Protein AF-A0A6A5AS87-F1 (afdb_monomer_lite)

Sequence (510 aa):
MQPAKDNSMVEGATSSQLDIIRLSLLNNVQGVQLSGVPGTILSHGPYSVPLIVGSDSVPIVVASTYLTSENNSGRICAFSHNGFIVGTKGTDLGNLLLNCAQWVTHYKSSNVLFMVHGVNSNDASNLYGTLPGFSLFKNTTNAFDSNIRPLEVVDLLILNLNNVGQVSSEMFQMMDNYLKRGGGIIVGVTSWAHSLSSPLYNFPGNVFFTKTGISFSNNYASSPYVNANSVVQYNPYFKLDAILQSNTIPSSFSEVKQIATTLDRIRFTLIPPVVMAEQNVEMFSKTLAVYNAKCTGLSLVTYPISTIDKKFCVFLAKVLNSINTLPLSNNPEIQAGEIFPGLPQGNVNSRNTKSTTVTIQISSTRRRWQCTGYYALPGANITITVSSPNSVEYILIGSHTDNLENLDEWNRWPSISSQYYISSGNSTSWFIAFNGGTIFVSLKTIPVTDLSVTISGQIVKTPFWRFDKHTNADWINTIRNEPGPWIEVETEHVSINVQSTPFCEKYNRY

pLDDT: mean 89.27, std 11.85, range [23.77, 98.69]

Organism: Naegleria fowleri (NCBI:txid5763)

Foldseek 3Di:
DPQDLPLQDDPPDDLVSLVSLLCLLQPLAFFDDDPDWFFFKQQAAPFKHQWKAFPVRTGQWIKFWQDDPPSQIAIEIEGRALRLLFDAPPHNSLSSNQSLLCVRLSNDQAQAEEAEAPDDPVRCCNRNVVGHHYDYDDPDNDCLPPVVLVLVPHQEYEYALVRPDFQDPSNLVSLVVSRNRSHGYYYHYNQLVVVVPDFLLRRPCLSRCLSRRMGTFNGTGHDDMGTDPGRCSRHCLNVLVCCLVVVDDDQDLVVLVVSLVSLVRSLSNHDPLADCVVSVRVSLVSLVSSLVSQVVPDLLQDPWDQHSSSLSNLSSLVSCVSNPNDDLVPRSLLVLLCVPPHAWPPSDAQVPFDKDKDKDDDQLADAFWDFPQKKFGAFKKKKKFKPQLVFWAWKKFADDPAACSPPSIHRGSGDQMDTGGRDVPHRMDIDTNNSIHTIIIGTPDHNDPGIMMMMIIRMWGALEAEDVPDDVCCNVPPSLPTGDQWHWYYYPPDIDIGGSDPPPPPDPDD

Structure (mmCIF, N/CA/C/O backbone):
data_AF-A0A6A5AS87-F1
#
_entry.id   AF-A0A6A5AS87-F1
#
loop_
_atom_site.group_PDB
_atom_site.id
_atom_site.type_symbol
_atom_site.label_atom_id
_atom_site.label_alt_id
_atom_site.label_comp_id
_atom_site.label_asym_id
_atom_site.label_entity_id
_atom_site.label_seq_id
_atom_site.pdbx_PDB_ins_code
_atom_site.Cartn_x
_atom_site.Cartn_y
_atom_site.Cartn_z
_atom_site.occupancy
_atom_site.B_iso_or_equiv
_atom_site.auth_seq_id
_atom_site.auth_comp_id
_atom_site.auth_asym_id
_atom_site.auth_atom_id
_atom_site.pdbx_PDB_model_num
ATOM 1 N N . MET A 1 1 ? -30.479 -12.089 26.001 1.00 29.73 1 MET A N 1
ATOM 2 C CA . MET A 1 1 ? -29.360 -13.054 25.981 1.00 29.73 1 MET A CA 1
ATOM 3 C C . MET A 1 1 ? -28.074 -12.256 25.927 1.00 29.73 1 MET A C 1
ATOM 5 O O . MET A 1 1 ? -27.919 -11.455 25.018 1.00 29.73 1 MET A O 1
ATOM 9 N N . GLN A 1 2 ? -27.222 -12.377 26.941 1.00 23.77 2 GLN A N 1
ATOM 10 C CA . GLN A 1 2 ? -25.909 -11.731 26.966 1.00 23.77 2 GLN A CA 1
ATOM 11 C C . GLN A 1 2 ? -25.029 -12.449 25.924 1.00 23.77 2 GLN A C 1
ATOM 13 O O . GLN A 1 2 ? -24.965 -13.679 25.992 1.00 23.77 2 GLN A O 1
ATOM 18 N N . PRO A 1 3 ? -24.416 -11.764 24.940 1.00 31.02 3 PRO A N 1
ATOM 19 C CA . PRO A 1 3 ? -23.515 -12.429 24.003 1.00 31.02 3 PRO A CA 1
ATOM 20 C C . PRO A 1 3 ? -22.362 -13.060 24.789 1.00 31.02 3 PRO A C 1
ATOM 22 O O . PRO A 1 3 ? -21.895 -12.479 25.773 1.00 31.02 3 PRO A O 1
ATOM 25 N N . ALA A 1 4 ? -21.953 -14.266 24.394 1.00 34.16 4 ALA A N 1
ATOM 26 C CA . ALA A 1 4 ? -20.872 -15.003 25.035 1.00 34.16 4 ALA A CA 1
ATOM 27 C C . ALA A 1 4 ? -19.622 -14.115 25.171 1.00 34.16 4 ALA A C 1
ATOM 29 O O . ALA A 1 4 ? -19.191 -13.483 24.213 1.00 34.16 4 ALA A O 1
ATOM 30 N N . LYS A 1 5 ? -19.053 -14.052 26.380 1.00 42.94 5 LYS A N 1
ATOM 31 C CA . LYS A 1 5 ? -17.890 -13.212 26.719 1.00 42.94 5 LYS A CA 1
ATOM 32 C C . LYS A 1 5 ? -16.564 -13.715 26.134 1.00 42.94 5 LYS A C 1
ATOM 34 O O . LYS A 1 5 ? -15.538 -13.078 26.356 1.00 42.94 5 LYS A O 1
ATOM 39 N N . ASP A 1 6 ? -16.566 -14.826 25.404 1.00 42.19 6 ASP A N 1
ATOM 40 C CA . ASP A 1 6 ? -15.351 -15.379 24.812 1.00 42.19 6 ASP A CA 1
ATOM 41 C C . ASP A 1 6 ? -15.123 -14.817 23.401 1.00 42.19 6 ASP A C 1
ATOM 43 O O . ASP A 1 6 ? -15.297 -15.485 22.388 1.00 42.19 6 ASP A O 1
ATOM 47 N N . ASN A 1 7 ? -14.776 -13.528 23.357 1.00 53.00 7 ASN A N 1
ATOM 48 C CA . ASN A 1 7 ? -14.261 -12.842 22.168 1.00 53.00 7 ASN A CA 1
ATOM 49 C C . ASN A 1 7 ? -12.718 -12.878 22.164 1.00 53.00 7 ASN A C 1
ATOM 51 O O . ASN A 1 7 ? -12.070 -11.899 21.769 1.00 53.00 7 ASN A O 1
ATOM 55 N N . SER A 1 8 ? -12.105 -13.933 22.712 1.00 52.59 8 SER A N 1
ATOM 56 C CA . SER A 1 8 ? -10.663 -14.147 22.597 1.00 52.59 8 SER A CA 1
ATOM 57 C C . SER A 1 8 ? -10.350 -14.615 21.171 1.00 52.59 8 SER A C 1
ATOM 59 O O . SER A 1 8 ? -11.033 -15.468 20.612 1.00 52.59 8 SER A O 1
ATOM 61 N N . MET A 1 9 ? -9.382 -13.964 20.526 1.00 59.19 9 MET A N 1
ATOM 62 C CA . MET A 1 9 ? -8.958 -14.319 19.173 1.00 59.19 9 MET A CA 1
ATOM 63 C C . MET A 1 9 ? -7.730 -15.202 19.299 1.00 59.19 9 MET A C 1
ATOM 65 O O . MET A 1 9 ? -6.773 -14.824 19.970 1.00 59.19 9 MET A O 1
ATOM 69 N N . VAL A 1 10 ? -7.793 -16.371 18.675 1.00 54.22 10 VAL A N 1
ATOM 70 C CA . VAL A 1 10 ? -6.695 -17.335 18.585 1.00 54.22 10 VAL A CA 1
ATOM 71 C C . VAL A 1 10 ? -6.260 -17.397 17.122 1.00 54.22 10 VAL A C 1
ATOM 73 O O . VAL A 1 10 ? -7.023 -17.028 16.222 1.00 54.22 10 VAL A O 1
ATOM 76 N N . GLU A 1 11 ? -5.029 -17.834 16.883 1.00 58.62 11 GLU A N 1
ATOM 77 C CA . GLU A 1 11 ? -4.513 -18.087 15.541 1.00 58.62 11 GLU A CA 1
ATOM 78 C C . GLU A 1 11 ? -5.501 -18.938 14.715 1.00 58.62 11 GLU A C 1
ATOM 80 O O . GLU A 1 11 ? -6.002 -19.959 15.186 1.00 58.62 11 GLU A O 1
ATOM 85 N N . GLY A 1 12 ? -5.817 -18.492 13.493 1.00 61.09 12 GLY A N 1
ATOM 86 C CA . GLY A 1 12 ? -6.760 -19.186 12.604 1.00 61.09 12 GLY A CA 1
ATOM 87 C C . GLY A 1 12 ? -8.240 -18.822 12.791 1.00 61.09 12 GLY A C 1
ATOM 88 O O . GLY A 1 12 ? -9.108 -19.608 12.409 1.00 61.09 12 GLY A O 1
ATOM 89 N N . ALA A 1 13 ? -8.549 -17.651 13.363 1.00 68.69 13 ALA A N 1
ATOM 90 C CA . ALA A 1 13 ? -9.926 -17.172 13.501 1.00 68.69 13 ALA A CA 1
ATOM 91 C C . ALA A 1 13 ? -10.685 -17.158 12.157 1.00 68.69 13 ALA A C 1
ATOM 93 O O . ALA A 1 13 ? -10.223 -16.629 11.145 1.00 68.69 13 ALA A O 1
ATOM 94 N N . THR A 1 14 ? -11.888 -17.724 12.166 1.00 82.06 14 THR A N 1
ATOM 95 C CA . THR A 1 14 ? -12.786 -17.780 11.008 1.00 82.06 14 THR A CA 1
ATOM 96 C C . THR A 1 14 ? -13.483 -16.440 10.776 1.00 82.06 14 THR A C 1
ATOM 98 O O . THR A 1 14 ? -13.733 -15.682 11.716 1.00 82.06 14 THR A O 1
ATOM 101 N N . SER A 1 15 ? -13.900 -16.169 9.536 1.00 84.31 15 SER A N 1
ATOM 102 C CA . SER A 1 15 ? -14.720 -14.989 9.217 1.00 84.31 15 SER A CA 1
ATOM 103 C C . SER A 1 15 ? -16.000 -14.912 10.064 1.00 84.31 15 SER A C 1
ATOM 105 O O . SER A 1 15 ? -16.386 -13.826 10.489 1.00 84.31 15 SER A O 1
ATOM 107 N N . SER A 1 16 ? -16.600 -16.058 10.404 1.00 87.00 16 SER A N 1
ATOM 108 C CA . SER A 1 16 ? -17.758 -16.147 11.302 1.00 87.00 16 SER A CA 1
ATOM 109 C C . SER A 1 16 ? -17.463 -15.643 12.720 1.00 87.00 16 SER A C 1
ATOM 111 O O . SER A 1 16 ? -18.294 -14.955 13.310 1.00 87.00 16 SER A O 1
ATOM 113 N N . GLN A 1 17 ? -16.284 -15.945 13.277 1.00 88.06 17 GLN A N 1
ATOM 114 C CA . GLN A 1 17 ? -15.874 -15.425 14.591 1.00 88.06 17 GLN A CA 1
ATOM 115 C C . GLN A 1 17 ? -15.667 -13.905 14.552 1.00 88.06 17 GLN A C 1
ATOM 117 O O . GLN A 1 17 ? -16.049 -13.198 15.484 1.00 88.06 17 GLN A O 1
ATOM 122 N N . LEU A 1 18 ? -15.133 -13.380 13.450 1.00 92.25 18 LEU A N 1
ATOM 123 C CA . LEU A 1 18 ? -14.978 -11.937 13.258 1.00 92.25 18 LEU A CA 1
ATOM 124 C C . LEU A 1 18 ? -16.320 -11.225 13.103 1.00 92.25 18 LEU A C 1
ATOM 126 O O . LEU A 1 18 ? -16.481 -10.113 13.601 1.00 92.25 18 LEU A O 1
ATOM 130 N N . ASP A 1 19 ? -17.301 -11.862 12.465 1.00 92.25 19 ASP A N 1
ATOM 131 C CA . ASP A 1 19 ? -18.659 -11.328 12.385 1.00 92.25 19 ASP A CA 1
ATOM 132 C C . ASP A 1 19 ? -19.332 -11.256 13.768 1.00 92.25 19 ASP A C 1
ATOM 134 O O . ASP A 1 19 ? -20.049 -10.293 14.039 1.00 92.25 19 ASP A O 1
ATOM 138 N N . ILE A 1 20 ? -19.051 -12.189 14.688 1.00 92.69 20 ILE A N 1
ATOM 139 C CA . ILE A 1 20 ? -19.509 -12.087 16.088 1.00 92.69 20 ILE A CA 1
ATOM 140 C C . ILE A 1 20 ? -18.902 -10.849 16.763 1.00 92.69 20 ILE A C 1
ATOM 142 O O . ILE A 1 20 ? -19.623 -10.082 17.408 1.00 92.69 20 ILE A O 1
ATOM 146 N N . ILE A 1 21 ? -17.600 -10.608 16.573 1.00 94.12 21 ILE A N 1
ATOM 147 C CA . ILE A 1 21 ? -16.924 -9.406 17.086 1.00 94.12 21 ILE A CA 1
ATOM 148 C C . ILE A 1 21 ? -17.546 -8.143 16.480 1.00 94.12 21 ILE A C 1
ATOM 150 O O . ILE A 1 21 ? -17.879 -7.215 17.218 1.00 94.12 21 ILE A O 1
ATOM 154 N N . ARG A 1 22 ? -17.772 -8.118 15.160 1.00 96.88 22 ARG A N 1
ATOM 155 C CA . ARG A 1 22 ? -18.418 -7.002 14.455 1.00 96.88 22 ARG A CA 1
ATOM 156 C C . ARG A 1 22 ? -19.781 -6.682 15.059 1.00 96.88 22 ARG A C 1
ATOM 158 O O . ARG A 1 22 ? -20.040 -5.535 15.411 1.00 96.88 22 ARG A O 1
ATOM 165 N N . LEU A 1 23 ? -20.639 -7.689 15.220 1.00 95.94 23 LEU A N 1
ATOM 166 C CA . LEU A 1 23 ? -21.977 -7.519 15.791 1.00 95.94 23 LEU A CA 1
ATOM 167 C C . LEU A 1 23 ? -21.923 -7.066 17.255 1.00 95.94 23 LEU A C 1
ATOM 169 O O . LEU A 1 23 ? -22.715 -6.217 17.656 1.00 95.94 23 LEU A O 1
ATOM 173 N N . SER A 1 24 ? -20.970 -7.574 18.042 1.00 96.12 24 SER A N 1
ATOM 174 C CA . SER A 1 24 ? -20.765 -7.121 19.420 1.00 96.12 24 SER A CA 1
ATOM 175 C C . SER A 1 24 ? -20.344 -5.652 19.487 1.00 96.12 24 SER A C 1
ATOM 177 O O . SER A 1 24 ? -20.801 -4.937 20.375 1.00 96.12 24 SER A O 1
ATOM 179 N N . LEU A 1 25 ? -19.466 -5.204 18.588 1.00 97.69 25 LEU A N 1
ATOM 180 C CA . LEU A 1 25 ? -18.983 -3.822 18.546 1.00 97.69 25 LEU A CA 1
ATOM 181 C C . LEU A 1 25 ? -20.051 -2.849 18.027 1.00 97.69 25 LEU A C 1
ATOM 183 O O . LEU A 1 25 ? -20.120 -1.712 18.489 1.00 97.69 25 LEU A O 1
ATOM 187 N N . LEU A 1 26 ? -20.921 -3.310 17.127 1.00 97.88 26 LEU A N 1
ATOM 188 C CA . LEU A 1 26 ? -22.044 -2.548 16.570 1.00 97.88 26 LEU A CA 1
ATOM 189 C C . LEU A 1 26 ? -23.333 -2.648 17.404 1.00 97.88 26 LEU A C 1
ATOM 191 O O . LEU A 1 26 ? -24.393 -2.187 16.981 1.00 97.88 26 LEU A O 1
ATOM 195 N N . ASN A 1 27 ? -23.275 -3.244 18.596 1.00 96.44 27 ASN A N 1
ATOM 196 C CA . ASN A 1 27 ? -24.440 -3.352 19.462 1.00 96.44 27 ASN A CA 1
ATOM 197 C C . ASN A 1 27 ? -24.966 -1.956 19.848 1.00 96.44 27 ASN A C 1
ATOM 199 O O . ASN A 1 27 ? -24.230 -1.151 20.418 1.00 96.44 27 ASN A O 1
ATOM 203 N N . ASN A 1 28 ? -26.249 -1.693 19.574 1.00 96.12 28 ASN A N 1
ATOM 204 C CA . ASN A 1 28 ? -26.892 -0.376 19.715 1.00 96.12 28 ASN A CA 1
ATOM 205 C C . ASN A 1 28 ? -26.236 0.744 18.880 1.00 96.12 28 ASN A C 1
ATOM 207 O O . ASN A 1 28 ? -26.160 1.889 19.328 1.00 96.12 28 ASN A O 1
ATOM 211 N N . VAL A 1 29 ? -25.763 0.400 17.680 1.00 96.88 29 VAL A N 1
ATOM 212 C CA . VAL A 1 29 ? -25.212 1.323 16.677 1.00 96.88 29 VAL A CA 1
ATOM 213 C C . VAL A 1 29 ? -25.901 1.018 15.348 1.00 96.88 29 VAL A C 1
ATOM 215 O O . VAL A 1 29 ? -25.909 -0.138 14.930 1.00 96.88 29 VAL A O 1
ATOM 218 N N . GLN A 1 30 ? -26.504 2.005 14.682 1.00 93.19 30 GLN A N 1
ATOM 219 C CA . GLN A 1 30 ? -27.113 1.832 13.349 1.00 93.19 30 GLN A CA 1
ATOM 220 C C . GLN A 1 30 ? -26.255 2.453 12.237 1.00 93.19 30 GLN A C 1
ATOM 222 O O . GLN A 1 30 ? -26.278 2.007 11.088 1.00 93.19 30 GLN A O 1
ATOM 227 N N . GLY A 1 31 ? -25.470 3.463 12.589 1.00 92.75 31 GLY A N 1
ATOM 228 C CA . GLY A 1 31 ? -24.458 4.087 11.752 1.00 92.75 31 GLY A CA 1
ATOM 229 C C . GLY A 1 31 ? -23.746 5.164 12.555 1.00 92.75 31 GLY A C 1
ATOM 230 O O . GLY A 1 31 ? -23.928 5.268 13.761 1.00 92.75 31 GLY A O 1
ATOM 231 N N . VAL A 1 32 ? -22.939 6.002 11.916 1.00 92.12 32 VAL A N 1
ATOM 232 C CA . VAL A 1 32 ? -22.344 7.158 12.605 1.00 92.12 32 VAL A CA 1
ATOM 233 C C . VAL A 1 32 ? -22.582 8.421 11.805 1.00 92.12 32 VAL A C 1
ATOM 235 O O . VAL A 1 32 ? -22.606 8.413 10.576 1.00 92.12 32 VAL A O 1
ATOM 238 N N . GLN A 1 33 ? -22.750 9.529 12.515 1.00 87.25 33 GLN A N 1
ATOM 239 C CA . GLN A 1 33 ? -22.839 10.849 11.912 1.00 87.25 33 GLN A CA 1
ATOM 240 C C . GLN A 1 33 ? -21.584 11.646 12.238 1.00 87.25 33 GLN A C 1
ATOM 242 O O . GLN A 1 33 ? -21.029 11.535 13.331 1.00 87.25 33 GLN A O 1
ATOM 247 N N . LEU A 1 34 ? -21.143 12.452 11.279 1.00 81.06 34 LEU A N 1
ATOM 248 C CA . LEU A 1 34 ? -19.992 13.326 11.434 1.00 81.06 34 LEU A CA 1
ATOM 249 C C . LEU A 1 34 ? -20.217 14.620 10.662 1.00 81.06 34 LEU A C 1
ATOM 251 O O . LEU A 1 34 ? -20.610 14.590 9.497 1.00 81.06 34 LEU A O 1
ATOM 255 N N . SER A 1 35 ? -19.888 15.744 11.298 1.00 68.00 35 SER A N 1
ATOM 256 C CA . SER A 1 35 ? -19.636 17.002 10.599 1.00 68.00 35 SER A CA 1
ATOM 257 C C . SER A 1 35 ? -18.177 16.997 10.132 1.00 68.00 35 SER A C 1
ATOM 259 O O . SER A 1 35 ? -17.267 17.279 10.911 1.00 68.00 35 SER A O 1
ATOM 261 N N . GLY A 1 36 ? -17.934 16.536 8.902 1.00 82.38 36 GLY A N 1
ATOM 262 C CA . GLY A 1 36 ? -16.591 16.382 8.335 1.00 82.38 36 GLY A CA 1
ATOM 263 C C . GLY A 1 36 ? -16.498 15.263 7.299 1.00 82.38 36 GLY A C 1
ATOM 264 O O . GLY A 1 36 ? -17.441 14.491 7.114 1.00 82.38 36 GLY A O 1
ATOM 265 N N . VAL A 1 37 ? -15.344 15.180 6.629 1.00 88.44 37 VAL A N 1
ATOM 266 C CA . VAL A 1 37 ? -15.075 14.164 5.603 1.00 88.44 37 VAL A CA 1
ATOM 267 C C . VAL A 1 37 ? -14.028 13.173 6.127 1.00 88.44 37 VAL A C 1
ATOM 269 O O . VAL A 1 37 ? -12.844 13.518 6.212 1.00 88.44 37 VAL A O 1
ATOM 272 N N . PRO A 1 38 ? -14.436 11.953 6.510 1.00 92.38 38 PRO A N 1
ATOM 273 C CA . PRO A 1 38 ? -13.520 10.918 6.939 1.00 92.38 38 PRO A CA 1
ATOM 274 C C . PRO A 1 38 ? -12.682 10.402 5.769 1.00 92.38 38 PRO A C 1
ATOM 276 O O . PRO A 1 38 ? -13.109 10.402 4.613 1.00 92.38 38 PRO A O 1
ATOM 279 N N . GLY A 1 39 ? -11.471 9.950 6.084 1.00 92.56 39 GLY A N 1
ATOM 280 C CA . GLY A 1 39 ? -10.647 9.180 5.162 1.00 92.56 39 GLY A CA 1
ATOM 281 C C . GLY A 1 39 ? -11.135 7.739 5.013 1.00 92.56 39 GLY A C 1
ATOM 282 O O . GLY A 1 39 ? -12.198 7.375 5.520 1.00 92.56 39 GLY A O 1
ATOM 283 N N . THR A 1 40 ? -10.326 6.884 4.391 1.00 93.44 40 THR A N 1
ATOM 284 C CA . THR A 1 40 ? -10.611 5.442 4.311 1.00 93.44 40 THR A CA 1
ATOM 285 C C . THR A 1 40 ? -9.549 4.607 5.024 1.00 93.44 40 THR A C 1
ATOM 287 O O . THR A 1 40 ? -8.359 4.943 5.025 1.00 93.44 40 THR A O 1
ATOM 290 N N . ILE A 1 41 ? -9.978 3.477 5.583 1.00 95.69 41 ILE A N 1
ATOM 291 C CA . ILE A 1 41 ? -9.112 2.458 6.180 1.00 95.69 41 ILE A CA 1
ATOM 292 C C . ILE A 1 41 ? -9.149 1.217 5.290 1.00 95.69 41 ILE A C 1
ATOM 294 O O . ILE A 1 41 ? -10.208 0.702 4.940 1.00 95.69 41 ILE A O 1
ATOM 298 N N . LEU A 1 42 ? -7.972 0.735 4.916 1.00 94.75 42 LEU A N 1
ATOM 299 C CA . LEU A 1 42 ? -7.761 -0.546 4.261 1.00 94.75 42 LEU A CA 1
ATOM 300 C C . LEU A 1 42 ? -7.755 -1.624 5.351 1.00 94.75 42 LEU A C 1
ATOM 302 O O . LEU A 1 42 ? -6.805 -1.709 6.127 1.00 94.75 42 LEU A O 1
ATOM 306 N N . SER A 1 43 ? -8.817 -2.424 5.425 1.00 94.44 43 SER A N 1
ATOM 307 C CA . SER A 1 43 ? -8.869 -3.637 6.251 1.00 94.44 43 SER A CA 1
ATOM 308 C C . SER A 1 43 ? -8.231 -4.764 5.448 1.00 94.44 43 SER A C 1
ATOM 310 O O . SER A 1 43 ? -8.738 -5.046 4.371 1.00 94.44 43 SER A O 1
ATOM 312 N N . HIS A 1 44 ? -7.120 -5.359 5.892 1.00 91.50 44 HIS A N 1
ATOM 313 C CA . HIS A 1 44 ? -6.383 -6.359 5.094 1.00 91.50 44 HIS A CA 1
ATOM 314 C C . HIS A 1 44 ? -5.756 -7.518 5.873 1.00 91.50 44 HIS A C 1
ATOM 316 O O . HIS A 1 44 ? -5.336 -8.495 5.258 1.00 91.50 44 HIS A O 1
ATOM 322 N N . GLY A 1 45 ? -5.693 -7.454 7.204 1.00 88.50 45 GLY A N 1
ATOM 323 C CA . GLY A 1 45 ? -5.238 -8.593 8.010 1.00 88.50 45 GLY A CA 1
ATOM 324 C C . GLY A 1 45 ? -6.369 -9.574 8.321 1.00 88.50 45 GLY A C 1
ATOM 325 O O . GLY A 1 45 ? -7.535 -9.160 8.352 1.00 88.50 45 GLY A O 1
ATOM 326 N N . PRO A 1 46 ? -6.057 -10.843 8.634 1.00 90.06 46 PRO A N 1
ATOM 327 C CA . PRO A 1 46 ? -7.064 -11.848 9.003 1.00 90.06 46 PRO A CA 1
ATOM 328 C C . PRO A 1 46 ? -7.843 -11.498 10.269 1.00 90.06 46 PRO A C 1
ATOM 330 O O . PRO A 1 46 ? -8.915 -12.035 10.487 1.00 90.06 46 PRO A O 1
ATOM 333 N N . TYR A 1 47 ? -7.324 -10.600 11.105 1.00 92.44 47 TYR A N 1
ATOM 334 C CA . TYR A 1 47 ? -7.956 -10.199 12.362 1.00 92.44 47 TYR A CA 1
ATOM 335 C C . TYR A 1 47 ? -8.602 -8.816 12.297 1.00 92.44 47 TYR A C 1
ATOM 337 O O . TYR A 1 47 ? -9.023 -8.291 13.329 1.00 92.44 47 TYR A O 1
ATOM 345 N N . SER A 1 48 ? -8.673 -8.233 11.095 1.00 94.62 48 SER A N 1
ATOM 346 C CA . SER A 1 48 ? -9.289 -6.930 10.864 1.00 94.62 48 SER A CA 1
ATOM 347 C C . SER A 1 48 ? -10.783 -7.069 10.558 1.00 94.62 48 SER A C 1
ATOM 349 O O . SER A 1 48 ? -11.210 -7.893 9.745 1.00 94.62 48 SER A O 1
ATOM 351 N N . VAL A 1 49 ? -11.574 -6.252 11.248 1.00 96.56 49 VAL A N 1
ATOM 352 C CA . VAL A 1 49 ? -13.031 -6.305 11.345 1.00 96.56 49 VAL A CA 1
ATOM 353 C C . VAL A 1 49 ? -13.598 -4.939 10.943 1.00 96.56 49 VAL A C 1
ATOM 355 O O . VAL A 1 49 ? -13.651 -4.020 11.767 1.00 96.56 49 VAL A O 1
ATOM 358 N N . PRO A 1 50 ? -14.0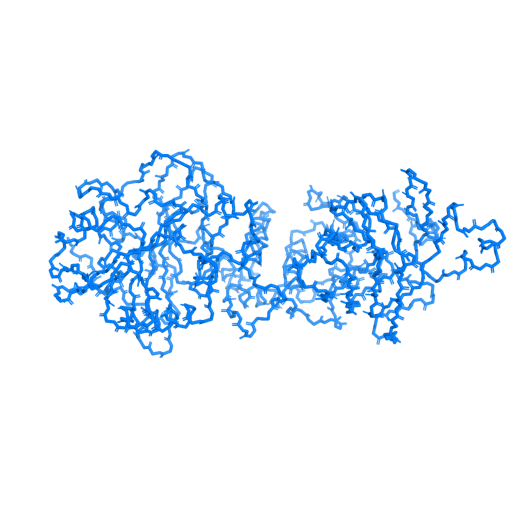13 -4.767 9.679 1.00 97.12 50 PRO A N 1
ATOM 359 C CA . PRO A 1 50 ? -14.728 -3.576 9.231 1.00 97.12 50 PRO A CA 1
ATOM 360 C C . PRO A 1 50 ? -16.024 -3.387 10.030 1.00 97.12 50 PRO A C 1
ATOM 362 O O . PRO A 1 50 ? -16.826 -4.314 10.136 1.00 97.12 50 PRO A O 1
ATOM 365 N N . LEU A 1 51 ? -16.235 -2.192 10.589 1.00 98.06 51 LEU A N 1
ATOM 366 C CA . LEU A 1 51 ? -17.401 -1.871 11.424 1.00 98.06 51 LEU A CA 1
ATOM 367 C C . LEU A 1 51 ? -18.355 -0.907 10.726 1.00 98.06 51 LEU A C 1
ATOM 369 O O . LEU A 1 51 ? -19.554 -1.160 10.686 1.00 98.06 51 LEU A O 1
ATOM 373 N N . ILE A 1 52 ? -17.826 0.176 10.158 1.00 97.62 52 ILE A N 1
ATOM 374 C CA . ILE A 1 52 ? -18.606 1.217 9.483 1.00 97.62 52 ILE A CA 1
ATOM 375 C C . ILE A 1 52 ? -18.004 1.463 8.101 1.00 97.62 52 ILE A C 1
ATOM 377 O O . ILE A 1 52 ? -16.780 1.567 7.970 1.00 97.62 52 ILE A O 1
ATOM 381 N N . VAL A 1 53 ? -18.862 1.594 7.092 1.00 96.50 53 VAL A N 1
ATOM 382 C CA . VAL A 1 53 ? -18.499 1.875 5.697 1.00 96.50 53 VAL A CA 1
ATOM 383 C C . VAL A 1 53 ? -19.208 3.128 5.182 1.00 96.50 53 VAL A C 1
ATOM 385 O O . VAL A 1 53 ? -20.299 3.465 5.646 1.00 96.50 53 VAL A O 1
ATOM 388 N N . GLY A 1 54 ? -18.585 3.815 4.225 1.00 93.94 54 GLY A N 1
ATOM 389 C CA . GLY A 1 54 ? -19.238 4.856 3.426 1.00 93.94 54 GLY A CA 1
ATOM 390 C C . GLY A 1 54 ? -20.147 4.287 2.333 1.00 93.94 54 GLY A C 1
ATOM 391 O O . GLY A 1 54 ? -20.155 3.082 2.069 1.00 93.94 54 GLY A O 1
ATOM 392 N N . SER A 1 55 ? -20.896 5.160 1.657 1.00 91.12 55 SER A N 1
ATOM 393 C CA . SER A 1 55 ? -21.786 4.796 0.542 1.00 91.12 55 SER A CA 1
ATOM 394 C C . SER A 1 55 ? -21.038 4.232 -0.671 1.00 91.12 55 SER A C 1
ATOM 396 O O . SER A 1 55 ? -21.601 3.514 -1.491 1.00 91.12 55 SER A O 1
ATOM 398 N N . ASP A 1 56 ? -19.751 4.541 -0.770 1.00 88.75 56 ASP A N 1
ATOM 399 C CA . ASP A 1 56 ? -18.776 4.016 -1.719 1.00 88.75 56 ASP A CA 1
ATOM 400 C C . ASP A 1 56 ? -18.196 2.650 -1.305 1.00 88.75 56 ASP A C 1
ATOM 402 O O . ASP A 1 56 ? -17.264 2.155 -1.936 1.00 88.75 56 ASP A O 1
ATOM 406 N N . SER A 1 57 ? -18.770 2.001 -0.281 1.00 88.56 57 SER A N 1
ATOM 407 C CA . SER A 1 57 ? -18.384 0.663 0.194 1.00 88.56 57 SER A CA 1
ATOM 408 C C . SER A 1 57 ? -16.942 0.570 0.711 1.00 88.56 57 SER A C 1
ATOM 410 O O . SER A 1 57 ? -16.337 -0.502 0.692 1.00 88.56 57 SER A O 1
ATOM 412 N N . VAL A 1 58 ? -16.381 1.683 1.191 1.00 90.56 58 VAL A N 1
ATOM 413 C CA . VAL A 1 58 ? -15.040 1.725 1.794 1.00 90.56 58 VAL A CA 1
ATOM 414 C C . VAL A 1 58 ? -15.131 1.808 3.321 1.00 90.56 58 VAL A C 1
ATOM 416 O O . VAL A 1 58 ? -15.922 2.602 3.839 1.00 90.56 58 VAL A O 1
ATOM 419 N N . PRO A 1 59 ? -14.336 1.026 4.075 1.00 95.56 59 PRO A N 1
ATOM 420 C CA . PRO A 1 59 ? -14.323 1.120 5.530 1.00 95.56 59 PRO A CA 1
ATOM 421 C C . PRO A 1 59 ? -13.806 2.468 6.036 1.00 95.56 59 PRO A C 1
ATOM 423 O O . PRO A 1 59 ? -12.791 2.985 5.562 1.00 95.56 59 PRO A O 1
ATOM 426 N N . ILE A 1 60 ? -14.483 2.998 7.053 1.00 96.31 60 ILE A N 1
ATOM 427 C CA . ILE A 1 60 ? -14.092 4.214 7.783 1.00 96.31 60 ILE A CA 1
ATOM 428 C C . ILE A 1 60 ? -13.870 3.964 9.279 1.00 96.31 60 ILE A C 1
ATOM 430 O O . ILE A 1 60 ? -13.188 4.739 9.948 1.00 96.31 60 ILE A O 1
ATOM 434 N N . VAL A 1 61 ? -14.421 2.865 9.801 1.00 97.69 61 VAL A N 1
ATOM 435 C CA . VAL A 1 61 ? -14.111 2.353 11.136 1.00 97.69 61 VAL A CA 1
ATOM 436 C C . VAL A 1 61 ? -13.772 0.878 11.016 1.00 97.69 61 VAL A C 1
ATOM 438 O O . VAL A 1 61 ? -14.564 0.103 10.477 1.00 97.69 61 VAL A O 1
ATOM 441 N N . VAL A 1 62 ? -12.601 0.494 11.515 1.00 98.25 62 VAL A N 1
ATOM 442 C CA . VAL A 1 62 ? -12.107 -0.886 11.477 1.00 98.25 62 VAL A CA 1
ATOM 443 C C . VAL A 1 62 ? -11.525 -1.235 12.838 1.00 98.25 62 VAL A C 1
ATOM 445 O O . VAL A 1 62 ? -10.689 -0.501 13.366 1.00 98.25 62 VAL A O 1
ATOM 448 N N . ALA A 1 63 ? -11.962 -2.353 13.406 1.00 97.88 63 ALA A N 1
ATOM 449 C CA . ALA A 1 63 ? -11.307 -2.958 14.554 1.00 97.88 63 ALA A CA 1
ATOM 450 C C . ALA A 1 63 ? -10.248 -3.961 14.087 1.00 97.88 63 ALA A C 1
ATOM 452 O O . ALA A 1 63 ? -10.391 -4.553 13.024 1.00 97.88 63 ALA A O 1
ATOM 453 N N . SER A 1 64 ? -9.187 -4.175 14.855 1.00 95.75 64 SER A N 1
ATOM 454 C CA . SER A 1 64 ? -8.235 -5.247 14.575 1.00 95.75 64 SER A CA 1
ATOM 455 C C . SER A 1 64 ? -7.558 -5.774 15.828 1.00 95.75 64 SER A C 1
ATOM 457 O O . SER A 1 64 ? -7.418 -5.057 16.820 1.00 95.75 64 SER A O 1
ATOM 459 N N . THR A 1 65 ? -7.135 -7.034 15.773 1.00 93.12 65 THR A N 1
ATOM 460 C CA . THR A 1 65 ? -6.327 -7.666 16.821 1.00 93.12 65 THR A CA 1
ATOM 461 C C . THR A 1 65 ? -4.901 -7.862 16.319 1.00 93.12 65 THR A C 1
ATOM 463 O O . THR A 1 65 ? -4.684 -8.463 15.269 1.00 93.12 65 THR A O 1
ATOM 466 N N . TYR A 1 66 ? -3.927 -7.371 17.079 1.00 89.50 66 TYR A N 1
ATOM 467 C CA . TYR A 1 66 ? -2.514 -7.647 16.862 1.00 89.50 66 TYR A CA 1
ATOM 468 C C . TYR A 1 66 ? -2.148 -8.945 17.575 1.00 89.50 66 TYR A C 1
ATOM 470 O O . TYR A 1 66 ? -1.854 -8.937 18.772 1.00 89.50 66 TYR A O 1
ATOM 478 N N . LEU A 1 67 ? -2.229 -10.063 16.852 1.00 79.50 67 LEU A N 1
ATOM 479 C CA . LEU A 1 67 ? -1.823 -11.346 17.408 1.00 79.50 67 LEU A CA 1
ATOM 480 C C . LEU A 1 67 ? -0.316 -11.390 17.642 1.00 79.50 67 LEU A C 1
ATOM 482 O O . LEU A 1 67 ? 0.491 -10.993 16.801 1.00 79.50 67 LEU A O 1
ATOM 486 N N . THR A 1 68 ? 0.037 -11.946 18.788 1.00 71.88 68 THR A N 1
ATOM 487 C CA . THR A 1 68 ? 1.398 -12.257 19.197 1.00 71.88 68 THR A CA 1
ATOM 488 C C . THR A 1 68 ? 1.447 -13.721 19.623 1.00 71.88 68 THR A C 1
ATOM 490 O O . THR A 1 68 ? 0.426 -14.314 19.964 1.00 71.88 68 THR A O 1
ATOM 493 N N . SER A 1 69 ? 2.633 -14.331 19.573 1.00 66.56 69 SER A N 1
ATOM 494 C CA . SER A 1 69 ? 2.842 -15.730 19.985 1.00 66.56 69 SER A CA 1
ATOM 495 C C . SER A 1 69 ? 2.580 -15.967 21.476 1.00 66.56 69 SER A C 1
ATOM 497 O O . SER A 1 69 ? 2.382 -17.094 21.917 1.00 66.56 69 SER A O 1
ATOM 499 N N . GLU A 1 70 ? 2.611 -14.898 22.263 1.00 61.62 70 GLU A N 1
ATOM 500 C CA . GLU A 1 70 ? 2.214 -14.876 23.661 1.00 61.62 70 GLU A CA 1
ATOM 501 C C . GLU A 1 70 ? 0.740 -14.462 23.670 1.00 61.62 70 GLU A C 1
ATOM 503 O O . GLU A 1 70 ? 0.427 -13.444 23.075 1.00 61.62 70 GLU A O 1
ATOM 508 N N . ASN A 1 71 ? -0.174 -15.205 24.304 1.00 63.19 71 ASN A N 1
ATOM 509 C CA . ASN A 1 71 ? -1.644 -14.996 24.276 1.00 63.19 71 ASN A CA 1
ATOM 510 C C . ASN A 1 71 ? -2.169 -13.591 24.718 1.00 63.19 71 ASN A C 1
ATOM 512 O O . ASN A 1 71 ? -3.362 -13.416 24.966 1.00 63.19 71 ASN A O 1
ATOM 516 N N . ASN A 1 72 ? -1.305 -12.581 24.824 1.00 70.38 72 ASN A N 1
ATOM 517 C CA . ASN A 1 72 ? -1.572 -11.178 25.109 1.00 70.38 72 ASN A CA 1
ATOM 518 C C . ASN A 1 72 ? -1.597 -10.350 23.814 1.00 70.38 72 ASN A C 1
ATOM 520 O O . ASN A 1 72 ? -0.643 -9.658 23.468 1.00 70.38 72 ASN A O 1
ATOM 524 N N . SER A 1 73 ? -2.710 -10.404 23.090 1.00 85.44 73 SER A N 1
ATOM 525 C CA . SER A 1 73 ? -2.852 -9.696 21.813 1.00 85.44 73 SER A CA 1
ATOM 526 C C . SER A 1 73 ? -3.471 -8.312 21.987 1.00 85.44 73 SER A C 1
ATOM 528 O O . SER A 1 73 ? -4.619 -8.201 22.419 1.00 85.44 73 SER A O 1
ATOM 530 N N . GLY A 1 74 ? -2.734 -7.261 21.623 1.00 93.94 74 GLY A N 1
ATOM 531 C CA . GLY A 1 74 ? -3.243 -5.890 21.610 1.00 93.94 74 GLY A CA 1
ATOM 532 C C . GLY A 1 74 ? -4.415 -5.721 20.644 1.00 93.94 74 GLY A C 1
ATOM 533 O O . GLY A 1 74 ? -4.553 -6.452 19.660 1.00 93.94 74 GLY A O 1
ATOM 534 N N . ARG A 1 75 ? -5.284 -4.749 20.919 1.00 95.94 75 ARG A N 1
ATOM 535 C CA . ARG A 1 75 ? -6.522 -4.531 20.157 1.00 95.94 75 ARG A CA 1
ATOM 536 C C . ARG A 1 75 ? -6.692 -3.070 19.803 1.00 95.94 75 ARG A C 1
ATOM 538 O O . ARG A 1 75 ? -6.406 -2.189 20.607 1.00 95.94 75 ARG A O 1
ATOM 545 N N . ILE A 1 76 ? -7.192 -2.814 18.602 1.00 97.69 76 ILE A N 1
ATOM 546 C CA . ILE A 1 76 ? -7.307 -1.468 18.048 1.00 97.69 76 ILE A CA 1
ATOM 547 C C . ILE A 1 76 ? -8.711 -1.275 17.489 1.00 97.69 76 ILE A C 1
ATOM 549 O O . ILE A 1 76 ? -9.179 -2.116 16.735 1.00 97.69 76 ILE A O 1
ATOM 553 N N . CYS A 1 77 ? -9.355 -0.153 17.798 1.00 98.31 77 CYS A N 1
ATOM 554 C CA . CYS A 1 77 ? -10.439 0.402 16.992 1.00 98.31 77 CYS A CA 1
ATOM 555 C C . CYS A 1 77 ? -9.946 1.684 16.317 1.00 98.31 77 CYS A C 1
ATOM 557 O O . CYS A 1 77 ? -9.635 2.668 16.991 1.00 98.31 77 CYS A O 1
ATOM 559 N N . ALA A 1 78 ? -9.874 1.677 14.990 1.00 98.12 78 ALA A N 1
ATOM 560 C CA . ALA A 1 78 ? -9.421 2.807 14.195 1.00 98.12 78 ALA A CA 1
ATOM 561 C C . ALA A 1 78 ? -10.589 3.517 13.516 1.00 98.12 78 ALA A C 1
ATOM 563 O O . ALA A 1 78 ? -11.445 2.878 12.911 1.00 98.12 78 ALA A O 1
ATOM 564 N N . PHE A 1 79 ? -10.574 4.844 13.586 1.00 97.12 79 PHE A N 1
ATOM 565 C CA . PHE A 1 79 ? -11.563 5.747 13.019 1.00 97.12 79 PHE A CA 1
ATOM 566 C C . PHE A 1 79 ? -10.866 6.717 12.060 1.00 97.12 79 PHE A C 1
ATOM 568 O O . PHE A 1 79 ? -9.913 7.406 12.430 1.00 97.12 79 PHE A O 1
ATOM 575 N N . SER A 1 80 ? -11.350 6.818 10.825 1.00 94.38 80 SER A N 1
ATOM 576 C CA . SER A 1 80 ? -10.725 7.636 9.777 1.00 94.38 80 SER A CA 1
ATOM 577 C C . SER A 1 80 ? -11.085 9.125 9.825 1.00 94.38 80 SER A C 1
ATOM 579 O O . SER A 1 80 ? -10.956 9.835 8.826 1.00 94.38 80 SER A O 1
ATOM 581 N N . HIS A 1 81 ? -11.503 9.622 10.989 1.00 93.88 81 HIS A N 1
ATOM 582 C CA . HIS A 1 81 ? -11.547 11.052 11.273 1.00 93.88 81 HIS A CA 1
ATOM 583 C C . HIS A 1 81 ? -11.292 11.299 12.760 1.00 93.88 81 HIS A C 1
ATOM 585 O O . HIS A 1 81 ? -11.838 10.600 13.613 1.00 93.88 81 HIS A O 1
ATOM 591 N N . ASN A 1 82 ? -10.515 12.327 13.103 1.00 90.19 82 ASN A N 1
ATOM 592 C CA . ASN A 1 82 ? -10.264 12.678 14.507 1.00 90.19 82 ASN A CA 1
ATOM 593 C C . ASN A 1 82 ? -11.528 13.171 15.238 1.00 90.19 82 ASN A C 1
ATOM 595 O O . ASN A 1 82 ? -11.611 13.100 16.457 1.00 90.19 82 ASN A O 1
ATOM 599 N N . GLY A 1 83 ? -12.540 13.634 14.505 1.00 89.94 83 GLY A N 1
ATOM 600 C CA . GLY A 1 83 ? -13.848 13.971 15.076 1.00 89.94 83 GLY A CA 1
ATOM 601 C C . GLY A 1 83 ? -14.646 12.762 15.585 1.00 89.94 83 GLY A C 1
ATOM 602 O O . GLY A 1 83 ? -15.611 12.957 16.309 1.00 89.94 83 GLY A O 1
ATOM 603 N N . PHE A 1 84 ? -14.255 11.528 15.243 1.00 91.31 84 PHE A N 1
ATOM 604 C CA . PHE A 1 84 ? -14.953 10.327 15.709 1.00 91.31 84 PHE A CA 1
ATOM 605 C C . PHE A 1 84 ? -14.516 9.831 17.085 1.00 91.31 84 PHE A C 1
ATOM 607 O O . PHE A 1 84 ? -15.214 9.015 17.667 1.00 91.31 84 PHE A O 1
ATOM 614 N N . ILE A 1 85 ? -13.384 10.285 17.622 1.00 88.69 85 ILE A N 1
ATOM 615 C CA . ILE A 1 85 ? -12.876 9.795 18.919 1.00 88.69 85 ILE A CA 1
ATOM 616 C C . ILE A 1 85 ? -13.391 10.598 20.120 1.00 88.69 85 ILE A C 1
ATOM 618 O O . ILE A 1 85 ? -12.991 10.345 21.258 1.00 88.69 85 ILE A O 1
ATOM 622 N N . VAL A 1 86 ? -14.311 11.531 19.861 1.00 85.56 86 VAL A N 1
ATOM 623 C CA . VAL A 1 86 ? -15.099 12.263 20.852 1.00 85.56 86 VAL A CA 1
ATOM 624 C C . VAL A 1 86 ? -16.572 12.000 20.554 1.00 85.56 86 VAL A C 1
ATOM 626 O O . VAL A 1 86 ? -17.008 12.113 19.412 1.00 85.56 86 VAL A O 1
ATOM 629 N N . GLY A 1 87 ? -17.350 11.639 21.571 1.00 88.25 87 GLY A N 1
ATOM 630 C CA . GLY A 1 87 ? -18.761 11.309 21.400 1.00 88.25 87 GLY A CA 1
ATOM 631 C C . GLY A 1 87 ? -19.551 11.440 22.694 1.00 88.25 87 GLY A C 1
ATOM 632 O O . GLY A 1 87 ? -18.991 11.613 23.775 1.00 88.25 87 GLY A O 1
ATOM 633 N N . THR A 1 88 ? -20.872 11.342 22.581 1.00 92.75 88 THR A N 1
ATOM 634 C CA . THR A 1 88 ? -21.794 11.457 23.717 1.00 92.75 88 THR A CA 1
ATOM 635 C C . THR A 1 88 ? -22.448 10.110 23.993 1.00 92.75 88 THR A C 1
ATOM 637 O O . THR A 1 88 ? -22.977 9.473 23.081 1.00 92.75 88 THR A O 1
ATOM 640 N N . LYS A 1 89 ? -22.435 9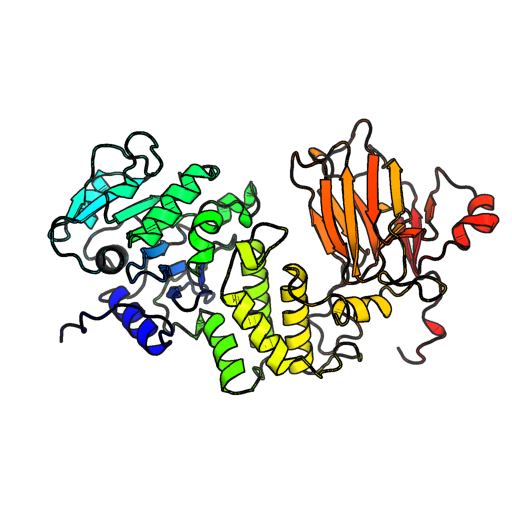.664 25.253 1.00 91.44 89 LYS A N 1
ATOM 641 C CA . LYS A 1 89 ? -23.075 8.409 25.670 1.00 91.44 89 LYS A CA 1
ATOM 642 C C . LYS A 1 89 ? -24.549 8.376 25.247 1.00 91.44 89 LYS A C 1
ATOM 644 O O . LYS A 1 89 ? -25.257 9.364 25.410 1.00 91.44 89 LYS A O 1
ATOM 649 N N . GLY A 1 90 ? -25.002 7.236 24.726 1.00 91.81 90 GLY A N 1
ATOM 650 C CA . GLY A 1 90 ? -26.371 7.052 24.238 1.00 91.81 90 GLY A CA 1
ATOM 651 C C . GLY A 1 90 ? -26.584 7.449 22.775 1.00 91.81 90 GLY A C 1
ATOM 652 O O . GLY A 1 90 ? -27.607 7.084 22.209 1.00 91.81 90 GLY A O 1
ATOM 653 N N . THR A 1 91 ? -25.624 8.134 22.144 1.00 95.50 91 THR A N 1
ATOM 654 C CA . THR A 1 91 ? -25.582 8.281 20.677 1.00 95.50 91 THR A CA 1
ATOM 655 C C . THR A 1 91 ? -24.916 7.063 20.043 1.00 95.50 91 THR A C 1
ATOM 657 O O . THR A 1 91 ? -24.111 6.404 20.700 1.00 95.50 91 THR A O 1
ATOM 660 N N . ASP A 1 92 ? -25.174 6.796 18.762 1.00 96.38 92 ASP A N 1
ATOM 661 C CA . ASP A 1 92 ? -24.542 5.679 18.047 1.00 96.38 92 ASP A CA 1
ATOM 662 C C . ASP A 1 92 ? -23.004 5.739 18.095 1.00 96.38 92 ASP A C 1
ATOM 664 O O . ASP A 1 92 ? -22.355 4.741 18.405 1.00 96.38 92 ASP A O 1
ATOM 668 N N . LEU A 1 93 ? -22.406 6.918 17.871 1.00 96.25 93 LEU A N 1
ATOM 669 C CA . LEU A 1 93 ? -20.953 7.094 17.971 1.00 96.25 93 LEU A CA 1
ATOM 670 C C . LEU A 1 93 ? -20.451 6.846 19.400 1.00 96.25 93 LEU A C 1
ATOM 672 O O . LEU A 1 93 ? -19.454 6.156 19.594 1.00 96.25 93 LEU A O 1
ATOM 676 N N . GLY A 1 94 ? -21.144 7.380 20.410 1.00 96.56 94 GLY A N 1
ATOM 677 C CA . GLY A 1 94 ? -20.786 7.147 21.809 1.00 96.56 94 GLY A CA 1
ATOM 678 C C . GLY A 1 94 ? -20.884 5.673 22.198 1.00 96.56 94 GLY A C 1
ATOM 679 O O . GLY A 1 94 ? -19.979 5.158 22.849 1.00 96.56 94 GLY A O 1
ATOM 680 N N . ASN A 1 95 ? -21.936 4.975 21.767 1.00 97.56 95 ASN A N 1
ATOM 681 C CA . ASN A 1 95 ? -22.103 3.540 21.996 1.00 97.56 95 ASN A CA 1
ATOM 682 C C . ASN A 1 95 ? -20.984 2.745 21.314 1.00 97.56 95 ASN A C 1
ATOM 684 O O . ASN A 1 95 ? -20.377 1.891 21.956 1.00 97.56 95 ASN A O 1
ATOM 688 N N . LEU A 1 96 ? -20.641 3.077 20.065 1.00 98.25 96 LEU A N 1
ATOM 689 C CA . LEU A 1 96 ? -19.538 2.446 19.341 1.00 98.25 96 LEU A CA 1
ATOM 690 C C . LEU A 1 96 ? -18.192 2.638 20.056 1.00 98.25 96 LEU A C 1
ATOM 692 O O . LEU A 1 96 ? -17.456 1.671 20.246 1.00 98.25 96 LEU A O 1
ATOM 696 N N . LEU A 1 97 ? -17.880 3.859 20.502 1.00 98.06 97 LEU A N 1
ATOM 697 C CA . LEU A 1 97 ? -16.651 4.153 21.248 1.00 98.06 97 LEU A CA 1
ATOM 698 C C . LEU A 1 97 ? -16.583 3.391 22.578 1.00 98.06 97 LEU A C 1
ATOM 700 O O . LEU A 1 97 ? -15.523 2.878 22.930 1.00 98.06 97 LEU A O 1
ATOM 704 N N . LEU A 1 98 ? -17.699 3.278 23.305 1.00 97.94 98 LEU A N 1
ATOM 705 C CA . LEU A 1 98 ? -17.766 2.525 24.562 1.00 97.94 98 LEU A CA 1
ATOM 706 C C . LEU A 1 98 ? -17.638 1.011 24.336 1.00 97.94 98 LEU A C 1
ATOM 708 O O . LEU A 1 98 ? -16.890 0.357 25.064 1.00 97.94 98 LEU A O 1
ATOM 712 N N . ASN A 1 99 ? -18.297 0.467 23.308 1.00 98.12 99 ASN A N 1
ATOM 713 C CA . ASN A 1 99 ? -18.156 -0.936 22.913 1.00 98.12 99 ASN A CA 1
ATOM 714 C C . ASN A 1 99 ? -16.700 -1.244 22.530 1.00 98.12 99 ASN A C 1
ATOM 716 O O . ASN A 1 99 ? -16.134 -2.237 22.987 1.00 98.12 99 ASN A O 1
ATOM 720 N N . CYS A 1 100 ? -16.071 -0.358 21.750 1.00 98.25 100 CYS A N 1
ATOM 721 C CA . CYS A 1 100 ? -14.651 -0.434 21.424 1.00 98.25 100 CYS A CA 1
ATOM 722 C C . CYS A 1 100 ? -13.779 -0.382 22.678 1.00 98.25 100 CYS A C 1
ATOM 724 O O . CYS A 1 100 ? -12.930 -1.249 22.835 1.00 98.25 100 CYS A O 1
ATOM 726 N N . ALA A 1 101 ? -14.004 0.561 23.598 1.00 98.06 101 ALA A N 1
ATOM 727 C CA . ALA A 1 101 ? -13.206 0.702 24.817 1.00 98.06 101 ALA A CA 1
ATOM 728 C C . ALA A 1 101 ? -13.253 -0.564 25.682 1.00 98.06 101 ALA A C 1
ATOM 730 O O . ALA A 1 101 ? -12.219 -1.018 26.169 1.00 98.06 101 ALA A O 1
ATOM 731 N N . GLN A 1 102 ? -14.429 -1.179 25.821 1.00 97.31 102 GLN A N 1
ATOM 732 C CA . GLN A 1 102 ? -14.571 -2.466 26.500 1.00 97.31 102 GLN A CA 1
ATOM 733 C C . GLN A 1 102 ? -13.852 -3.588 25.745 1.00 97.31 102 GLN A C 1
ATOM 735 O O . GLN A 1 102 ? -13.101 -4.347 26.348 1.00 97.31 102 GLN A O 1
ATOM 740 N N . TRP A 1 103 ? -14.036 -3.693 24.429 1.00 96.81 103 TRP A N 1
ATOM 741 C CA . TRP A 1 103 ? -13.431 -4.766 23.642 1.00 96.81 103 TRP A CA 1
ATOM 742 C C . TRP A 1 103 ? -11.901 -4.683 23.601 1.00 96.81 103 TRP A C 1
ATOM 744 O O . TRP A 1 103 ? -11.237 -5.701 23.816 1.00 96.81 103 TRP A O 1
ATOM 754 N N . VAL A 1 104 ? -11.331 -3.491 23.380 1.00 97.00 104 VAL A N 1
ATOM 755 C CA . VAL A 1 104 ? -9.873 -3.315 23.295 1.00 97.00 104 VAL A CA 1
ATOM 756 C C . VAL A 1 104 ? -9.175 -3.504 24.640 1.00 97.00 104 VAL A C 1
ATOM 758 O O . VAL A 1 104 ? -8.006 -3.855 24.671 1.00 97.00 104 VAL A O 1
ATOM 761 N N . THR A 1 105 ? -9.895 -3.332 25.751 1.00 96.19 105 THR A N 1
ATOM 762 C CA . THR A 1 105 ? -9.398 -3.604 27.112 1.00 96.19 105 THR A CA 1
ATOM 763 C C . THR A 1 105 ? -9.742 -5.012 27.594 1.00 96.19 105 THR A C 1
ATOM 765 O O . THR A 1 105 ? -9.692 -5.287 28.791 1.00 96.19 105 THR A O 1
ATOM 768 N N . HIS A 1 106 ? -10.106 -5.922 26.684 1.00 93.44 106 HIS A N 1
ATOM 769 C CA . HIS A 1 106 ? -10.458 -7.310 27.001 1.00 93.44 106 HIS A CA 1
ATOM 770 C C . HIS A 1 106 ? -11.600 -7.437 28.023 1.00 93.44 106 HIS A C 1
ATOM 772 O O . HIS A 1 106 ? -11.641 -8.376 28.814 1.00 93.44 106 HIS A O 1
ATOM 778 N N . TYR A 1 107 ? -12.534 -6.485 28.009 1.00 94.06 107 TYR A N 1
ATOM 779 C CA . TYR A 1 107 ? -13.674 -6.400 28.921 1.00 94.06 107 TYR A CA 1
ATOM 780 C C . TYR A 1 107 ? -13.281 -6.383 30.407 1.00 94.06 107 TYR A C 1
ATOM 782 O O . TYR A 1 107 ? -14.068 -6.810 31.258 1.00 94.06 107 TYR A O 1
ATOM 790 N N . LYS A 1 108 ? -12.083 -5.876 30.736 1.00 93.25 108 LYS A N 1
ATOM 791 C CA . LYS A 1 108 ? -11.682 -5.616 32.123 1.00 93.25 108 LYS A CA 1
ATOM 792 C C . LYS A 1 108 ? -12.738 -4.743 32.808 1.00 93.25 108 LYS A C 1
ATOM 794 O O . LYS A 1 108 ? -13.158 -3.717 32.278 1.00 93.25 108 LYS A O 1
ATOM 799 N N . SER A 1 109 ? -13.171 -5.162 33.995 1.00 88.00 109 SER A N 1
ATOM 800 C CA . SER A 1 109 ? -14.271 -4.528 34.737 1.00 88.00 109 SER A CA 1
ATOM 801 C C . SER A 1 109 ? -13.822 -3.688 35.937 1.00 88.00 109 SER A C 1
ATOM 803 O O . SER A 1 109 ? -14.659 -3.136 36.647 1.00 88.00 109 SER A O 1
ATOM 805 N N . SER A 1 110 ? -12.520 -3.628 36.215 1.00 93.69 110 SER A N 1
ATOM 806 C CA . SER A 1 110 ? -11.949 -2.916 37.363 1.00 93.69 110 SER A CA 1
ATOM 807 C C . SER A 1 110 ? -10.512 -2.497 37.079 1.00 93.69 110 SER A C 1
ATOM 809 O O . SER A 1 110 ? -9.796 -3.232 36.400 1.00 93.69 110 SER A O 1
ATOM 811 N N . ASN A 1 111 ? -10.084 -1.380 37.673 1.00 95.75 111 ASN A N 1
ATOM 812 C CA . ASN A 1 111 ? -8.711 -0.867 37.620 1.00 95.75 111 ASN A CA 1
ATOM 813 C C . ASN A 1 111 ? -8.182 -0.638 36.196 1.00 95.75 111 ASN A C 1
ATOM 815 O O . ASN A 1 111 ? -7.005 -0.860 35.941 1.00 95.75 111 ASN A O 1
ATOM 819 N N . VAL A 1 112 ? -9.047 -0.206 35.277 1.00 97.94 112 VAL A N 1
ATOM 820 C CA . VAL A 1 112 ? -8.646 0.138 33.912 1.00 97.94 112 VAL A CA 1
ATOM 821 C C . VAL A 1 112 ? -8.135 1.573 33.900 1.00 97.94 112 VAL A C 1
ATOM 823 O O . VAL A 1 112 ? -8.889 2.517 34.161 1.00 97.94 112 VAL A O 1
ATOM 826 N N . LEU A 1 113 ? -6.857 1.750 33.581 1.00 98.31 113 LEU A N 1
ATOM 827 C CA . LEU A 1 113 ? -6.261 3.068 33.385 1.00 98.31 113 LEU A CA 1
ATOM 828 C C . LEU A 1 113 ? -6.313 3.440 31.908 1.00 98.31 113 LEU A C 1
ATOM 830 O O . LEU A 1 113 ? -5.697 2.777 31.078 1.00 98.31 113 LEU A O 1
ATOM 834 N N . PHE A 1 114 ? -7.015 4.518 31.567 1.00 98.25 114 PHE A N 1
ATOM 835 C CA . PHE A 1 114 ? -6.979 5.061 30.211 1.00 98.25 114 PHE A CA 1
ATOM 836 C C . PHE A 1 114 ? -6.223 6.384 30.171 1.00 98.25 114 PHE A C 1
ATOM 838 O O . PHE A 1 114 ? -6.270 7.164 31.120 1.00 98.25 114 PHE A O 1
ATOM 845 N N . MET A 1 115 ? -5.547 6.664 29.063 1.00 98.25 115 MET A N 1
ATOM 846 C CA . MET A 1 115 ? -4.924 7.958 28.804 1.00 98.25 115 MET A CA 1
ATOM 847 C C . MET A 1 115 ? -5.360 8.535 27.464 1.00 98.25 115 MET A C 1
ATOM 849 O O . MET A 1 115 ? -5.891 7.835 26.601 1.00 98.25 115 MET A O 1
ATOM 853 N N . VAL A 1 116 ? -5.077 9.820 27.285 1.00 97.88 116 VAL A N 1
ATOM 854 C CA . VAL A 1 116 ? -5.317 10.552 26.043 1.00 97.88 116 VAL A CA 1
ATOM 855 C C . VAL A 1 116 ? -4.008 11.099 25.482 1.00 97.88 116 VAL A C 1
ATOM 857 O O . VAL A 1 116 ? -3.137 11.512 26.244 1.00 97.88 116 VAL A O 1
ATOM 860 N N . HIS A 1 117 ? -3.894 11.147 24.155 1.00 97.81 117 HIS A N 1
ATOM 861 C CA . HIS A 1 117 ? -2.858 11.895 23.440 1.00 97.81 117 HIS A CA 1
ATOM 862 C C . HIS A 1 117 ? -3.514 12.709 22.321 1.00 97.81 117 HIS A C 1
ATOM 864 O O . HIS A 1 117 ? -4.151 12.144 21.432 1.00 97.81 117 HIS A O 1
ATOM 870 N N . GLY A 1 118 ? -3.386 14.039 22.374 1.00 96.00 118 GLY A N 1
ATOM 871 C CA . GLY A 1 118 ? -4.011 14.944 21.396 1.00 96.00 118 GLY A CA 1
ATOM 872 C C . GLY A 1 118 ? -5.546 15.011 21.465 1.00 96.00 118 GLY A C 1
ATOM 873 O O . GLY A 1 118 ? -6.189 15.432 20.505 1.00 96.00 118 GLY A O 1
ATOM 874 N N . VAL A 1 119 ? -6.139 14.588 22.586 1.00 95.06 119 VAL A N 1
ATOM 875 C CA . VAL A 1 119 ? -7.586 14.634 22.860 1.00 95.06 119 VAL A CA 1
ATOM 876 C C . VAL A 1 119 ? -7.819 15.387 24.165 1.00 95.06 119 VAL A C 1
ATOM 878 O O . VAL A 1 119 ? -7.007 15.305 25.086 1.00 95.06 119 VAL A O 1
ATOM 881 N N . ASN A 1 120 ? -8.927 16.123 24.258 1.00 94.88 120 ASN A N 1
ATOM 882 C CA . ASN A 1 120 ? -9.309 16.803 25.488 1.00 94.88 120 ASN A CA 1
ATOM 883 C C . ASN A 1 120 ? -9.631 15.781 26.598 1.00 94.88 120 ASN A C 1
ATOM 885 O O . ASN A 1 120 ? -10.514 14.933 26.451 1.00 94.88 120 ASN A O 1
ATOM 889 N N . SER A 1 121 ? -8.925 15.876 27.726 1.00 94.81 121 SER A N 1
ATOM 890 C CA . SER A 1 121 ? -9.075 14.945 28.850 1.00 94.81 121 SER A CA 1
ATOM 891 C C . SER A 1 121 ? -10.464 14.965 29.494 1.00 94.81 121 SER A C 1
ATOM 893 O O . SER A 1 121 ? -10.899 13.932 30.006 1.00 94.81 121 SER A O 1
ATOM 895 N N . ASN A 1 122 ? -11.166 16.104 29.481 1.00 94.88 122 ASN A N 1
ATOM 896 C CA . ASN A 1 122 ? -12.516 16.209 30.040 1.00 94.88 122 ASN A CA 1
ATOM 897 C C . ASN A 1 122 ? -13.521 15.490 29.145 1.00 94.88 122 ASN A C 1
ATOM 899 O O . ASN A 1 122 ? -14.306 14.694 29.650 1.00 94.88 122 ASN A O 1
ATOM 903 N N . ASP A 1 123 ? -13.447 15.694 27.829 1.00 93.81 123 ASP A N 1
ATOM 904 C CA . ASP A 1 123 ? -14.324 15.011 26.871 1.00 93.81 123 ASP A CA 1
ATOM 905 C C . ASP A 1 123 ? -14.143 13.491 26.945 1.00 93.81 123 ASP A C 1
ATOM 907 O O . ASP A 1 123 ? -15.115 12.741 27.046 1.00 93.81 123 ASP A O 1
ATOM 911 N N . ALA A 1 124 ? -12.888 13.032 26.994 1.00 94.50 124 ALA A N 1
ATOM 912 C CA . ALA A 1 124 ? -12.579 11.620 27.178 1.00 94.50 124 ALA A CA 1
ATOM 913 C C . ALA A 1 124 ? -13.099 11.087 28.526 1.00 94.50 124 ALA A C 1
ATOM 915 O O . ALA A 1 124 ? -13.692 10.011 28.574 1.00 94.50 124 ALA A O 1
ATOM 916 N N . SER A 1 125 ? -12.933 11.839 29.619 1.00 95.38 125 SER A N 1
ATOM 917 C CA . SER A 1 125 ? -13.434 11.436 30.942 1.00 95.38 125 SER A CA 1
ATOM 918 C C . SER A 1 125 ? -14.960 11.368 30.997 1.00 95.38 125 SER A C 1
ATOM 920 O O . SER A 1 125 ? -15.501 10.429 31.576 1.00 95.38 125 SER A O 1
ATOM 922 N N . ASN A 1 126 ? -15.651 12.307 30.349 1.00 96.00 126 ASN A N 1
ATOM 923 C CA . ASN A 1 126 ? -17.112 12.365 30.287 1.00 96.00 126 ASN A CA 1
ATOM 924 C C . ASN A 1 126 ? -17.731 11.189 29.520 1.00 96.00 126 ASN A C 1
ATOM 926 O O . ASN A 1 126 ? -18.905 10.881 29.728 1.00 96.00 126 ASN A O 1
ATOM 930 N N . LEU A 1 127 ? -16.964 10.526 28.649 1.00 96.69 127 LEU A N 1
ATOM 931 C CA . LEU A 1 127 ? -17.399 9.332 27.929 1.00 96.69 127 LEU A CA 1
ATOM 932 C C . LEU A 1 127 ? -16.826 8.054 28.554 1.00 96.69 127 LEU A C 1
ATOM 934 O O . LEU A 1 127 ? -17.570 7.263 29.138 1.00 96.69 127 LEU A O 1
ATOM 938 N N . TYR A 1 128 ? -15.511 7.851 28.459 1.00 96.69 128 TYR A N 1
ATOM 939 C CA . TYR A 1 128 ? -14.846 6.607 28.861 1.00 96.69 128 TYR A CA 1
ATOM 940 C C . TYR A 1 128 ? -14.835 6.412 30.379 1.00 96.69 128 TYR A C 1
ATOM 942 O O . TYR A 1 128 ? -14.963 5.285 30.846 1.00 96.69 128 TYR A O 1
ATOM 950 N N . GLY A 1 129 ? -14.782 7.498 31.158 1.00 95.69 129 GLY A N 1
ATOM 951 C CA . GLY A 1 129 ? -14.906 7.444 32.619 1.00 95.69 129 GLY A CA 1
ATOM 952 C C . GLY A 1 129 ? -16.295 7.020 33.111 1.00 95.69 129 GLY A C 1
ATOM 953 O O . GLY A 1 129 ? -16.469 6.754 34.295 1.00 95.69 129 GLY A O 1
ATOM 954 N N . THR A 1 130 ? -17.290 6.917 32.219 1.00 95.56 130 THR A N 1
ATOM 955 C CA . THR A 1 130 ? -18.611 6.363 32.566 1.00 95.56 130 THR A CA 1
ATOM 956 C C . THR A 1 130 ? -18.641 4.834 32.576 1.00 95.56 130 THR A C 1
ATOM 958 O O . THR A 1 130 ? -19.647 4.255 32.998 1.00 95.56 130 THR A O 1
ATOM 961 N N . LEU A 1 131 ? -17.579 4.173 32.094 1.00 96.25 131 LEU A N 1
ATOM 962 C CA . LEU A 1 131 ? -17.428 2.725 32.186 1.00 96.25 131 LEU A CA 1
ATOM 963 C C . LEU A 1 131 ? -17.001 2.332 33.610 1.00 96.25 131 LEU A C 1
ATOM 965 O O . LEU A 1 131 ? -16.076 2.934 34.160 1.00 96.25 131 LEU A O 1
ATOM 969 N N . PRO A 1 132 ? -17.629 1.311 34.222 1.00 95.06 132 PRO A N 1
ATOM 970 C CA . PRO A 1 132 ? -17.235 0.844 35.546 1.00 95.06 132 PRO A CA 1
ATOM 971 C C . PRO A 1 132 ? -15.756 0.449 35.597 1.00 95.06 132 PRO A C 1
ATOM 973 O O . PRO A 1 132 ? -15.285 -0.326 34.766 1.00 95.06 132 PRO A O 1
ATOM 976 N N . GLY A 1 133 ? -15.031 0.981 36.583 1.00 96.38 133 GLY A N 1
ATOM 977 C CA . GLY A 1 133 ? -13.620 0.666 36.801 1.00 96.38 133 GLY A CA 1
ATOM 978 C C . GLY A 1 133 ? -12.628 1.417 35.911 1.00 96.38 133 GLY A C 1
ATOM 979 O O . GLY A 1 133 ? -11.431 1.196 36.075 1.00 96.38 133 GLY A O 1
ATOM 980 N N . PHE A 1 134 ? -13.089 2.291 35.010 1.00 98.00 134 PHE A N 1
ATOM 981 C CA . PHE A 1 134 ? -12.219 3.107 34.162 1.00 98.00 134 PHE A CA 1
ATOM 982 C C . PHE A 1 134 ? -11.847 4.407 34.873 1.00 98.00 134 PHE A C 1
ATOM 984 O O . PHE A 1 134 ? -12.698 5.094 35.437 1.00 98.00 134 PHE A O 1
ATOM 991 N N . SER A 1 135 ? -10.570 4.777 34.822 1.00 97.88 135 SER A N 1
ATOM 992 C CA . SER A 1 135 ? -10.080 6.038 35.382 1.00 97.88 135 SER A CA 1
ATOM 993 C C . SER A 1 135 ? -8.981 6.650 34.516 1.00 97.88 135 SER A C 1
ATOM 995 O O . SER A 1 135 ? -8.190 5.939 33.896 1.00 97.88 135 SER A O 1
ATOM 997 N N . LEU A 1 136 ? -8.963 7.985 34.446 1.00 98.00 136 LEU A N 1
ATOM 998 C CA . LEU A 1 136 ? -7.999 8.727 33.638 1.00 98.00 136 LEU A CA 1
ATOM 999 C C . LEU A 1 136 ? -6.621 8.722 34.313 1.00 98.00 136 LEU A C 1
ATOM 1001 O O . LEU A 1 136 ? -6.481 9.176 35.451 1.00 98.00 136 LEU A O 1
ATOM 1005 N N . PHE A 1 137 ? -5.599 8.306 33.574 1.00 97.94 137 PHE A N 1
ATOM 1006 C CA . PHE A 1 137 ? -4.195 8.502 33.910 1.00 97.94 137 PHE A CA 1
ATOM 1007 C C . PHE A 1 137 ? -3.800 9.967 33.676 1.00 97.94 137 PHE A C 1
ATOM 1009 O O . PHE A 1 137 ? -3.919 10.480 32.564 1.00 97.94 137 PHE A O 1
ATOM 1016 N N . LYS A 1 138 ? -3.351 10.658 34.732 1.00 95.69 138 LYS A N 1
ATOM 1017 C CA . LYS A 1 138 ? -3.175 12.125 34.732 1.00 95.69 138 LYS A CA 1
ATOM 1018 C C . LYS A 1 138 ? -1.722 12.602 34.694 1.00 95.69 138 LYS A C 1
ATOM 1020 O O . LYS A 1 138 ? -1.506 13.805 34.597 1.00 95.69 138 LYS A O 1
ATOM 1025 N N . ASN A 1 139 ? -0.735 11.708 34.773 1.00 95.88 139 ASN A N 1
ATOM 1026 C CA . ASN A 1 139 ? 0.666 12.123 34.934 1.00 95.88 139 ASN A CA 1
ATOM 1027 C C . ASN A 1 139 ? 1.232 12.799 33.677 1.00 95.88 139 ASN A C 1
ATOM 1029 O O . ASN A 1 139 ? 2.112 13.644 33.785 1.00 95.88 139 ASN A O 1
ATOM 1033 N N . THR A 1 140 ? 0.742 12.431 32.492 1.00 96.69 140 THR A N 1
ATOM 1034 C CA . THR A 1 140 ? 1.102 13.069 31.221 1.00 96.69 140 THR A CA 1
ATOM 1035 C C . THR A 1 140 ? -0.014 12.868 30.198 1.00 96.69 140 THR A C 1
ATOM 1037 O O . THR A 1 140 ? -0.776 11.903 30.274 1.00 96.69 140 THR A O 1
ATOM 1040 N N . THR A 1 141 ? -0.095 13.771 29.224 1.00 95.44 141 THR A N 1
ATOM 1041 C CA . THR A 1 141 ? -0.947 13.653 28.027 1.00 95.44 141 THR A CA 1
ATOM 1042 C C . THR A 1 141 ? -0.141 13.258 26.788 1.00 95.44 141 THR A C 1
ATOM 1044 O O . THR A 1 141 ? -0.680 13.178 25.685 1.00 95.44 141 THR A O 1
ATOM 1047 N N . ASN A 1 142 ? 1.159 12.993 26.943 1.00 97.31 142 ASN A N 1
ATOM 1048 C CA . ASN A 1 142 ? 2.006 12.499 25.871 1.00 97.31 142 ASN A CA 1
ATOM 1049 C C . ASN A 1 142 ? 2.236 10.986 26.018 1.00 97.31 142 ASN A C 1
ATOM 1051 O O . ASN A 1 142 ? 3.062 10.553 26.814 1.00 97.31 142 ASN A O 1
ATOM 1055 N N . ALA A 1 143 ? 1.540 10.179 25.211 1.00 98.06 143 ALA A N 1
ATOM 1056 C CA . ALA A 1 143 ? 1.774 8.732 25.096 1.00 98.06 143 ALA A CA 1
ATOM 1057 C C . ALA A 1 143 ? 3.244 8.336 24.858 1.00 98.06 143 ALA A C 1
ATOM 1059 O O . ALA A 1 143 ? 3.662 7.269 25.292 1.00 98.06 143 ALA A O 1
ATOM 1060 N N . PHE A 1 144 ? 4.037 9.195 24.218 1.00 98.12 144 PHE A N 1
ATOM 1061 C CA . PHE A 1 144 ? 5.434 8.922 23.880 1.00 98.12 144 PHE A CA 1
ATOM 1062 C C . PHE A 1 144 ? 6.424 9.661 24.794 1.00 98.12 144 PHE A C 1
ATOM 1064 O O . PHE A 1 144 ? 7.531 9.994 24.382 1.00 98.12 144 PHE A O 1
ATOM 1071 N N . ASP A 1 145 ? 6.018 9.969 26.026 1.00 97.44 145 ASP A N 1
ATOM 1072 C CA . ASP A 1 145 ? 6.908 10.521 27.047 1.00 97.44 145 ASP A CA 1
ATOM 1073 C C . ASP A 1 145 ? 7.909 9.451 27.513 1.00 97.44 145 ASP A C 1
ATOM 1075 O O . ASP A 1 145 ? 7.522 8.462 28.143 1.00 97.44 145 ASP A O 1
ATOM 1079 N N . SER A 1 146 ? 9.191 9.641 27.199 1.00 95.19 146 SER A N 1
ATOM 1080 C CA . SER A 1 146 ? 10.260 8.678 27.494 1.00 95.19 146 SER A CA 1
ATOM 1081 C C . SER A 1 146 ? 10.654 8.617 28.973 1.00 95.19 146 SER A C 1
ATOM 1083 O O . SER A 1 146 ? 11.234 7.616 29.398 1.00 95.19 146 SER A O 1
ATOM 1085 N N . ASN A 1 147 ? 10.306 9.636 29.769 1.00 96.62 147 ASN A N 1
ATOM 1086 C CA . ASN A 1 147 ? 10.568 9.665 31.210 1.00 96.62 147 ASN A CA 1
ATOM 1087 C C . ASN A 1 147 ? 9.437 8.995 31.993 1.00 96.62 147 ASN A C 1
ATOM 1089 O O . ASN A 1 147 ? 9.689 8.237 32.925 1.00 96.62 147 ASN A O 1
ATOM 1093 N N . ILE A 1 148 ? 8.186 9.285 31.622 1.00 97.31 148 ILE A N 1
ATOM 1094 C CA . ILE A 1 148 ? 7.002 8.766 32.322 1.00 97.31 148 ILE A CA 1
ATOM 1095 C C . ILE A 1 148 ? 6.607 7.372 31.824 1.00 97.31 148 ILE A C 1
ATOM 1097 O O . ILE A 1 148 ? 6.039 6.597 32.590 1.00 97.31 148 ILE A O 1
ATOM 1101 N N . ARG A 1 149 ? 6.889 7.058 30.552 1.00 97.44 149 ARG A N 1
ATOM 1102 C CA . ARG A 1 149 ? 6.583 5.775 29.895 1.00 97.44 149 ARG A CA 1
ATOM 1103 C C . ARG A 1 149 ? 5.146 5.298 30.142 1.00 97.44 149 ARG A C 1
ATOM 1105 O O . ARG A 1 149 ? 4.919 4.162 30.559 1.00 97.44 149 ARG A O 1
ATOM 1112 N N . PRO A 1 150 ? 4.130 6.135 29.864 1.00 98.12 150 PRO A N 1
ATOM 1113 C CA . PRO A 1 150 ? 2.753 5.824 30.242 1.00 98.12 150 PRO A CA 1
ATOM 1114 C C . PRO A 1 150 ? 2.216 4.561 29.547 1.00 98.12 150 PRO A C 1
ATOM 1116 O O . PRO A 1 150 ? 1.412 3.833 30.127 1.00 98.12 150 PRO A O 1
ATOM 1119 N N . LEU A 1 151 ? 2.706 4.241 28.344 1.00 98.38 151 LEU A N 1
ATOM 1120 C CA . LEU A 1 151 ? 2.341 3.024 27.609 1.00 98.38 151 LEU A CA 1
ATOM 1121 C C . LEU A 1 151 ? 2.826 1.724 28.267 1.00 98.38 151 LEU A C 1
ATOM 1123 O O . LEU A 1 151 ? 2.404 0.649 27.849 1.00 98.38 151 LEU A O 1
ATOM 1127 N N . GLU A 1 152 ? 3.647 1.773 29.313 1.00 97.44 152 GLU A N 1
ATOM 1128 C CA . GLU A 1 152 ? 3.992 0.591 30.115 1.00 97.44 152 GLU A CA 1
ATOM 1129 C C . GLU A 1 152 ? 2.932 0.287 31.186 1.00 97.44 152 GLU A C 1
ATOM 1131 O O . GLU A 1 152 ? 2.823 -0.854 31.626 1.00 97.44 152 GLU A O 1
ATOM 1136 N N . VAL A 1 153 ? 2.105 1.274 31.560 1.00 96.94 153 VAL A N 1
ATOM 1137 C CA . VAL A 1 153 ? 1.175 1.166 32.699 1.00 96.94 153 VAL A CA 1
ATOM 1138 C C . VAL A 1 153 ? -0.301 1.252 32.321 1.00 96.94 153 VAL A C 1
ATOM 1140 O O . VAL A 1 153 ? -1.121 0.601 32.961 1.00 96.94 153 VAL A O 1
ATOM 1143 N N . VAL A 1 154 ? -0.671 2.027 31.297 1.00 98.44 154 VAL A N 1
ATOM 1144 C CA . VAL A 1 154 ? -2.089 2.220 30.941 1.00 98.44 154 VAL A CA 1
ATOM 1145 C C . VAL A 1 154 ? -2.680 0.997 30.242 1.00 98.44 154 VAL A C 1
ATOM 1147 O O . VAL A 1 154 ? -1.981 0.263 29.558 1.00 98.44 154 VAL A O 1
ATOM 1150 N N . ASP A 1 155 ? -3.979 0.771 30.351 1.00 98.25 155 ASP A N 1
ATOM 1151 C CA . ASP A 1 155 ? -4.688 -0.290 29.630 1.00 98.25 155 ASP A CA 1
ATOM 1152 C C . ASP A 1 155 ? -5.251 0.191 28.293 1.00 98.25 155 ASP A C 1
ATOM 1154 O O . ASP A 1 155 ? -5.311 -0.586 27.342 1.00 98.25 155 ASP A O 1
ATOM 1158 N N . LEU A 1 156 ? -5.634 1.470 28.213 1.00 98.50 156 LEU A N 1
ATOM 1159 C CA . LEU A 1 156 ? -6.281 2.070 27.046 1.00 98.50 156 LEU A CA 1
ATOM 1160 C C . LEU A 1 156 ? -5.627 3.397 26.648 1.00 98.50 156 LEU A C 1
ATOM 1162 O O . LEU A 1 156 ? -5.554 4.332 27.443 1.00 98.50 156 LEU A O 1
ATOM 1166 N N . LEU A 1 157 ? -5.232 3.512 25.385 1.00 98.69 157 LEU A N 1
ATOM 1167 C CA . LEU A 1 157 ? -4.818 4.760 24.759 1.00 98.69 157 LEU A CA 1
ATOM 1168 C C . LEU A 1 157 ? -5.920 5.286 23.828 1.00 98.69 157 LEU A C 1
ATOM 1170 O O . LEU A 1 157 ? -6.268 4.638 22.841 1.00 98.69 157 LEU A O 1
ATOM 1174 N N . ILE A 1 158 ? -6.411 6.500 24.094 1.00 98.44 158 ILE A N 1
ATOM 1175 C CA . ILE A 1 158 ? -7.215 7.276 23.142 1.00 98.44 158 ILE A CA 1
ATOM 1176 C C . ILE A 1 158 ? -6.283 8.223 22.382 1.00 98.44 158 ILE A C 1
ATOM 1178 O O . ILE A 1 158 ? -5.760 9.190 22.944 1.00 98.44 158 ILE A O 1
ATOM 1182 N N . LEU A 1 159 ? -6.054 7.934 21.105 1.00 98.00 159 LEU A N 1
ATOM 1183 C CA . LEU A 1 159 ? -5.032 8.579 20.290 1.00 98.00 159 LEU A CA 1
ATOM 1184 C C . LEU A 1 159 ? -5.652 9.427 19.180 1.00 98.00 159 LEU A C 1
ATOM 1186 O O . LEU A 1 159 ? -6.223 8.899 18.227 1.00 98.00 159 LEU A O 1
ATOM 1190 N N . ASN A 1 160 ? -5.458 10.743 19.247 1.00 96.69 160 ASN A N 1
ATOM 1191 C CA . ASN A 1 160 ? -5.583 11.589 18.068 1.00 96.69 160 ASN A CA 1
ATOM 1192 C C . ASN A 1 160 ? -4.265 11.550 17.298 1.00 96.69 160 ASN A C 1
ATOM 1194 O O . ASN A 1 160 ? -3.284 12.204 17.654 1.00 96.69 160 ASN A O 1
ATOM 1198 N N . LEU A 1 161 ? -4.242 10.765 16.231 1.00 94.62 161 LEU A N 1
ATOM 1199 C CA . LEU A 1 161 ? -3.027 10.516 15.469 1.00 94.62 161 LEU A CA 1
ATOM 1200 C C . LEU A 1 161 ? -2.601 11.744 14.641 1.00 94.62 161 LEU A C 1
ATOM 1202 O O . LEU A 1 161 ? -1.436 11.838 14.272 1.00 94.62 161 LEU A O 1
ATOM 1206 N N . ASN A 1 162 ? -3.489 12.729 14.424 1.00 92.19 162 ASN A N 1
ATOM 1207 C CA . ASN A 1 162 ? -3.119 14.017 13.813 1.00 92.19 162 ASN A CA 1
ATOM 1208 C C . ASN A 1 162 ? -2.123 14.810 14.683 1.00 92.19 162 ASN A C 1
ATOM 1210 O O . ASN A 1 162 ? -1.459 15.714 14.183 1.00 92.19 162 ASN A O 1
ATOM 1214 N N . ASN A 1 163 ? -2.025 14.494 15.979 1.00 93.69 163 ASN A N 1
ATOM 1215 C CA . ASN A 1 163 ? -1.080 15.109 16.910 1.00 93.69 163 ASN A CA 1
ATOM 1216 C C . ASN A 1 163 ? 0.233 14.327 17.046 1.00 93.69 163 ASN A C 1
ATOM 1218 O O . ASN A 1 163 ? 1.111 14.745 17.798 1.00 93.69 163 ASN A O 1
ATOM 1222 N N . VAL A 1 164 ? 0.388 13.228 16.305 1.00 93.44 164 VAL A N 1
ATOM 1223 C CA . VAL A 1 164 ? 1.644 12.489 16.230 1.00 93.44 164 VAL A CA 1
ATOM 1224 C C . VAL A 1 164 ? 2.446 13.024 15.048 1.00 93.44 164 VAL A C 1
ATOM 1226 O O . VAL A 1 164 ? 1.999 12.975 13.903 1.00 93.44 164 VAL A O 1
ATOM 1229 N N . GLY A 1 165 ? 3.629 13.567 15.338 1.00 89.44 165 GLY A N 1
ATOM 1230 C CA . GLY A 1 165 ? 4.593 13.987 14.322 1.00 89.44 165 GLY A CA 1
ATOM 1231 C C . GLY A 1 165 ? 5.279 12.797 13.646 1.00 89.44 165 GLY A C 1
ATOM 1232 O O . GLY A 1 165 ? 4.758 11.684 13.612 1.00 89.44 165 GLY A O 1
ATOM 1233 N N . GLN A 1 166 ? 6.481 13.015 13.115 1.00 89.31 166 GLN A N 1
ATOM 1234 C CA . GLN A 1 166 ? 7.287 11.925 12.568 1.00 89.31 166 GLN A CA 1
ATOM 1235 C C . GLN A 1 166 ? 7.585 10.875 13.650 1.00 89.31 166 GLN A C 1
ATOM 1237 O O . GLN A 1 166 ? 8.016 11.212 14.752 1.00 89.31 166 GLN A O 1
ATOM 1242 N N . VAL A 1 167 ? 7.361 9.601 13.327 1.00 93.38 167 VAL A N 1
ATOM 1243 C CA . VAL A 1 167 ? 7.590 8.489 14.256 1.00 93.38 167 VAL A CA 1
ATOM 1244 C C . VAL A 1 167 ? 9.085 8.201 14.356 1.00 93.38 167 VAL A C 1
ATOM 1246 O O . VAL A 1 167 ? 9.722 7.865 13.359 1.00 93.38 167 VAL A O 1
ATOM 1249 N N . SER A 1 168 ? 9.642 8.317 15.562 1.00 94.94 168 SER A N 1
ATOM 1250 C CA . SER A 1 168 ? 11.005 7.869 15.859 1.00 94.94 168 SER A CA 1
ATOM 1251 C C . SER A 1 168 ? 11.052 6.360 16.132 1.00 94.94 168 SER A C 1
ATOM 1253 O O . SER A 1 168 ? 10.035 5.737 16.450 1.00 94.94 168 SER A O 1
ATOM 1255 N N . SER A 1 169 ? 12.245 5.764 16.074 1.00 93.81 169 SER A N 1
ATOM 1256 C CA . SER A 1 169 ? 12.440 4.351 16.430 1.00 93.81 169 SER A CA 1
ATOM 1257 C C . SER A 1 169 ? 12.013 4.041 17.870 1.00 93.81 169 SER A C 1
ATOM 1259 O O . SER A 1 169 ? 11.470 2.971 18.126 1.00 93.81 169 SER A O 1
ATOM 1261 N N . GLU A 1 170 ? 12.210 4.979 18.803 1.00 96.69 170 GLU A N 1
ATOM 1262 C CA . GLU A 1 170 ? 11.765 4.840 20.196 1.00 96.69 170 GLU A CA 1
ATOM 1263 C C . GLU A 1 170 ? 10.234 4.835 20.289 1.00 96.69 170 GLU A C 1
ATOM 1265 O O . GLU A 1 170 ? 9.662 3.936 20.900 1.00 96.69 170 GLU A O 1
ATOM 1270 N N . MET A 1 171 ? 9.554 5.765 19.608 1.00 97.62 171 MET A N 1
ATOM 1271 C CA . MET A 1 171 ? 8.085 5.799 19.563 1.00 97.62 171 MET A CA 1
ATOM 1272 C C . MET A 1 171 ? 7.506 4.507 18.983 1.00 97.62 171 MET A C 1
ATOM 1274 O O . MET A 1 171 ? 6.522 3.978 19.502 1.00 97.62 171 MET A O 1
ATOM 1278 N N . PHE A 1 172 ? 8.126 3.988 17.919 1.00 95.50 172 PHE A N 1
ATOM 1279 C CA . PHE A 1 172 ? 7.759 2.703 17.332 1.00 95.50 172 PHE A CA 1
ATOM 1280 C C . PHE A 1 172 ? 7.896 1.561 18.343 1.00 95.50 172 PHE A C 1
ATOM 1282 O O . PHE A 1 172 ? 6.950 0.800 18.520 1.00 95.50 172 PHE A O 1
ATOM 1289 N N . GLN A 1 173 ? 9.024 1.474 19.054 1.00 96.06 173 GLN A N 1
ATOM 1290 C CA . GLN A 1 173 ? 9.243 0.445 20.075 1.00 96.06 173 GLN A CA 1
ATOM 1291 C C . GLN A 1 173 ? 8.255 0.556 21.242 1.00 96.06 173 GLN A C 1
ATOM 1293 O O . GLN A 1 173 ? 7.735 -0.462 21.693 1.00 96.06 173 GLN A O 1
ATOM 1298 N N . MET A 1 174 ? 7.948 1.771 21.711 1.00 97.81 174 MET A N 1
ATOM 1299 C CA . MET A 1 174 ? 6.944 1.986 22.759 1.00 97.81 174 MET A CA 1
ATOM 1300 C C . MET A 1 174 ? 5.565 1.470 22.329 1.00 97.81 174 MET A C 1
ATOM 1302 O O . MET A 1 174 ? 4.901 0.776 23.098 1.00 97.81 174 MET A O 1
ATOM 1306 N N . MET A 1 175 ? 5.146 1.775 21.097 1.00 97.31 175 MET A N 1
ATOM 1307 C CA . MET A 1 175 ? 3.864 1.321 20.553 1.00 97.31 175 MET A CA 1
ATOM 1308 C C . MET A 1 175 ? 3.831 -0.195 20.321 1.00 97.31 175 MET A C 1
ATOM 1310 O O . MET A 1 175 ? 2.858 -0.852 20.684 1.00 97.31 175 MET A O 1
ATOM 1314 N N . ASP A 1 176 ? 4.892 -0.764 19.747 1.00 93.69 176 ASP A N 1
ATOM 1315 C CA . ASP A 1 176 ? 4.990 -2.206 19.502 1.00 93.69 176 ASP A CA 1
ATOM 1316 C C . ASP A 1 176 ? 4.962 -2.992 20.821 1.00 93.69 176 ASP A C 1
ATOM 1318 O O . ASP A 1 176 ? 4.174 -3.924 20.960 1.00 93.69 176 ASP A O 1
ATOM 1322 N N . ASN A 1 177 ? 5.716 -2.566 21.841 1.00 94.56 177 ASN A N 1
ATOM 1323 C CA . ASN A 1 177 ? 5.674 -3.181 23.172 1.00 94.56 177 ASN A CA 1
ATOM 1324 C C . ASN A 1 177 ? 4.290 -3.060 23.822 1.00 94.56 177 ASN A C 1
ATOM 1326 O O . ASN A 1 177 ? 3.818 -4.010 24.448 1.00 94.56 177 ASN A O 1
ATOM 1330 N N . TYR A 1 178 ? 3.622 -1.914 23.655 1.00 96.88 178 TYR A N 1
ATOM 1331 C CA . TYR A 1 178 ? 2.268 -1.704 24.161 1.00 96.88 178 TYR A CA 1
ATOM 1332 C C . TYR A 1 178 ? 1.264 -2.683 23.544 1.00 96.88 178 TYR A C 1
ATOM 1334 O O . TYR A 1 178 ? 0.495 -3.318 24.264 1.00 96.88 178 TYR A O 1
ATOM 1342 N N . LEU A 1 179 ? 1.308 -2.864 22.224 1.00 94.69 179 LEU A N 1
ATOM 1343 C CA . LEU A 1 179 ? 0.463 -3.832 21.533 1.00 94.69 179 LEU A CA 1
ATOM 1344 C C . LEU A 1 179 ? 0.824 -5.276 21.910 1.00 94.69 179 LEU A C 1
ATOM 1346 O O . LEU A 1 179 ? -0.076 -6.075 22.161 1.00 94.69 179 LEU A O 1
ATOM 1350 N N . LYS A 1 180 ? 2.118 -5.608 22.020 1.00 92.06 180 LYS A N 1
ATOM 1351 C CA . LYS A 1 180 ? 2.588 -6.956 22.389 1.00 92.06 180 LYS A CA 1
ATOM 1352 C C . LYS A 1 180 ? 2.167 -7.404 23.784 1.00 92.06 180 LYS A C 1
ATOM 1354 O O . LYS A 1 180 ? 2.020 -8.599 24.010 1.00 92.06 180 LYS A O 1
ATOM 1359 N N . ARG A 1 181 ? 1.973 -6.468 24.715 1.00 92.69 181 ARG A N 1
ATOM 1360 C CA . ARG A 1 181 ? 1.508 -6.773 26.078 1.00 92.69 181 ARG A CA 1
ATOM 1361 C C . ARG A 1 181 ? -0.018 -6.763 26.236 1.00 92.69 181 ARG A C 1
ATOM 1363 O O . ARG A 1 181 ? -0.496 -6.823 27.367 1.00 92.69 181 ARG A O 1
ATOM 1370 N N . GLY A 1 182 ? -0.782 -6.645 25.146 1.00 94.06 182 GLY A N 1
ATOM 1371 C CA . GLY A 1 182 ? -2.249 -6.600 25.195 1.00 94.06 182 GLY A CA 1
ATOM 1372 C C . GLY A 1 182 ? -2.848 -5.205 25.413 1.00 94.06 182 GLY A C 1
ATOM 1373 O O . GLY A 1 182 ? -3.945 -5.085 25.951 1.00 94.06 182 GLY A O 1
ATOM 1374 N N . GLY A 1 183 ? -2.131 -4.136 25.055 1.00 96.50 183 GLY A N 1
ATOM 1375 C CA . GLY A 1 183 ? -2.639 -2.766 25.129 1.00 96.50 183 GLY A CA 1
ATOM 1376 C C . GLY A 1 183 ? -3.816 -2.507 24.182 1.00 96.50 183 GLY A C 1
ATOM 1377 O O . GLY A 1 183 ? -3.836 -2.994 23.047 1.00 96.50 183 GLY A O 1
ATOM 1378 N N . GLY A 1 184 ? -4.791 -1.721 24.645 1.00 97.81 184 GLY A N 1
ATOM 1379 C CA . GLY A 1 184 ? -5.961 -1.321 23.870 1.00 97.81 184 GLY A CA 1
ATOM 1380 C C . GLY A 1 184 ? -5.830 0.081 23.272 1.00 97.81 184 GLY A C 1
ATOM 1381 O O . GLY A 1 184 ? -5.460 1.027 23.959 1.00 97.81 184 GLY A O 1
ATOM 1382 N N . ILE A 1 185 ? -6.179 0.256 21.999 1.00 98.56 185 ILE A N 1
ATOM 1383 C CA . ILE A 1 185 ? -6.108 1.552 21.311 1.00 98.56 185 ILE A CA 1
ATOM 1384 C C . ILE A 1 185 ? -7.464 1.911 20.714 1.00 98.56 185 ILE A C 1
ATOM 1386 O O . ILE A 1 185 ? -8.067 1.129 19.983 1.00 98.56 185 ILE A O 1
ATOM 1390 N N . ILE A 1 186 ? -7.900 3.145 20.945 1.00 98.62 186 ILE A N 1
ATOM 1391 C CA . ILE A 1 186 ? -8.890 3.817 20.103 1.00 98.62 186 ILE A CA 1
ATOM 1392 C C . ILE A 1 186 ? -8.166 4.959 19.404 1.00 98.62 186 ILE A C 1
ATOM 1394 O O . ILE A 1 186 ? -7.658 5.863 20.064 1.00 98.62 186 ILE A O 1
ATOM 1398 N N . VAL A 1 187 ? -8.095 4.920 18.076 1.00 98.06 187 VAL A N 1
ATOM 1399 C CA . VAL A 1 187 ? -7.341 5.900 17.286 1.00 98.06 187 VAL A CA 1
ATOM 1400 C C . VAL A 1 187 ? -8.241 6.626 16.296 1.00 98.06 187 VAL A C 1
ATOM 1402 O O . VAL A 1 187 ? -9.025 5.999 15.592 1.00 98.06 187 VAL A O 1
ATOM 1405 N N . GLY A 1 188 ? -8.112 7.949 16.233 1.00 95.69 188 GLY A N 1
ATOM 1406 C CA . GLY A 1 188 ? -8.814 8.815 15.287 1.00 95.69 188 GLY A CA 1
ATOM 1407 C C . GLY A 1 188 ? -7.825 9.620 14.460 1.00 95.69 188 GLY A C 1
ATOM 1408 O O . GLY A 1 188 ? -6.850 10.144 15.005 1.00 95.69 188 GLY A O 1
ATOM 1409 N N . VAL A 1 189 ? -8.055 9.726 13.150 1.00 93.31 189 VAL A N 1
ATOM 1410 C CA . VAL A 1 189 ? -7.124 10.435 12.261 1.00 93.31 189 VAL A CA 1
ATOM 1411 C C . VAL A 1 189 ? -7.761 10.922 10.974 1.00 93.31 189 VAL A C 1
ATOM 1413 O O . VAL A 1 189 ? -8.652 10.268 10.463 1.00 93.31 189 VAL A O 1
ATOM 1416 N N . THR A 1 190 ? -7.251 12.003 10.391 1.00 91.12 190 THR A N 1
ATOM 1417 C CA . THR A 1 190 ? -7.698 12.523 9.089 1.00 91.12 190 THR A CA 1
ATOM 1418 C C . THR A 1 190 ? -6.590 12.316 8.052 1.00 91.12 190 THR A C 1
ATOM 1420 O O . THR A 1 190 ? -5.857 13.235 7.695 1.00 91.12 190 THR A O 1
ATOM 1423 N N . SER A 1 191 ? -6.414 11.067 7.608 1.00 87.19 191 SER A N 1
ATOM 1424 C CA . SER A 1 191 ? -5.225 10.612 6.863 1.00 87.19 191 SER A CA 1
ATOM 1425 C C . SER A 1 191 ? -5.031 11.258 5.489 1.00 87.19 191 SER A C 1
ATOM 1427 O O . SER A 1 191 ? -3.895 11.488 5.074 1.00 87.19 191 SER A O 1
ATOM 1429 N N . TRP A 1 192 ? -6.113 11.600 4.786 1.00 85.69 192 TRP A N 1
ATOM 1430 C CA . TRP A 1 192 ? -6.045 12.245 3.471 1.00 85.69 192 TRP A CA 1
ATOM 1431 C C . TRP A 1 192 ? -5.288 13.577 3.502 1.00 85.69 192 TRP A C 1
ATOM 1433 O O . TRP A 1 192 ? -4.540 13.876 2.569 1.00 85.69 192 TRP A O 1
ATOM 1443 N N . ALA A 1 193 ? -5.382 14.327 4.604 1.00 83.50 193 ALA A N 1
ATOM 1444 C CA . ALA A 1 193 ? -4.697 15.606 4.762 1.00 83.50 193 ALA A CA 1
ATOM 1445 C C . ALA A 1 193 ? -3.174 15.433 4.865 1.00 83.50 193 ALA A C 1
ATOM 1447 O O . ALA A 1 193 ? -2.422 16.296 4.419 1.00 83.50 193 ALA A O 1
ATOM 1448 N N . HIS A 1 194 ? -2.707 14.299 5.399 1.00 76.69 194 HIS A N 1
ATOM 1449 C CA . HIS A 1 194 ? -1.280 14.006 5.541 1.00 76.69 194 HIS A CA 1
ATOM 1450 C C . HIS A 1 194 ? -0.594 13.735 4.197 1.00 76.69 194 HIS A C 1
ATOM 1452 O O . HIS A 1 194 ? 0.557 14.112 3.990 1.00 76.69 194 HIS A O 1
ATOM 1458 N N . SER A 1 195 ? -1.309 13.119 3.252 1.00 68.94 195 SER A N 1
ATOM 1459 C CA . SER A 1 195 ? -0.756 12.794 1.930 1.00 68.94 195 SER A CA 1
ATOM 1460 C C . SER A 1 195 ? -0.365 14.017 1.094 1.00 68.94 195 SER A C 1
ATOM 1462 O O . SER A 1 195 ? 0.384 13.890 0.128 1.00 68.94 195 SER A O 1
ATOM 1464 N N . LEU A 1 196 ? -0.836 15.207 1.484 1.00 69.94 196 LEU A N 1
ATOM 1465 C CA . LEU A 1 196 ? -0.473 16.477 0.858 1.00 69.94 196 LEU A CA 1
ATOM 1466 C C . LEU A 1 196 ? 0.977 16.887 1.151 1.00 69.94 196 LEU A C 1
ATOM 1468 O O . LEU A 1 196 ? 1.535 17.701 0.417 1.00 69.94 196 LEU A O 1
ATOM 1472 N N . SER A 1 197 ? 1.585 16.357 2.216 1.00 72.88 197 SER A N 1
ATOM 1473 C CA . SER A 1 197 ? 2.913 16.768 2.682 1.00 72.88 197 SER A CA 1
ATOM 1474 C C . SER A 1 197 ? 3.925 15.627 2.798 1.00 72.88 197 SER A C 1
ATOM 1476 O O . SER A 1 197 ? 5.123 15.904 2.846 1.00 72.88 197 SER A O 1
ATOM 1478 N N . SER A 1 198 ? 3.487 14.363 2.823 1.00 78.06 198 SER A N 1
ATOM 1479 C CA . SER A 1 198 ? 4.370 13.207 3.014 1.00 78.06 198 SER A CA 1
ATOM 1480 C C . SER A 1 198 ? 3.808 11.925 2.374 1.00 78.06 198 SER A C 1
ATOM 1482 O O . SER A 1 198 ? 2.587 11.747 2.330 1.00 78.06 198 SER A O 1
ATOM 1484 N N . PRO A 1 199 ? 4.665 10.999 1.897 1.00 83.38 199 PRO A N 1
ATOM 1485 C CA . PRO A 1 199 ? 4.236 9.682 1.432 1.00 83.38 199 PRO A CA 1
ATOM 1486 C C . PRO A 1 199 ? 3.486 8.872 2.501 1.00 83.38 199 PRO A C 1
ATOM 1488 O O . PRO A 1 199 ? 3.798 8.940 3.691 1.00 83.38 199 PRO A O 1
ATOM 1491 N N . LEU A 1 200 ? 2.542 8.030 2.066 1.00 87.69 200 LEU A N 1
ATOM 1492 C CA . LEU A 1 200 ? 1.687 7.238 2.962 1.00 87.69 200 LEU A CA 1
ATOM 1493 C C . LEU A 1 200 ? 2.453 6.264 3.864 1.00 87.69 200 LEU A C 1
ATOM 1495 O O . LEU A 1 200 ? 2.007 6.019 4.981 1.00 87.69 200 LEU A O 1
ATOM 1499 N N . TYR A 1 201 ? 3.588 5.724 3.430 1.00 86.62 201 TYR A N 1
ATOM 1500 C CA . TYR A 1 201 ? 4.396 4.814 4.248 1.00 86.62 201 TYR A CA 1
ATOM 1501 C C . TYR A 1 201 ? 5.098 5.501 5.432 1.00 86.62 201 TYR A C 1
ATOM 1503 O O . TYR A 1 201 ? 5.472 4.831 6.388 1.00 86.62 201 TYR A O 1
ATOM 1511 N N . ASN A 1 202 ? 5.240 6.832 5.402 1.00 87.56 202 ASN A N 1
ATOM 1512 C CA . ASN A 1 202 ? 5.768 7.626 6.518 1.00 87.56 202 ASN A CA 1
ATOM 1513 C C . ASN A 1 202 ? 4.667 8.121 7.466 1.00 87.56 202 ASN A C 1
ATOM 1515 O O . ASN A 1 202 ? 4.962 8.720 8.501 1.00 87.56 202 ASN A O 1
ATOM 1519 N N . PHE A 1 203 ? 3.399 7.905 7.114 1.00 91.38 203 PHE A N 1
ATOM 1520 C CA . PHE A 1 203 ? 2.284 8.315 7.948 1.00 91.38 203 PHE A CA 1
ATOM 1521 C C . PHE A 1 203 ? 2.302 7.545 9.276 1.00 91.38 203 PHE A C 1
ATOM 1523 O O . PHE A 1 203 ? 2.318 6.311 9.238 1.00 91.38 203 PHE A O 1
ATOM 1530 N N . PRO A 1 204 ? 2.223 8.211 10.447 1.00 93.19 204 PRO A N 1
ATOM 1531 C CA . PRO A 1 204 ? 2.345 7.542 11.744 1.00 93.19 204 PRO A CA 1
ATOM 1532 C C . PRO A 1 204 ? 1.418 6.339 11.930 1.00 93.19 204 PRO A C 1
ATOM 1534 O O . PRO A 1 204 ? 1.831 5.311 12.458 1.00 93.19 204 PRO A O 1
ATOM 1537 N N . GLY A 1 205 ? 0.183 6.420 11.425 1.00 94.12 205 GLY A N 1
ATOM 1538 C CA . GLY A 1 205 ? -0.764 5.306 11.488 1.00 94.12 205 GLY A CA 1
ATOM 1539 C C . GLY A 1 205 ? -0.324 4.087 10.684 1.00 94.12 205 GLY A C 1
ATOM 1540 O O . GLY A 1 205 ? -0.529 2.963 11.127 1.00 94.12 205 GLY A O 1
ATOM 1541 N N . ASN A 1 206 ? 0.320 4.293 9.535 1.00 93.94 206 ASN A N 1
ATOM 1542 C CA . ASN A 1 206 ? 0.831 3.201 8.709 1.00 93.94 206 ASN A CA 1
ATOM 1543 C C . ASN A 1 206 ? 2.137 2.629 9.267 1.00 93.94 206 ASN A C 1
ATOM 1545 O O . ASN A 1 206 ? 2.340 1.419 9.176 1.00 93.94 206 ASN A O 1
ATOM 1549 N N . VAL A 1 207 ? 2.965 3.459 9.908 1.00 92.81 207 VAL A N 1
ATOM 1550 C CA . VAL A 1 207 ? 4.166 3.005 10.625 1.00 92.81 207 VAL A CA 1
ATOM 1551 C C . VAL A 1 207 ? 3.788 2.121 11.817 1.00 92.81 207 VAL A C 1
ATOM 1553 O O . VAL A 1 207 ? 4.372 1.056 11.994 1.00 92.81 207 VAL A O 1
ATOM 1556 N N . PHE A 1 208 ? 2.790 2.515 12.614 1.00 93.81 208 PHE A N 1
ATOM 1557 C CA . PHE A 1 208 ? 2.382 1.744 13.791 1.00 93.81 208 PHE A CA 1
ATOM 1558 C C . PHE A 1 208 ? 1.499 0.535 13.469 1.00 93.81 208 PHE A C 1
ATOM 1560 O O . PHE A 1 208 ? 1.693 -0.531 14.048 1.00 93.81 208 PHE A O 1
ATOM 1567 N N . PHE A 1 209 ? 0.502 0.685 12.591 1.00 93.56 209 PHE A N 1
ATOM 1568 C CA . PHE A 1 209 ? -0.648 -0.227 12.592 1.00 93.56 209 PHE A CA 1
ATOM 1569 C C . PHE A 1 209 ? -0.750 -1.153 11.381 1.00 93.56 209 PHE A C 1
ATOM 1571 O O . PHE A 1 209 ? -1.526 -2.109 11.430 1.00 93.56 209 PHE A O 1
ATOM 1578 N N . THR A 1 210 ? 0.074 -0.975 10.345 1.00 91.38 210 THR A N 1
ATOM 1579 C CA . THR A 1 210 ? 0.027 -1.838 9.149 1.00 91.38 210 THR A CA 1
ATOM 1580 C C . THR A 1 210 ? 0.192 -3.324 9.484 1.00 91.38 210 THR A C 1
ATOM 1582 O O . THR A 1 210 ? -0.529 -4.161 8.940 1.00 91.38 210 THR A O 1
ATOM 1585 N N . LYS A 1 211 ? 1.057 -3.662 10.452 1.00 85.62 211 LYS A N 1
ATOM 1586 C CA . LYS A 1 211 ? 1.263 -5.045 10.930 1.00 85.62 211 LYS A CA 1
ATOM 1587 C C . LYS A 1 211 ? 0.058 -5.635 11.658 1.00 85.62 211 LYS A C 1
ATOM 1589 O O . LYS A 1 211 ? -0.069 -6.847 11.757 1.00 85.62 211 LYS A O 1
ATOM 1594 N N . THR A 1 212 ? -0.841 -4.789 12.145 1.00 89.50 212 THR A N 1
ATOM 1595 C CA . THR A 1 212 ? -2.082 -5.229 12.787 1.00 89.50 212 THR A CA 1
ATOM 1596 C C . THR A 1 212 ? -3.177 -5.539 11.767 1.00 89.50 212 THR A C 1
ATOM 1598 O O . THR A 1 212 ? -4.263 -5.949 12.155 1.00 89.50 212 THR A O 1
ATOM 1601 N N . GLY A 1 213 ? -2.927 -5.353 10.465 1.00 91.81 213 GLY A N 1
ATOM 1602 C CA . GLY A 1 213 ? -3.905 -5.637 9.414 1.00 91.81 213 GLY A CA 1
ATOM 1603 C C . GLY A 1 213 ? -4.819 -4.470 9.049 1.00 91.81 213 GLY A C 1
ATOM 1604 O O . GLY A 1 213 ? -5.826 -4.687 8.373 1.00 91.81 213 GLY A O 1
ATOM 1605 N N . ILE A 1 214 ? -4.493 -3.255 9.497 1.00 94.62 214 ILE A N 1
ATOM 1606 C CA . ILE A 1 214 ? -5.170 -2.016 9.103 1.00 94.62 214 ILE A CA 1
ATOM 1607 C C . ILE A 1 214 ? -4.151 -1.024 8.558 1.00 94.62 214 ILE A C 1
ATOM 1609 O O . ILE A 1 214 ? -3.074 -0.855 9.122 1.00 94.62 214 ILE A O 1
ATOM 1613 N N . SER A 1 215 ? -4.508 -0.326 7.489 1.00 94.75 215 SER A N 1
ATOM 1614 C CA . SER A 1 215 ? -3.696 0.768 6.956 1.00 94.75 215 SER A CA 1
ATOM 1615 C C . SER A 1 215 ? -4.590 1.928 6.540 1.00 94.75 215 SER A C 1
ATOM 1617 O O . SER A 1 215 ? -5.720 1.738 6.103 1.00 94.75 215 SER A O 1
ATOM 1619 N N . PHE A 1 216 ? -4.103 3.150 6.674 1.00 94.25 216 PHE A N 1
ATOM 1620 C CA . PHE A 1 216 ? -4.830 4.363 6.333 1.00 94.25 216 PHE A CA 1
ATOM 1621 C C . PHE A 1 216 ? -4.451 4.810 4.926 1.00 94.25 216 PHE A C 1
ATOM 1623 O O . PHE A 1 216 ? -3.266 4.927 4.598 1.00 94.25 216 PHE A O 1
ATOM 1630 N N . SER A 1 217 ? -5.462 5.080 4.102 1.00 91.25 217 SER A N 1
ATOM 1631 C CA . SER A 1 217 ? -5.262 5.599 2.750 1.00 91.25 217 SER A CA 1
ATOM 1632 C C . SER A 1 217 ? -5.402 7.124 2.711 1.00 91.25 217 SER A C 1
ATOM 1634 O O . SER A 1 217 ? -5.796 7.758 3.693 1.00 91.25 217 SER A O 1
ATOM 1636 N N . ASN A 1 218 ? -5.084 7.722 1.565 1.00 87.62 218 ASN A N 1
ATOM 1637 C CA . ASN A 1 218 ? -5.283 9.144 1.301 1.00 87.62 218 ASN A CA 1
ATOM 1638 C C . ASN A 1 218 ? -6.633 9.489 0.650 1.00 87.62 218 ASN A C 1
ATOM 1640 O O . ASN A 1 218 ? -6.846 10.638 0.271 1.00 87.62 218 ASN A O 1
ATOM 1644 N N . ASN A 1 219 ? -7.527 8.514 0.502 1.00 89.56 219 ASN A N 1
ATOM 1645 C CA . ASN A 1 219 ? -8.859 8.742 -0.046 1.00 89.56 219 ASN A CA 1
ATOM 1646 C C . ASN A 1 219 ? -9.830 9.225 1.031 1.00 89.56 219 ASN A C 1
ATOM 1648 O O . ASN A 1 219 ? -9.586 9.072 2.229 1.00 89.56 219 ASN A O 1
ATOM 1652 N N . TYR A 1 220 ? -10.959 9.743 0.565 1.00 90.81 220 TYR A N 1
ATOM 1653 C CA . TYR A 1 220 ? -12.103 10.163 1.361 1.00 90.81 220 TYR A CA 1
ATOM 1654 C C . TYR A 1 220 ? -13.237 9.165 1.159 1.00 90.81 220 TYR A C 1
ATOM 1656 O O . TYR A 1 220 ? -13.347 8.590 0.077 1.00 90.81 220 TYR A O 1
ATOM 1664 N N . ALA A 1 221 ? -14.072 8.990 2.176 1.00 91.56 221 ALA A N 1
ATOM 1665 C CA . ALA A 1 221 ? -15.294 8.206 2.059 1.00 91.56 221 ALA A CA 1
ATOM 1666 C C . ALA A 1 221 ? -16.505 9.106 1.800 1.00 91.56 221 ALA A C 1
ATOM 1668 O O . ALA A 1 221 ? -16.546 10.262 2.232 1.00 91.56 221 ALA A O 1
ATOM 1669 N N . SER A 1 222 ? -17.512 8.549 1.132 1.00 92.31 222 SER A N 1
ATOM 1670 C CA . SER A 1 222 ? -18.776 9.238 0.862 1.00 92.31 222 SER A CA 1
ATOM 1671 C C . SER A 1 222 ? -19.837 8.881 1.906 1.00 92.31 222 SER A C 1
ATOM 1673 O O . SER A 1 222 ? -19.897 7.751 2.389 1.00 92.31 222 SER A O 1
ATOM 1675 N N . SER A 1 223 ? -20.673 9.849 2.283 1.00 91.38 223 SER A N 1
ATOM 1676 C CA . SER A 1 223 ? -21.789 9.637 3.213 1.00 91.38 223 SER A CA 1
ATOM 1677 C C . SER A 1 223 ? -23.022 9.050 2.492 1.00 91.38 223 SER A C 1
ATOM 1679 O O . SER A 1 223 ? -23.160 9.237 1.282 1.00 91.38 223 SER A O 1
ATOM 1681 N N . PRO A 1 224 ? -23.956 8.373 3.197 1.00 94.00 224 PRO A N 1
ATOM 1682 C CA . PRO A 1 224 ? -24.003 8.125 4.644 1.00 94.00 224 PRO A CA 1
ATOM 1683 C C . PRO A 1 224 ? -22.999 7.069 5.125 1.00 94.00 224 PRO A C 1
ATOM 1685 O O . PRO A 1 224 ? -22.536 6.239 4.348 1.00 94.00 224 PRO A O 1
ATOM 1688 N N . TYR A 1 225 ? -22.700 7.091 6.428 1.00 95.19 225 TYR A N 1
ATOM 1689 C CA . TYR A 1 225 ? -21.822 6.113 7.071 1.00 95.19 225 TYR A CA 1
ATOM 1690 C C . TYR A 1 225 ? -22.644 5.098 7.861 1.00 95.19 225 TYR A C 1
ATOM 1692 O O . TYR A 1 225 ? -23.243 5.423 8.890 1.00 95.19 225 TYR A O 1
ATOM 1700 N N . VAL A 1 226 ? -22.680 3.868 7.361 1.00 96.25 226 VAL A N 1
ATOM 1701 C CA . VAL A 1 226 ? -23.571 2.807 7.841 1.00 96.25 226 VAL A CA 1
ATOM 1702 C C . VAL A 1 226 ? -22.776 1.612 8.342 1.00 96.25 226 VAL A C 1
ATOM 1704 O O . VAL A 1 226 ? -21.598 1.445 8.022 1.00 96.25 226 VAL A O 1
ATOM 1707 N N . ASN A 1 227 ? -23.431 0.756 9.118 1.00 97.31 227 ASN A N 1
ATOM 1708 C CA . ASN A 1 227 ? -22.842 -0.497 9.567 1.00 97.31 227 ASN A CA 1
ATOM 1709 C C . ASN A 1 227 ? -22.375 -1.357 8.385 1.00 97.31 227 ASN A C 1
ATOM 1711 O O . ASN A 1 227 ? -23.139 -1.651 7.465 1.00 97.31 227 ASN A O 1
ATOM 1715 N N . ALA A 1 228 ? -21.132 -1.830 8.456 1.00 95.81 228 ALA A N 1
ATOM 1716 C CA . ALA A 1 228 ? -20.645 -2.891 7.594 1.00 95.81 228 ALA A CA 1
ATOM 1717 C C . ALA A 1 228 ? -21.489 -4.148 7.842 1.00 95.81 228 ALA A C 1
ATOM 1719 O O . ALA A 1 228 ? -21.659 -4.585 8.982 1.00 95.81 228 ALA A O 1
ATOM 1720 N N . ASN A 1 229 ? -22.016 -4.740 6.776 1.00 93.56 229 ASN A N 1
ATOM 1721 C CA . ASN A 1 229 ? -22.884 -5.918 6.828 1.00 93.56 229 ASN A CA 1
ATOM 1722 C C . ASN A 1 229 ? -22.117 -7.255 6.818 1.00 93.56 229 ASN A C 1
ATOM 1724 O O . ASN A 1 229 ? -22.702 -8.279 7.159 1.00 93.56 229 ASN A O 1
ATOM 1728 N N . SER A 1 230 ? -20.831 -7.260 6.453 1.00 91.88 230 SER A N 1
ATOM 1729 C CA . SER A 1 230 ? -20.003 -8.466 6.337 1.00 91.88 230 SER A CA 1
ATOM 1730 C C . SER A 1 230 ? -18.521 -8.140 6.500 1.00 91.88 230 SER A C 1
ATOM 1732 O O . SER A 1 230 ? -18.044 -7.168 5.921 1.00 91.88 230 SER A O 1
ATOM 1734 N N . VAL A 1 231 ? -17.764 -8.974 7.217 1.00 91.44 231 VAL A N 1
ATOM 1735 C CA . VAL A 1 231 ? -16.293 -8.857 7.254 1.00 91.44 231 VAL A CA 1
ATOM 1736 C C . VAL A 1 231 ? -15.665 -9.229 5.903 1.00 91.44 231 VAL A C 1
ATOM 1738 O O . VAL A 1 231 ? -14.785 -8.525 5.412 1.00 91.44 231 VAL A O 1
ATOM 1741 N N . VAL A 1 232 ? -16.150 -10.300 5.266 1.00 89.94 232 VAL A N 1
ATOM 1742 C CA . VAL A 1 232 ? -15.595 -10.847 4.011 1.00 89.94 232 VAL A CA 1
ATOM 1743 C C . VAL A 1 232 ? -15.716 -9.862 2.848 1.00 89.94 232 VAL A C 1
ATOM 1745 O O . VAL A 1 232 ? -14.826 -9.785 2.002 1.00 89.94 232 VAL A O 1
ATOM 1748 N N . GLN A 1 233 ? -16.801 -9.086 2.802 1.00 87.94 233 GLN A N 1
ATOM 1749 C CA . GLN A 1 233 ? -17.038 -8.139 1.713 1.00 87.94 233 GLN A CA 1
ATOM 1750 C C . GLN A 1 233 ? -15.982 -7.023 1.661 1.00 87.94 233 GLN A C 1
ATOM 1752 O O . GLN A 1 233 ? -15.563 -6.646 0.565 1.00 87.94 233 GLN A O 1
ATOM 1757 N N . TYR A 1 234 ? -15.545 -6.515 2.819 1.00 90.81 234 TYR A N 1
ATOM 1758 C CA . TYR A 1 234 ? -14.685 -5.325 2.909 1.00 90.81 234 TYR A CA 1
ATOM 1759 C C . TYR A 1 234 ? -13.247 -5.612 3.364 1.00 90.81 234 TYR A C 1
ATOM 1761 O O . TYR A 1 234 ? -12.470 -4.676 3.545 1.00 90.81 234 TYR A O 1
ATOM 1769 N N . ASN A 1 235 ? -12.882 -6.883 3.538 1.00 91.50 235 ASN A N 1
ATOM 1770 C CA . ASN A 1 235 ? -11.517 -7.309 3.821 1.00 91.50 235 ASN A CA 1
ATOM 1771 C C . ASN A 1 235 ? -11.051 -8.302 2.730 1.00 91.50 235 ASN A C 1
ATOM 1773 O O . ASN A 1 235 ? -11.497 -9.453 2.705 1.00 91.50 235 ASN A O 1
ATOM 1777 N N . PRO A 1 236 ? -10.151 -7.887 1.816 1.00 89.06 236 PRO A N 1
ATOM 1778 C CA . PRO A 1 236 ? -9.725 -8.683 0.672 1.00 89.06 236 PRO A CA 1
ATOM 1779 C C . PRO A 1 236 ? -8.946 -9.944 1.072 1.00 89.06 236 PRO A C 1
ATOM 1781 O O . PRO A 1 236 ? -8.827 -10.844 0.241 1.00 89.06 236 PRO A O 1
ATOM 1784 N N . TYR A 1 237 ? -8.460 -10.051 2.317 1.00 91.75 237 TYR A N 1
ATOM 1785 C CA . TYR A 1 237 ? -7.820 -11.265 2.829 1.00 91.75 237 TYR A CA 1
ATOM 1786 C C . TYR A 1 237 ? -8.717 -12.487 2.631 1.00 91.75 237 TYR A C 1
ATOM 1788 O O . TYR A 1 237 ? -8.279 -13.502 2.095 1.00 91.75 237 TYR A O 1
ATOM 1796 N N . PHE A 1 238 ? -10.001 -12.367 2.981 1.00 89.69 238 PHE A N 1
ATOM 1797 C CA . PHE A 1 238 ? -10.956 -13.471 2.871 1.00 89.69 238 PHE A CA 1
ATOM 1798 C C . PHE A 1 238 ? -11.327 -13.794 1.429 1.00 89.69 238 PHE A C 1
ATOM 1800 O O . PHE A 1 238 ? -11.632 -14.943 1.126 1.00 89.69 238 PHE A O 1
ATOM 1807 N N . LYS A 1 239 ? -11.257 -12.814 0.521 1.00 89.12 239 LYS A N 1
ATOM 1808 C CA . LYS A 1 239 ? -11.428 -13.077 -0.913 1.00 89.12 239 LYS A CA 1
ATOM 1809 C C . LYS A 1 239 ? -10.274 -13.919 -1.452 1.00 89.12 239 LYS A C 1
ATOM 1811 O O . LYS A 1 239 ? -10.510 -14.888 -2.165 1.00 89.12 239 LYS A O 1
ATOM 1816 N N . LEU A 1 240 ? -9.036 -13.588 -1.083 1.00 92.12 240 LEU A N 1
ATOM 1817 C CA . LEU A 1 240 ? -7.870 -14.397 -1.445 1.00 92.12 240 LEU A CA 1
ATOM 1818 C C . LEU A 1 240 ? -7.919 -15.791 -0.808 1.00 92.12 240 LEU A C 1
ATOM 1820 O O . LEU A 1 240 ? -7.610 -16.780 -1.471 1.00 92.12 240 LEU A O 1
ATOM 1824 N N . ASP A 1 241 ? -8.341 -15.878 0.451 1.00 91.00 241 ASP A N 1
ATOM 1825 C CA . ASP A 1 241 ? -8.497 -17.152 1.150 1.00 91.00 241 ASP A CA 1
ATOM 1826 C C . ASP A 1 241 ? -9.557 -18.044 0.483 1.00 91.00 241 ASP A C 1
ATOM 1828 O O . ASP A 1 241 ? -9.301 -19.214 0.207 1.00 91.00 241 ASP A O 1
ATOM 1832 N N . ALA A 1 242 ? -10.699 -17.474 0.089 1.00 90.00 242 ALA A N 1
ATOM 1833 C CA . ALA A 1 242 ? -11.726 -18.189 -0.663 1.00 90.00 242 ALA A CA 1
ATOM 1834 C C . ALA A 1 242 ? -11.216 -18.705 -2.021 1.00 90.00 242 ALA A C 1
ATOM 1836 O O . ALA A 1 242 ? -11.574 -19.813 -2.422 1.00 90.00 242 ALA A O 1
ATOM 1837 N N . ILE A 1 243 ? -10.354 -17.956 -2.721 1.00 91.81 243 ILE A N 1
ATOM 1838 C CA . ILE A 1 243 ? -9.733 -18.405 -3.984 1.00 91.81 243 ILE A CA 1
ATOM 1839 C C . ILE A 1 243 ? -8.816 -19.615 -3.750 1.00 91.81 243 ILE A C 1
ATOM 1841 O O . ILE A 1 243 ? -8.800 -20.539 -4.569 1.00 91.81 243 ILE A O 1
ATOM 1845 N N . LEU A 1 244 ? -8.073 -19.633 -2.636 1.00 91.31 244 LEU A N 1
ATOM 1846 C CA . LEU A 1 244 ? -7.246 -20.781 -2.252 1.00 91.31 244 LEU A CA 1
ATOM 1847 C C . LEU A 1 244 ? -8.093 -22.010 -1.927 1.00 91.31 244 LEU A C 1
ATOM 1849 O O . LEU A 1 244 ? -7.782 -23.098 -2.403 1.00 91.31 244 LEU A O 1
ATOM 1853 N N . GLN A 1 245 ? -9.166 -21.840 -1.153 1.00 88.75 245 GLN A N 1
ATOM 1854 C CA . GLN A 1 245 ? -10.011 -22.950 -0.709 1.00 88.75 245 GLN A CA 1
ATOM 1855 C C . GLN A 1 245 ? -10.879 -23.529 -1.835 1.00 88.75 245 GLN A C 1
ATOM 1857 O O . GLN A 1 245 ? -10.954 -24.742 -2.008 1.00 88.75 245 GLN A O 1
ATOM 1862 N N . SER A 1 246 ? -11.539 -22.669 -2.615 1.00 86.19 246 SER A N 1
ATOM 1863 C CA . SER A 1 246 ? -12.451 -23.078 -3.699 1.00 86.19 246 SER A CA 1
ATOM 1864 C C . SER A 1 246 ? -11.730 -23.474 -4.982 1.00 86.19 246 SER A C 1
ATOM 1866 O O . SER A 1 246 ? -12.350 -23.961 -5.928 1.00 86.19 246 SER A O 1
ATOM 1868 N N . ASN A 1 247 ? -10.430 -23.191 -5.057 1.00 76.38 247 ASN A N 1
ATOM 1869 C CA . ASN A 1 247 ? -9.638 -23.343 -6.260 1.00 76.38 247 ASN A CA 1
ATOM 1870 C C . ASN A 1 247 ? -10.258 -22.604 -7.478 1.00 76.38 247 ASN A C 1
ATOM 1872 O O . ASN A 1 247 ? -9.990 -23.003 -8.611 1.00 76.38 247 ASN A O 1
ATOM 1876 N N . THR A 1 248 ? -11.003 -21.508 -7.285 1.00 85.50 248 THR A N 1
ATOM 1877 C CA . THR A 1 248 ? -11.685 -20.770 -8.368 1.00 85.50 248 THR A CA 1
ATOM 1878 C C . THR A 1 248 ? -11.415 -19.264 -8.270 1.00 85.50 248 THR A C 1
ATOM 1880 O O . THR A 1 248 ? -11.490 -18.687 -7.189 1.00 85.50 248 THR A O 1
ATOM 1883 N N . ILE A 1 249 ? -11.074 -18.625 -9.394 1.00 88.12 249 ILE A N 1
ATOM 1884 C CA . ILE A 1 249 ? -10.907 -17.164 -9.503 1.00 88.12 249 ILE A CA 1
ATOM 1885 C C . ILE A 1 249 ? -12.291 -16.527 -9.740 1.00 88.12 249 ILE A C 1
ATOM 1887 O O . ILE A 1 249 ? -13.117 -17.136 -10.424 1.00 88.12 249 ILE A O 1
ATOM 1891 N N . PRO A 1 250 ? -12.579 -15.320 -9.208 1.00 87.31 250 PRO A N 1
ATOM 1892 C CA . PRO A 1 250 ? -13.838 -14.636 -9.485 1.00 87.31 250 PRO A CA 1
ATOM 1893 C C . PRO A 1 250 ? -14.088 -14.479 -10.989 1.00 87.31 250 PRO A C 1
ATOM 1895 O O . PRO A 1 250 ? -13.232 -13.992 -11.724 1.00 87.31 250 PRO A O 1
ATOM 1898 N N . SER A 1 251 ? -15.292 -14.828 -11.443 1.00 87.50 251 SER A N 1
ATOM 1899 C CA . SER A 1 251 ? -15.689 -14.713 -12.854 1.00 87.50 251 SER A CA 1
ATOM 1900 C C . SER A 1 251 ? -15.968 -13.271 -13.296 1.00 87.50 251 SER A C 1
ATOM 1902 O O . SER A 1 251 ? -16.147 -13.011 -14.483 1.00 87.50 251 SER A O 1
ATOM 1904 N N . SER A 1 252 ? -16.011 -12.322 -12.357 1.00 90.94 252 SER A N 1
ATOM 1905 C CA . SER A 1 252 ? -16.191 -10.897 -12.630 1.00 90.94 252 SER A CA 1
ATOM 1906 C C . SER A 1 252 ? -14.845 -10.183 -12.699 1.00 90.94 252 SER A C 1
ATOM 1908 O O . SER A 1 252 ? -14.115 -10.099 -11.708 1.00 90.94 252 SER A O 1
ATOM 1910 N N . PHE A 1 253 ? -14.542 -9.573 -13.849 1.00 88.69 253 PHE A N 1
ATOM 1911 C CA . PHE A 1 253 ? -13.339 -8.751 -13.999 1.00 88.69 253 PHE A CA 1
ATOM 1912 C C . PHE A 1 253 ? -13.331 -7.544 -13.047 1.00 88.69 253 PHE A C 1
ATOM 1914 O O . PHE A 1 253 ? -12.272 -7.147 -12.562 1.00 88.69 253 PHE A O 1
ATOM 1921 N N . SER A 1 254 ? -14.505 -6.986 -12.731 1.00 88.38 254 SER A N 1
ATOM 1922 C CA . SER A 1 254 ? -14.623 -5.885 -11.767 1.00 88.38 254 SER A CA 1
ATOM 1923 C C . SER A 1 254 ? -14.145 -6.306 -10.377 1.00 88.38 254 SER A C 1
ATOM 1925 O O . SER A 1 254 ? -13.381 -5.585 -9.738 1.00 88.38 254 SER A O 1
ATOM 1927 N N . GLU A 1 255 ? -14.509 -7.512 -9.939 1.00 88.00 255 GLU A N 1
ATOM 1928 C CA . GLU A 1 255 ? -14.070 -8.040 -8.648 1.00 88.00 255 GLU A CA 1
ATOM 1929 C C . GLU A 1 255 ? -12.561 -8.319 -8.626 1.00 88.00 255 GLU A C 1
ATOM 1931 O O . GLU A 1 255 ? -11.873 -7.915 -7.687 1.00 88.00 255 GLU A O 1
ATOM 1936 N N . VAL A 1 256 ? -12.024 -8.918 -9.693 1.00 89.00 256 VAL A N 1
ATOM 1937 C CA . VAL A 1 256 ? -10.575 -9.101 -9.876 1.00 89.00 256 VAL A CA 1
ATOM 1938 C C . VAL A 1 256 ? -9.831 -7.764 -9.782 1.00 89.00 256 VAL A C 1
ATOM 1940 O O . VAL A 1 256 ? -8.843 -7.647 -9.052 1.00 89.00 256 VAL A O 1
ATOM 1943 N N . LYS A 1 257 ? -10.329 -6.729 -10.464 1.00 88.69 257 LYS A N 1
ATOM 1944 C CA . LYS A 1 257 ? -9.736 -5.388 -10.444 1.00 88.69 257 LYS A CA 1
ATOM 1945 C C . LYS A 1 257 ? -9.821 -4.733 -9.064 1.00 88.69 257 LYS A C 1
ATOM 1947 O O . LYS A 1 257 ? -8.882 -4.046 -8.665 1.00 88.69 257 LYS A O 1
ATOM 1952 N N . GLN A 1 258 ? -10.900 -4.950 -8.311 1.00 87.75 258 GLN A N 1
ATOM 1953 C CA . GLN A 1 258 ? -11.032 -4.448 -6.938 1.00 87.75 258 GLN A CA 1
ATOM 1954 C C . GLN A 1 258 ? -10.008 -5.085 -5.989 1.00 87.75 258 GLN A C 1
ATOM 1956 O O . GLN A 1 258 ? -9.392 -4.366 -5.197 1.00 87.75 258 GLN A O 1
ATOM 1961 N N . ILE A 1 259 ? -9.777 -6.401 -6.095 1.00 89.50 259 ILE A N 1
ATOM 1962 C CA . ILE A 1 259 ? -8.740 -7.100 -5.317 1.00 89.50 259 ILE A CA 1
ATOM 1963 C C . ILE A 1 259 ? -7.366 -6.503 -5.644 1.00 89.50 259 ILE A C 1
ATOM 1965 O O . ILE A 1 259 ? -6.653 -6.077 -4.736 1.00 89.50 259 ILE A O 1
ATOM 1969 N N . ALA A 1 260 ? -7.035 -6.389 -6.934 1.00 89.81 260 ALA A N 1
ATOM 1970 C CA . ALA A 1 260 ? -5.773 -5.817 -7.401 1.00 89.81 260 ALA A CA 1
ATOM 1971 C C . ALA A 1 260 ? -5.561 -4.371 -6.922 1.00 89.81 260 ALA A C 1
ATOM 1973 O O . ALA A 1 260 ? -4.507 -4.036 -6.389 1.00 89.81 260 ALA A O 1
ATOM 1974 N N . THR A 1 261 ? -6.589 -3.528 -7.048 1.00 89.31 261 THR A N 1
ATOM 1975 C CA . THR A 1 261 ? -6.541 -2.121 -6.620 1.00 89.31 261 THR A CA 1
ATOM 1976 C C . THR A 1 261 ? -6.333 -2.010 -5.112 1.00 89.31 261 THR A C 1
ATOM 1978 O O . THR A 1 261 ? -5.587 -1.153 -4.645 1.00 89.31 261 THR A O 1
ATOM 1981 N N . THR A 1 262 ? -6.980 -2.873 -4.327 1.00 89.62 262 THR A N 1
ATOM 1982 C CA . THR A 1 262 ? -6.821 -2.860 -2.868 1.00 89.62 262 THR A CA 1
ATOM 1983 C C . THR A 1 262 ? -5.419 -3.302 -2.463 1.00 89.62 262 THR A C 1
ATOM 1985 O O . THR A 1 262 ? -4.799 -2.652 -1.626 1.00 89.62 262 THR A O 1
ATOM 1988 N N . LEU A 1 263 ? -4.889 -4.350 -3.096 1.00 91.81 263 LEU A N 1
ATOM 1989 C CA . LEU A 1 263 ? -3.516 -4.810 -2.893 1.00 91.81 263 LEU A CA 1
ATOM 1990 C C . LEU A 1 263 ? -2.480 -3.725 -3.207 1.00 91.81 263 LEU A C 1
ATOM 1992 O O . LEU A 1 263 ? -1.578 -3.483 -2.404 1.00 91.81 263 LEU A O 1
ATOM 1996 N N . ASP A 1 264 ? -2.636 -3.038 -4.337 1.00 89.12 264 ASP A N 1
ATOM 1997 C CA . ASP A 1 264 ? -1.747 -1.946 -4.737 1.00 89.12 264 ASP A CA 1
ATOM 1998 C C . ASP A 1 264 ? -1.808 -0.770 -3.744 1.00 89.12 264 ASP A C 1
ATOM 2000 O O . ASP A 1 264 ? -0.781 -0.241 -3.318 1.00 89.12 264 ASP A O 1
ATOM 2004 N N . ARG A 1 265 ? -3.009 -0.430 -3.254 1.00 90.38 265 ARG A N 1
ATOM 2005 C CA . ARG A 1 265 ? -3.193 0.582 -2.200 1.00 90.38 265 ARG A CA 1
ATOM 2006 C C . ARG A 1 265 ? -2.503 0.211 -0.888 1.00 90.38 265 ARG A C 1
ATOM 2008 O O . ARG A 1 265 ? -1.906 1.088 -0.272 1.00 90.38 265 ARG A O 1
ATOM 2015 N N . ILE A 1 266 ? -2.563 -1.055 -0.467 1.00 91.19 266 ILE A N 1
ATOM 2016 C CA . ILE A 1 266 ? -1.861 -1.532 0.739 1.00 91.19 266 ILE A CA 1
ATOM 2017 C C . ILE A 1 266 ? -0.346 -1.435 0.535 1.00 91.19 266 ILE A C 1
ATOM 2019 O O . ILE A 1 266 ? 0.375 -1.010 1.430 1.00 91.19 266 ILE A O 1
ATOM 2023 N N . ARG A 1 267 ? 0.159 -1.757 -0.660 1.00 89.38 267 ARG A N 1
ATOM 2024 C CA . ARG A 1 267 ? 1.589 -1.628 -0.985 1.00 89.38 267 ARG A CA 1
ATOM 2025 C C . ARG A 1 267 ? 2.087 -0.191 -0.777 1.00 89.38 267 ARG A C 1
ATOM 2027 O O . ARG A 1 267 ? 3.179 -0.018 -0.250 1.00 89.38 267 ARG A O 1
ATOM 2034 N N . PHE A 1 268 ? 1.306 0.839 -1.113 1.00 87.44 268 PHE A N 1
ATOM 2035 C CA . PHE A 1 268 ? 1.710 2.239 -0.886 1.00 87.44 268 PHE A CA 1
ATOM 2036 C C . PHE A 1 268 ? 1.822 2.645 0.592 1.00 87.44 268 PHE A C 1
ATOM 2038 O O . PHE A 1 268 ? 2.393 3.697 0.890 1.00 87.44 268 PHE A O 1
ATOM 2045 N N . THR A 1 269 ? 1.306 1.837 1.521 1.00 88.94 269 THR A N 1
ATOM 2046 C CA . THR A 1 269 ? 1.467 2.072 2.961 1.00 88.94 269 THR A CA 1
ATOM 2047 C C . THR A 1 269 ? 2.710 1.391 3.535 1.00 88.94 269 THR A C 1
ATOM 2049 O O . THR A 1 269 ? 2.976 1.543 4.724 1.00 88.94 269 THR A O 1
ATOM 2052 N N . LEU A 1 270 ? 3.467 0.655 2.713 1.00 86.88 270 LEU A N 1
ATOM 2053 C CA . LEU A 1 270 ? 4.691 -0.049 3.094 1.00 86.88 270 LEU A CA 1
ATOM 2054 C C . LEU A 1 270 ? 5.938 0.772 2.785 1.00 86.88 270 LEU A C 1
ATOM 2056 O O . LEU A 1 270 ? 6.013 1.441 1.756 1.00 86.88 270 LEU A O 1
ATOM 2060 N N . ILE A 1 271 ? 6.936 0.686 3.664 1.00 81.44 271 ILE A N 1
ATOM 2061 C CA . ILE A 1 271 ? 8.197 1.420 3.509 1.00 81.44 271 ILE A CA 1
ATOM 2062 C C . ILE A 1 271 ? 8.974 0.809 2.330 1.00 81.44 271 ILE A C 1
ATOM 2064 O O . ILE A 1 271 ? 9.265 -0.388 2.369 1.00 81.44 271 ILE A O 1
ATOM 2068 N N . PRO A 1 272 ? 9.309 1.574 1.277 1.00 75.19 272 PRO A N 1
ATOM 2069 C CA . PRO A 1 272 ? 10.129 1.080 0.179 1.00 75.19 272 PRO A CA 1
ATOM 2070 C C . PRO A 1 272 ? 11.634 1.102 0.545 1.00 75.19 272 PRO A C 1
ATOM 2072 O O . PRO A 1 272 ? 12.074 2.033 1.220 1.00 75.19 272 PRO A O 1
ATOM 2075 N N . PRO A 1 273 ? 12.451 0.146 0.060 1.00 69.50 273 PRO A N 1
ATOM 2076 C CA . PRO A 1 273 ? 12.041 -1.072 -0.632 1.00 69.50 273 PRO A CA 1
ATOM 2077 C C . PRO A 1 273 ? 11.307 -2.003 0.338 1.00 69.50 273 PRO A C 1
ATOM 2079 O O . PRO A 1 273 ? 11.724 -2.186 1.479 1.00 69.50 273 PRO A O 1
ATOM 2082 N N . VAL A 1 274 ? 10.206 -2.603 -0.115 1.00 71.00 274 VAL A N 1
ATOM 2083 C CA . VAL A 1 274 ? 9.438 -3.501 0.749 1.00 71.00 274 VAL A CA 1
ATOM 2084 C C . VAL A 1 274 ? 10.232 -4.784 0.950 1.00 71.00 274 VAL A C 1
ATOM 2086 O O . VAL A 1 274 ? 10.427 -5.557 0.014 1.00 71.00 274 VAL A O 1
ATOM 2089 N N . VAL A 1 275 ? 10.682 -5.004 2.183 1.00 70.19 275 VAL A N 1
ATOM 2090 C CA . VAL A 1 275 ? 11.286 -6.262 2.622 1.00 70.19 275 VAL A CA 1
ATOM 2091 C C . VAL A 1 275 ? 10.235 -7.029 3.414 1.00 70.19 275 VAL A C 1
ATOM 2093 O O . VAL A 1 275 ? 9.926 -6.703 4.562 1.00 70.19 275 VAL A O 1
ATOM 2096 N N . MET A 1 276 ? 9.662 -8.059 2.789 1.00 69.06 276 MET A N 1
ATOM 2097 C CA . MET A 1 276 ? 8.570 -8.843 3.379 1.00 69.06 276 MET A CA 1
ATOM 2098 C C . MET A 1 276 ? 8.938 -9.475 4.725 1.00 69.06 276 MET A C 1
ATOM 2100 O O . MET A 1 276 ? 8.100 -9.505 5.621 1.00 69.06 276 MET A O 1
ATOM 2104 N N . ALA A 1 277 ? 10.192 -9.906 4.898 1.00 63.81 277 ALA A N 1
ATOM 2105 C CA . ALA A 1 277 ? 10.679 -10.460 6.162 1.00 63.81 277 ALA A CA 1
ATOM 2106 C C . ALA A 1 277 ? 10.624 -9.451 7.328 1.00 63.81 277 ALA A C 1
ATOM 2108 O O . ALA A 1 277 ? 10.452 -9.845 8.477 1.00 63.81 277 ALA A O 1
ATOM 2109 N N . GLU A 1 278 ? 10.738 -8.152 7.043 1.00 65.38 278 GLU A N 1
ATOM 2110 C CA . GLU A 1 278 ? 10.801 -7.094 8.058 1.00 65.38 278 GLU A CA 1
ATOM 2111 C C . GLU A 1 278 ? 9.421 -6.488 8.350 1.00 65.38 278 GLU A C 1
ATOM 2113 O O . GLU A 1 278 ? 9.094 -6.147 9.495 1.00 65.38 278 GLU A O 1
ATOM 2118 N N . GLN A 1 279 ? 8.586 -6.364 7.314 1.00 70.50 279 GLN A N 1
ATOM 2119 C CA . GLN A 1 279 ? 7.260 -5.750 7.415 1.00 70.50 279 GLN A CA 1
ATOM 2120 C C . GLN A 1 279 ? 6.143 -6.769 7.689 1.00 70.50 279 GLN A C 1
ATOM 2122 O O . GLN A 1 279 ? 5.138 -6.383 8.274 1.00 70.50 279 GLN A O 1
ATOM 2127 N N . ASN A 1 280 ? 6.342 -8.049 7.343 1.00 68.69 280 ASN A N 1
ATOM 2128 C CA . ASN A 1 280 ? 5.481 -9.210 7.621 1.00 68.69 280 ASN A CA 1
ATOM 2129 C C . ASN A 1 280 ? 3.967 -8.935 7.539 1.00 68.69 280 ASN A C 1
ATOM 2131 O O . ASN A 1 280 ? 3.214 -9.171 8.483 1.00 68.69 280 ASN A O 1
ATOM 2135 N N . VAL A 1 281 ? 3.519 -8.396 6.404 1.00 83.38 281 VAL A N 1
ATOM 2136 C CA . VAL A 1 281 ? 2.097 -8.139 6.162 1.00 83.38 281 VAL A CA 1
ATOM 2137 C C . VAL A 1 281 ? 1.456 -9.388 5.573 1.00 83.38 281 VAL A C 1
ATOM 2139 O O . VAL A 1 281 ? 1.670 -9.723 4.407 1.00 83.38 281 VAL A O 1
ATOM 2142 N N . GLU A 1 282 ? 0.646 -10.068 6.382 1.00 86.94 282 GLU A N 1
ATOM 2143 C CA . GLU A 1 282 ? 0.071 -11.377 6.055 1.00 86.94 282 GLU A CA 1
ATOM 2144 C C . GLU A 1 282 ? -0.724 -11.395 4.741 1.00 86.94 282 GLU A C 1
ATOM 2146 O O . GLU A 1 282 ? -0.710 -12.389 4.011 1.00 86.94 282 GLU A O 1
ATOM 2151 N N . MET A 1 283 ? -1.348 -10.269 4.383 1.00 89.75 283 MET A N 1
ATOM 2152 C CA . MET A 1 283 ? -2.051 -10.093 3.112 1.00 89.75 283 MET A CA 1
ATOM 2153 C C . MET A 1 283 ? -1.178 -10.450 1.898 1.00 89.75 283 MET A C 1
ATOM 2155 O O . MET A 1 283 ? -1.644 -11.108 0.964 1.00 89.75 283 MET A O 1
ATOM 2159 N N . PHE A 1 284 ? 0.100 -10.061 1.892 1.00 91.06 284 PHE A N 1
ATOM 2160 C CA . PHE A 1 284 ? 0.998 -10.348 0.770 1.00 91.06 284 PHE A CA 1
ATOM 2161 C C . PHE A 1 284 ? 1.513 -11.788 0.785 1.00 91.06 284 PHE A C 1
ATOM 2163 O O . PHE A 1 284 ? 1.661 -12.380 -0.283 1.00 91.06 284 PHE A O 1
ATOM 2170 N N . SER A 1 285 ? 1.671 -12.402 1.961 1.00 90.06 285 SER A N 1
ATOM 2171 C CA . SER A 1 285 ? 1.922 -13.847 2.071 1.00 90.06 285 SER A CA 1
ATOM 2172 C C . SER A 1 285 ? 0.752 -14.655 1.496 1.00 90.06 285 SER A C 1
ATOM 2174 O O . SER A 1 285 ? 0.959 -15.584 0.714 1.00 90.06 285 SER A O 1
ATOM 2176 N N . LYS A 1 286 ? -0.492 -14.251 1.794 1.00 92.31 286 LYS A N 1
ATOM 2177 C CA . LYS A 1 286 ? -1.702 -14.840 1.198 1.00 92.31 286 LYS A CA 1
ATOM 2178 C C . LYS A 1 286 ? -1.757 -14.614 -0.315 1.00 92.31 286 LYS A C 1
ATOM 2180 O O . LYS A 1 286 ? -2.081 -15.531 -1.066 1.00 92.31 286 LYS A O 1
ATOM 2185 N N . THR A 1 287 ? -1.384 -13.420 -0.772 1.00 94.31 287 THR A N 1
ATOM 2186 C CA . THR A 1 287 ? -1.306 -13.079 -2.202 1.00 94.31 287 THR A CA 1
ATOM 2187 C C . THR A 1 287 ? -0.309 -13.971 -2.939 1.00 94.31 287 THR A C 1
ATOM 2189 O O . THR A 1 287 ? -0.630 -14.498 -4.004 1.00 94.31 287 THR A O 1
ATOM 2192 N N . LEU A 1 288 ? 0.875 -14.194 -2.361 1.00 93.62 288 LEU A N 1
ATOM 2193 C CA . LEU A 1 288 ? 1.883 -15.093 -2.917 1.00 93.62 288 LEU A CA 1
ATOM 2194 C C . LEU A 1 288 ? 1.377 -16.539 -2.974 1.00 93.62 288 LEU A C 1
ATOM 2196 O O . LEU A 1 288 ? 1.575 -17.211 -3.983 1.00 93.62 288 LEU A O 1
ATOM 2200 N N . ALA A 1 289 ? 0.690 -17.010 -1.929 1.00 94.19 289 ALA A N 1
ATOM 2201 C CA . ALA A 1 289 ? 0.090 -18.342 -1.925 1.00 94.19 289 ALA A CA 1
ATOM 2202 C C . ALA A 1 289 ? -0.942 -18.503 -3.054 1.00 94.19 289 ALA A C 1
ATOM 2204 O O . ALA A 1 289 ? -0.899 -19.498 -3.778 1.00 94.19 289 ALA A O 1
ATOM 2205 N N . VAL A 1 290 ? -1.819 -17.509 -3.261 1.00 95.25 290 VAL A N 1
ATOM 2206 C CA . VAL A 1 290 ? -2.779 -17.505 -4.380 1.00 95.25 290 VAL A CA 1
ATOM 2207 C C . VAL A 1 290 ? -2.050 -17.529 -5.715 1.00 95.25 290 VAL A C 1
ATOM 2209 O O . VAL A 1 290 ? -2.372 -18.354 -6.565 1.00 95.25 290 VAL A O 1
ATOM 2212 N N . TYR A 1 291 ? -1.050 -16.667 -5.901 1.00 95.00 291 TYR A N 1
ATOM 2213 C CA . TYR A 1 291 ? -0.268 -16.638 -7.133 1.00 95.00 291 TYR A CA 1
ATOM 2214 C C . TYR A 1 291 ? 0.381 -17.999 -7.420 1.00 95.00 291 TYR A C 1
ATOM 2216 O O . TYR A 1 291 ? 0.258 -18.527 -8.524 1.00 95.00 291 TYR A O 1
ATOM 2224 N N . ASN A 1 292 ? 1.000 -18.618 -6.415 1.00 94.06 292 ASN A N 1
ATOM 2225 C CA . ASN A 1 292 ? 1.631 -19.925 -6.568 1.00 94.06 292 ASN A CA 1
ATOM 2226 C C . ASN A 1 292 ? 0.618 -21.021 -6.914 1.00 94.06 292 ASN A C 1
ATOM 2228 O O . ASN A 1 292 ? 0.897 -21.841 -7.782 1.00 94.06 292 ASN A O 1
ATOM 2232 N N . ALA A 1 293 ? -0.565 -21.009 -6.300 1.00 93.75 293 ALA A N 1
ATOM 2233 C CA . ALA A 1 293 ? -1.608 -21.995 -6.567 1.00 93.75 293 ALA A CA 1
ATOM 2234 C C . ALA A 1 293 ? -2.313 -21.794 -7.921 1.00 93.75 293 ALA A C 1
ATOM 2236 O O . ALA A 1 293 ? -2.807 -22.759 -8.501 1.00 93.75 293 ALA A O 1
ATOM 2237 N N . LYS A 1 294 ? -2.421 -20.547 -8.404 1.00 92.25 294 LYS A N 1
ATOM 2238 C CA . LYS A 1 294 ? -3.300 -20.175 -9.529 1.00 92.25 294 LYS A CA 1
ATOM 2239 C C . LYS A 1 294 ? -2.601 -19.772 -10.806 1.00 92.25 294 LYS A C 1
ATOM 2241 O O . LYS A 1 294 ? -3.166 -19.932 -11.883 1.00 92.25 294 LYS A O 1
ATOM 2246 N N . CYS A 1 295 ? -1.405 -19.227 -10.682 1.00 92.56 295 CYS A N 1
ATOM 2247 C CA . CYS A 1 295 ? -0.723 -18.564 -11.780 1.00 92.56 295 CYS A CA 1
ATOM 2248 C C . CYS A 1 295 ? 0.491 -19.348 -12.266 1.00 92.56 295 CYS A C 1
ATOM 2250 O O . CYS A 1 295 ? 0.912 -19.168 -13.409 1.00 92.56 295 CYS A O 1
ATOM 2252 N N . THR A 1 296 ? 1.042 -20.244 -11.439 1.00 84.62 296 THR A N 1
ATOM 2253 C CA . THR A 1 296 ? 2.143 -21.114 -11.863 1.00 84.62 296 THR A CA 1
ATOM 2254 C C . THR A 1 296 ? 1.632 -22.115 -12.903 1.00 84.62 296 THR A C 1
ATOM 2256 O O . THR A 1 296 ? 0.628 -22.792 -12.707 1.00 84.62 296 THR A O 1
ATOM 2259 N N . GLY A 1 297 ? 2.279 -22.147 -14.070 1.00 80.25 297 GLY A N 1
ATOM 2260 C CA . GLY A 1 297 ? 1.850 -22.958 -15.218 1.00 80.25 297 GLY A CA 1
ATOM 2261 C C . GLY A 1 297 ? 0.971 -22.226 -16.239 1.00 80.25 297 GLY A C 1
ATOM 2262 O O . GLY A 1 297 ? 0.804 -22.724 -17.351 1.00 80.25 297 GLY A O 1
ATOM 2263 N N . LEU A 1 298 ? 0.470 -21.023 -15.934 1.00 80.25 298 LEU A N 1
ATOM 2264 C CA . LEU A 1 298 ? -0.143 -20.172 -16.953 1.00 80.25 298 LEU A CA 1
ATOM 2265 C C . LEU A 1 298 ? 0.942 -19.489 -17.788 1.00 80.25 298 LEU A C 1
ATOM 2267 O O . LEU A 1 298 ? 1.856 -18.861 -17.255 1.00 80.25 298 LEU A O 1
ATOM 2271 N N . SER A 1 299 ? 0.807 -19.545 -19.114 1.00 84.44 299 SER A N 1
ATOM 2272 C CA . SER A 1 299 ? 1.657 -18.752 -20.006 1.00 84.44 299 SER A CA 1
ATOM 2273 C C . SER A 1 299 ? 1.200 -17.290 -19.999 1.00 84.44 299 SER A C 1
ATOM 2275 O O . SER A 1 299 ? 0.367 -16.873 -20.810 1.00 84.44 299 SER A O 1
ATOM 2277 N N . LEU A 1 300 ? 1.721 -16.518 -19.039 1.00 85.31 300 LEU A N 1
ATOM 2278 C CA . LEU A 1 300 ? 1.436 -15.085 -18.870 1.00 85.31 300 LEU A CA 1
ATOM 2279 C C . LEU A 1 300 ? 2.133 -14.202 -19.915 1.00 85.31 300 LEU A C 1
ATOM 2281 O O . LEU A 1 300 ? 1.835 -13.020 -20.009 1.00 85.31 300 LEU A O 1
ATOM 2285 N N . VAL A 1 301 ? 3.032 -14.777 -20.715 1.00 87.62 301 VAL A N 1
ATOM 2286 C CA . VAL A 1 301 ? 3.761 -14.092 -21.795 1.00 87.62 301 VAL A CA 1
ATOM 2287 C C . VAL A 1 301 ? 3.311 -14.523 -23.191 1.00 87.62 301 VAL A C 1
ATOM 2289 O O . VAL A 1 301 ? 4.007 -14.300 -24.175 1.00 87.62 301 VAL A O 1
ATOM 2292 N N . THR A 1 302 ? 2.128 -15.138 -23.293 1.00 90.56 302 THR A N 1
ATOM 2293 C CA . THR A 1 302 ? 1.443 -15.350 -24.576 1.00 90.56 302 THR A CA 1
ATOM 2294 C C . THR A 1 302 ? 0.335 -14.322 -24.732 1.00 90.56 302 THR A C 1
ATOM 2296 O O . THR A 1 302 ? -0.664 -14.368 -24.010 1.00 90.56 302 THR A O 1
ATOM 2299 N N . TYR A 1 303 ? 0.527 -13.416 -25.686 1.00 91.12 303 TYR A N 1
ATOM 2300 C CA . TYR A 1 303 ? -0.417 -12.359 -26.034 1.00 91.12 303 TYR A CA 1
ATOM 2301 C C . TYR A 1 303 ? -1.278 -12.761 -27.251 1.00 91.12 303 TYR A C 1
ATOM 2303 O O . TYR A 1 303 ? -0.793 -13.516 -28.096 1.00 91.12 303 TYR A O 1
ATOM 2311 N N . PRO A 1 304 ? -2.528 -12.270 -27.363 1.00 94.38 304 PRO A N 1
ATOM 2312 C CA . PRO A 1 304 ? -3.203 -11.392 -26.408 1.00 94.38 304 PRO A CA 1
ATOM 2313 C C . PRO A 1 304 ? -3.610 -12.096 -25.103 1.00 94.38 304 PRO A C 1
ATOM 2315 O O . PRO A 1 304 ? -3.946 -13.281 -25.074 1.00 94.38 304 PRO A O 1
ATOM 2318 N N . ILE A 1 305 ? -3.614 -11.340 -24.004 1.00 94.44 305 ILE A N 1
ATOM 2319 C CA . ILE A 1 305 ? -4.215 -11.752 -22.731 1.00 94.44 305 ILE A CA 1
ATOM 2320 C C . ILE A 1 305 ? -5.654 -11.236 -22.686 1.00 94.44 305 ILE A C 1
ATOM 2322 O O . ILE A 1 305 ? -5.882 -10.042 -22.506 1.00 94.44 305 ILE A O 1
ATOM 2326 N N . SER A 1 306 ? -6.625 -12.138 -22.813 1.00 92.31 306 SER A N 1
ATOM 2327 C CA . SER A 1 306 ? -8.059 -11.805 -22.799 1.00 92.31 306 SER A CA 1
ATOM 2328 C C . SER A 1 306 ? -8.818 -12.430 -21.622 1.00 92.31 306 SER A C 1
ATOM 2330 O O . SER A 1 306 ? -9.717 -11.815 -21.052 1.00 92.31 306 SER A O 1
ATOM 2332 N N . THR A 1 307 ? -8.418 -13.625 -21.184 1.00 93.25 307 THR A N 1
ATOM 2333 C CA . THR A 1 307 ? -9.095 -14.373 -20.111 1.00 93.25 307 THR A CA 1
ATOM 2334 C C . THR A 1 307 ? -8.896 -13.743 -18.731 1.00 93.25 307 THR A C 1
ATOM 2336 O O . THR A 1 307 ? -7.774 -13.360 -18.384 1.00 93.25 307 THR A O 1
ATOM 2339 N N . ILE A 1 308 ? -9.948 -13.746 -17.909 1.00 92.81 308 ILE A N 1
ATOM 2340 C CA . ILE A 1 308 ? -9.950 -13.178 -16.550 1.00 92.81 308 ILE A CA 1
ATOM 2341 C C . ILE A 1 308 ? -8.863 -13.795 -15.661 1.00 92.81 308 ILE A C 1
ATOM 2343 O O . ILE A 1 308 ? -8.162 -13.046 -14.987 1.00 92.81 308 ILE A O 1
ATOM 2347 N N . ASP A 1 309 ? -8.641 -15.110 -15.725 1.00 92.12 309 ASP A N 1
ATOM 2348 C CA . ASP A 1 309 ? -7.623 -15.790 -14.908 1.00 92.12 309 ASP A CA 1
ATOM 2349 C C . ASP A 1 309 ? -6.208 -15.274 -15.190 1.00 92.12 309 ASP A C 1
ATOM 2351 O O . ASP A 1 309 ? -5.452 -14.944 -14.276 1.00 92.12 309 ASP A O 1
ATOM 2355 N N . LYS A 1 310 ? -5.857 -15.118 -16.473 1.00 93.81 310 LYS A N 1
ATOM 2356 C CA . LYS A 1 310 ? -4.566 -14.538 -16.867 1.00 93.81 310 LYS A CA 1
ATOM 2357 C C . LYS A 1 310 ? -4.453 -13.077 -16.431 1.00 93.81 310 LYS A C 1
ATOM 2359 O O . LYS A 1 310 ? -3.408 -12.692 -15.914 1.00 93.81 310 LYS A O 1
ATOM 2364 N N . LYS A 1 311 ? -5.513 -12.271 -16.592 1.00 94.19 311 LYS A N 1
ATOM 2365 C CA . LYS A 1 311 ? -5.525 -10.869 -16.131 1.00 94.19 311 LYS A CA 1
ATOM 2366 C C . LYS A 1 311 ? -5.346 -10.775 -14.612 1.00 94.19 311 LYS A C 1
ATOM 2368 O O . LYS A 1 311 ? -4.545 -9.969 -14.145 1.00 94.19 311 LYS A O 1
ATOM 2373 N N . PHE A 1 312 ? -6.025 -11.633 -13.848 1.00 94.38 312 PHE A N 1
ATOM 2374 C CA . PHE A 1 312 ? -5.855 -11.754 -12.399 1.00 94.38 312 PHE A CA 1
ATOM 2375 C C . PHE A 1 312 ? -4.399 -12.057 -12.037 1.00 94.38 312 PHE A C 1
ATOM 2377 O O . PHE A 1 312 ? -3.802 -11.359 -11.222 1.00 94.38 312 PHE A O 1
ATOM 2384 N N . CYS A 1 313 ? -3.793 -13.036 -12.705 1.00 94.69 313 CYS A N 1
ATOM 2385 C CA . CYS A 1 313 ? -2.406 -13.411 -12.467 1.00 94.69 313 CYS A CA 1
ATOM 2386 C C . CYS A 1 313 ? -1.392 -12.321 -12.826 1.00 94.69 313 CYS A C 1
ATOM 2388 O O . CYS A 1 313 ? -0.413 -12.153 -12.100 1.00 94.69 313 CYS A O 1
ATOM 2390 N N . VAL A 1 314 ? -1.637 -11.539 -13.880 1.00 95.31 314 VAL A N 1
ATOM 2391 C CA . VAL A 1 314 ? -0.832 -10.346 -14.189 1.00 95.31 314 VAL A CA 1
ATOM 2392 C C . VAL A 1 314 ? -0.943 -9.312 -13.068 1.00 95.31 314 VAL A C 1
ATOM 2394 O O . VAL A 1 314 ? 0.079 -8.796 -12.626 1.00 95.31 314 VAL A O 1
ATOM 2397 N N . PHE A 1 315 ? -2.145 -9.039 -12.549 1.00 94.44 315 PHE A N 1
ATOM 2398 C CA . PHE A 1 315 ? -2.306 -8.112 -11.424 1.00 94.44 315 PHE A CA 1
ATOM 2399 C C . PHE A 1 315 ? -1.554 -8.569 -10.172 1.00 94.44 315 PHE A C 1
ATOM 2401 O O . PHE A 1 315 ? -0.858 -7.767 -9.549 1.00 94.44 315 PHE A O 1
ATOM 2408 N N . LEU A 1 316 ? -1.656 -9.855 -9.821 1.00 94.69 316 LEU A N 1
ATOM 2409 C CA . LEU A 1 316 ? -0.919 -10.407 -8.687 1.00 94.69 316 LEU A CA 1
ATOM 2410 C C . LEU A 1 316 ? 0.594 -10.331 -8.910 1.00 94.69 316 LEU A C 1
ATOM 2412 O O . LEU A 1 316 ? 1.316 -9.927 -8.001 1.00 94.69 316 LEU A O 1
ATOM 2416 N N . ALA A 1 317 ? 1.072 -10.658 -10.116 1.00 95.00 317 ALA A N 1
ATOM 2417 C CA . ALA A 1 317 ? 2.485 -10.554 -10.461 1.00 95.00 317 ALA A CA 1
ATOM 2418 C C . ALA A 1 317 ? 3.002 -9.121 -10.309 1.00 95.00 317 ALA A C 1
ATOM 2420 O O . ALA A 1 317 ? 4.013 -8.926 -9.641 1.00 95.00 317 ALA A O 1
ATOM 2421 N N . LYS A 1 318 ? 2.278 -8.120 -10.835 1.00 92.94 318 LYS A N 1
ATOM 2422 C CA . LYS A 1 318 ? 2.632 -6.698 -10.686 1.00 92.94 318 LYS A CA 1
ATOM 2423 C C . LYS A 1 318 ? 2.787 -6.314 -9.218 1.00 92.94 318 LYS A C 1
ATOM 2425 O O . LYS A 1 318 ? 3.814 -5.763 -8.832 1.00 92.94 318 LYS A O 1
ATOM 2430 N N . VAL A 1 319 ? 1.798 -6.640 -8.382 1.00 91.75 319 VAL A N 1
ATOM 2431 C CA . VAL A 1 319 ? 1.841 -6.332 -6.945 1.00 91.75 319 VAL A CA 1
ATOM 2432 C C . VAL A 1 319 ? 3.029 -7.025 -6.274 1.00 91.75 319 VAL A C 1
ATOM 2434 O O . VAL A 1 319 ? 3.803 -6.356 -5.592 1.00 91.75 319 VAL A O 1
ATOM 2437 N N . LEU A 1 320 ? 3.212 -8.333 -6.485 1.00 92.25 320 LEU A N 1
ATOM 2438 C CA . LEU A 1 320 ? 4.276 -9.125 -5.853 1.00 92.25 320 LEU A CA 1
ATOM 2439 C C . LEU A 1 320 ? 5.685 -8.715 -6.319 1.00 92.25 320 LEU A C 1
ATOM 2441 O O . LEU A 1 320 ? 6.628 -8.737 -5.527 1.00 92.25 320 LEU A O 1
ATOM 2445 N N . ASN A 1 321 ? 5.835 -8.297 -7.576 1.00 91.44 321 ASN A N 1
ATOM 2446 C CA . ASN A 1 321 ? 7.066 -7.707 -8.111 1.00 91.44 321 ASN A CA 1
ATOM 2447 C C . ASN A 1 321 ? 7.393 -6.385 -7.434 1.00 91.44 321 ASN A C 1
ATOM 2449 O O . ASN A 1 321 ? 8.518 -6.148 -7.008 1.00 91.44 321 ASN A O 1
ATOM 2453 N N . SER A 1 322 ? 6.377 -5.552 -7.253 1.00 86.62 322 SER A N 1
ATOM 2454 C CA . SER A 1 322 ? 6.508 -4.243 -6.631 1.00 86.62 322 SER A CA 1
ATOM 2455 C C . SER A 1 322 ? 6.991 -4.300 -5.165 1.00 86.62 322 SER A C 1
ATOM 2457 O O . SER A 1 322 ? 7.490 -3.301 -4.642 1.00 86.62 322 SER A O 1
ATOM 2459 N N . ILE A 1 323 ? 6.855 -5.469 -4.525 1.00 86.75 323 ILE A N 1
ATOM 2460 C CA . ILE A 1 323 ? 7.354 -5.795 -3.182 1.00 86.75 323 ILE A CA 1
ATOM 2461 C C . ILE A 1 323 ? 8.469 -6.861 -3.202 1.00 86.75 323 ILE A C 1
ATOM 2463 O O . ILE A 1 323 ? 8.693 -7.552 -2.210 1.00 86.75 323 ILE A O 1
ATOM 2467 N N . ASN A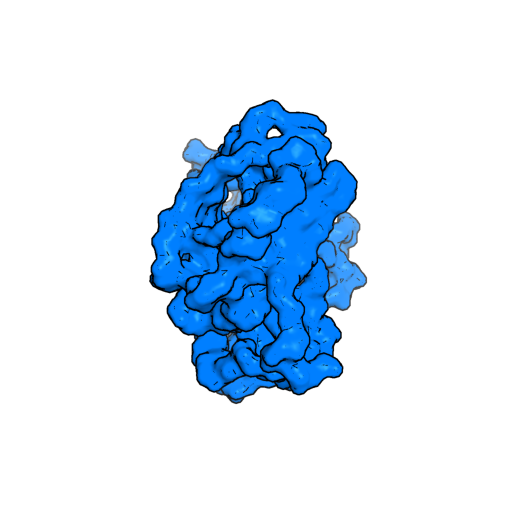 1 324 ? 9.149 -7.026 -4.343 1.00 86.50 324 ASN A N 1
ATOM 2468 C CA . ASN A 1 324 ? 10.330 -7.878 -4.538 1.00 86.50 324 ASN A CA 1
ATOM 2469 C C . ASN A 1 324 ? 10.168 -9.336 -4.067 1.00 86.50 324 ASN A C 1
ATOM 2471 O O . ASN A 1 324 ? 11.105 -9.934 -3.542 1.00 86.50 324 ASN A O 1
ATOM 2475 N N . THR A 1 325 ? 8.974 -9.912 -4.228 1.00 87.81 325 THR A N 1
ATOM 2476 C CA . THR A 1 325 ? 8.664 -11.255 -3.710 1.00 87.81 325 THR A CA 1
ATOM 2477 C C . THR A 1 325 ? 8.801 -12.356 -4.766 1.00 87.81 325 THR A C 1
ATOM 2479 O O . THR A 1 325 ? 9.154 -13.486 -4.428 1.00 87.81 325 THR A O 1
ATOM 2482 N N . LEU A 1 326 ? 8.546 -12.064 -6.047 1.00 91.38 326 LEU A N 1
ATOM 2483 C CA . LEU A 1 326 ? 8.700 -13.067 -7.107 1.00 91.38 326 LEU A CA 1
ATOM 2484 C C . LEU A 1 326 ? 10.169 -13.236 -7.529 1.00 91.38 326 LEU A C 1
ATOM 2486 O O . LEU A 1 326 ? 10.900 -12.249 -7.636 1.00 91.38 326 LEU A O 1
ATOM 2490 N N . PRO A 1 327 ? 10.605 -14.471 -7.845 1.00 91.00 327 PRO A N 1
ATOM 2491 C CA . PRO A 1 327 ? 11.960 -14.722 -8.317 1.00 91.00 327 PRO A CA 1
ATOM 2492 C C . PRO A 1 327 ? 12.204 -14.055 -9.675 1.00 91.00 327 PRO A C 1
ATOM 2494 O O . PRO A 1 327 ? 11.377 -14.143 -10.582 1.00 91.00 327 PRO A O 1
ATOM 2497 N N . LEU A 1 328 ? 13.378 -13.441 -9.849 1.00 90.50 328 LEU A N 1
ATOM 2498 C CA . LEU A 1 328 ? 13.740 -12.754 -11.097 1.00 90.50 328 LEU A CA 1
ATOM 2499 C C . LEU A 1 328 ? 14.010 -13.713 -12.269 1.00 90.50 328 LEU A C 1
ATOM 2501 O O . LEU A 1 328 ? 13.871 -13.326 -13.425 1.00 90.50 328 LEU A O 1
ATOM 2505 N N . SER A 1 329 ? 14.390 -14.966 -11.997 1.00 87.06 329 SER A N 1
ATOM 2506 C CA . SER A 1 329 ? 14.790 -15.937 -13.027 1.00 87.06 329 SER A CA 1
ATOM 2507 C C . SER A 1 329 ? 13.648 -16.388 -13.946 1.00 87.06 329 SER A C 1
ATOM 2509 O O . SER A 1 329 ? 13.899 -16.673 -15.113 1.00 87.06 329 SER A O 1
ATOM 2511 N N . ASN A 1 330 ? 12.411 -16.436 -13.443 1.00 87.31 330 ASN A N 1
ATOM 2512 C CA . ASN A 1 330 ? 11.217 -16.839 -14.196 1.00 87.31 330 ASN A CA 1
ATOM 2513 C C . ASN A 1 330 ? 10.064 -15.847 -13.983 1.00 87.31 330 ASN A C 1
ATOM 2515 O O . ASN A 1 330 ? 8.918 -16.225 -13.737 1.00 87.31 330 ASN A O 1
ATOM 2519 N N . ASN A 1 331 ? 10.393 -14.558 -13.986 1.00 94.25 331 ASN A N 1
ATOM 2520 C CA . ASN A 1 331 ? 9.424 -13.507 -13.726 1.00 94.25 331 ASN A CA 1
ATOM 2521 C C . ASN A 1 331 ? 8.628 -13.172 -15.002 1.00 94.25 331 ASN A C 1
ATOM 2523 O O . ASN A 1 331 ? 9.248 -12.793 -16.002 1.00 94.25 331 ASN A O 1
ATOM 2527 N N . PRO A 1 332 ? 7.284 -13.241 -14.985 1.00 95.31 332 PRO A N 1
ATOM 2528 C CA . PRO A 1 332 ? 6.477 -12.980 -16.176 1.00 95.31 332 PRO A CA 1
ATOM 2529 C C . PRO A 1 332 ? 6.562 -11.525 -16.653 1.00 95.31 332 PRO A C 1
ATOM 2531 O O . PRO A 1 332 ? 6.484 -11.279 -17.850 1.00 95.31 332 PRO A O 1
ATOM 2534 N N . GLU A 1 333 ? 6.765 -10.558 -15.754 1.00 95.75 333 GLU A N 1
ATOM 2535 C CA . GLU A 1 333 ? 6.901 -9.144 -16.127 1.00 95.75 333 GLU A CA 1
ATOM 2536 C C . GLU A 1 333 ? 8.250 -8.863 -16.799 1.00 95.75 333 GLU A C 1
ATOM 2538 O O . GLU A 1 333 ? 8.316 -8.097 -17.762 1.00 95.75 333 GLU A O 1
ATOM 2543 N N . ILE A 1 334 ? 9.312 -9.540 -16.342 1.00 95.69 334 ILE A N 1
ATOM 2544 C CA . ILE A 1 334 ? 10.630 -9.492 -16.992 1.00 95.69 334 ILE A CA 1
ATOM 2545 C C . ILE A 1 334 ? 10.542 -10.104 -18.381 1.00 95.69 334 ILE A C 1
ATOM 2547 O O . ILE A 1 334 ? 10.886 -9.442 -19.352 1.00 95.69 334 ILE A O 1
ATOM 2551 N N . GLN A 1 335 ? 10.017 -11.325 -18.496 1.00 94.94 335 GLN A N 1
ATOM 2552 C CA . GLN A 1 335 ? 9.835 -12.001 -19.785 1.00 94.94 335 GLN A CA 1
ATOM 2553 C C . GLN A 1 335 ? 8.953 -11.185 -20.742 1.00 94.94 335 GLN A C 1
ATOM 2555 O O . GLN A 1 335 ? 9.234 -11.102 -21.935 1.00 94.94 335 GLN A O 1
ATOM 2560 N N . ALA A 1 336 ? 7.911 -10.529 -20.226 1.00 95.25 336 ALA A N 1
ATOM 2561 C CA . ALA A 1 336 ? 7.112 -9.595 -21.002 1.00 95.25 336 ALA A CA 1
ATOM 2562 C C . ALA A 1 336 ? 7.931 -8.394 -21.496 1.00 95.25 336 ALA A C 1
ATOM 2564 O O . ALA A 1 336 ? 7.805 -8.024 -22.661 1.00 95.25 336 ALA A O 1
ATOM 2565 N N . GLY A 1 337 ? 8.790 -7.832 -20.641 1.00 94.62 337 GLY A N 1
ATOM 2566 C CA . GLY A 1 337 ? 9.735 -6.770 -20.987 1.00 94.62 337 GLY A CA 1
ATOM 2567 C C . GLY A 1 337 ? 10.727 -7.161 -22.082 1.00 94.62 337 GLY A C 1
ATOM 2568 O O . GLY A 1 337 ? 11.060 -6.344 -22.937 1.00 94.62 337 GLY A O 1
ATOM 2569 N N . GLU A 1 338 ? 11.152 -8.429 -22.109 1.00 93.69 338 GLU A N 1
ATOM 2570 C CA . GLU A 1 338 ? 12.011 -8.985 -23.166 1.00 93.69 338 GLU A CA 1
ATOM 2571 C C . GLU A 1 338 ? 11.306 -9.020 -24.538 1.00 93.69 338 GLU A C 1
ATOM 2573 O O . GLU A 1 338 ? 11.976 -8.937 -25.568 1.00 93.69 338 GLU A O 1
ATOM 2578 N N . ILE A 1 339 ? 9.966 -9.086 -24.563 1.00 92.31 339 ILE A N 1
ATOM 2579 C CA . ILE A 1 339 ? 9.144 -8.970 -25.781 1.00 92.31 339 ILE A CA 1
ATOM 2580 C C . ILE A 1 339 ? 8.908 -7.493 -26.128 1.00 92.31 339 ILE A C 1
ATOM 2582 O O . ILE A 1 339 ? 9.153 -7.075 -27.258 1.00 92.31 339 ILE A O 1
ATOM 2586 N N . PHE A 1 340 ? 8.428 -6.707 -25.163 1.00 92.31 340 PHE A N 1
ATOM 2587 C CA . PHE A 1 340 ? 8.176 -5.273 -25.297 1.00 92.31 340 PHE A CA 1
ATOM 2588 C C . PHE A 1 340 ? 8.326 -4.590 -23.926 1.00 92.31 340 PHE A C 1
ATOM 2590 O O . PHE A 1 340 ? 7.626 -4.991 -22.992 1.00 92.31 340 PHE A O 1
ATOM 2597 N N . PRO A 1 341 ? 9.177 -3.556 -23.766 1.00 93.44 341 PRO A N 1
ATOM 2598 C CA . PRO A 1 341 ? 9.847 -2.742 -24.793 1.00 93.44 341 PRO A CA 1
ATOM 2599 C C . PRO A 1 341 ? 10.987 -3.416 -25.577 1.00 93.44 341 PRO A C 1
ATOM 2601 O O . PRO A 1 341 ? 11.462 -2.830 -26.550 1.00 93.44 341 PRO A O 1
ATOM 2604 N N . GLY A 1 342 ? 11.377 -4.639 -25.217 1.00 92.81 342 GLY A N 1
ATOM 2605 C CA . GLY A 1 342 ? 12.244 -5.501 -26.018 1.00 92.81 342 GLY A CA 1
ATOM 2606 C C . GLY A 1 342 ? 13.677 -5.609 -25.497 1.00 92.81 342 GLY A C 1
ATOM 2607 O O . GLY A 1 342 ? 14.123 -4.860 -24.624 1.00 92.81 342 GLY A O 1
ATOM 2608 N N . LEU A 1 343 ? 14.425 -6.562 -26.049 1.00 93.38 343 LEU A N 1
ATOM 2609 C CA . LEU A 1 343 ? 15.861 -6.693 -25.803 1.00 93.38 343 LEU A CA 1
ATOM 2610 C C . LEU A 1 343 ? 16.677 -5.818 -26.773 1.00 93.38 343 LEU A C 1
ATOM 2612 O O . LEU A 1 343 ? 16.281 -5.658 -27.929 1.00 93.38 343 LEU A O 1
ATOM 2616 N N . PRO A 1 344 ? 17.841 -5.294 -26.349 1.00 91.62 344 PRO A N 1
ATOM 2617 C CA . PRO A 1 344 ? 18.823 -4.702 -27.255 1.00 91.62 344 PRO A CA 1
ATOM 2618 C C . PRO A 1 344 ? 19.316 -5.683 -28.326 1.00 91.62 344 PRO A C 1
ATOM 2620 O O . PRO A 1 344 ? 19.185 -6.907 -28.196 1.00 91.62 344 PRO A O 1
ATOM 2623 N N . GLN A 1 345 ? 19.963 -5.142 -29.360 1.00 85.00 345 GLN A N 1
ATOM 2624 C CA . GLN A 1 345 ? 20.619 -5.911 -30.414 1.00 85.00 345 GLN A CA 1
ATOM 2625 C C . GLN A 1 345 ? 21.521 -7.008 -29.821 1.00 85.00 345 GLN A C 1
ATOM 2627 O O . GLN A 1 345 ? 22.261 -6.787 -28.862 1.00 85.00 345 GLN A O 1
ATOM 2632 N N . GLY A 1 346 ? 21.445 -8.214 -30.392 1.00 83.19 346 GLY A N 1
ATOM 2633 C CA . GLY A 1 346 ? 22.156 -9.391 -29.883 1.00 83.19 346 GLY A CA 1
ATOM 2634 C C . GLY A 1 346 ? 21.425 -10.149 -28.766 1.00 83.19 346 GLY A C 1
ATOM 2635 O O . GLY A 1 346 ? 22.003 -11.077 -28.208 1.00 83.19 346 GLY A O 1
ATOM 2636 N N . ASN A 1 347 ? 20.166 -9.800 -28.460 1.00 83.44 347 ASN A N 1
ATOM 2637 C CA . ASN A 1 347 ? 19.337 -10.438 -27.423 1.00 83.44 347 ASN A CA 1
ATOM 2638 C C . ASN A 1 347 ? 19.991 -10.406 -26.029 1.00 83.44 347 ASN A C 1
ATOM 2640 O O . ASN A 1 347 ? 19.906 -11.358 -25.247 1.00 83.44 347 ASN A O 1
ATOM 2644 N N . VAL A 1 348 ? 20.669 -9.298 -25.730 1.00 86.88 348 VAL A N 1
ATOM 2645 C CA . VAL A 1 348 ? 21.362 -9.074 -24.460 1.00 86.88 348 VAL A CA 1
ATOM 2646 C C . VAL A 1 348 ? 20.335 -8.907 -23.341 1.00 86.88 348 VAL A C 1
ATOM 2648 O O . VAL A 1 348 ? 19.442 -8.076 -23.449 1.00 86.88 348 VAL A O 1
ATOM 2651 N N . ASN A 1 349 ? 20.466 -9.663 -22.250 1.00 90.12 349 ASN A N 1
ATOM 2652 C CA . ASN A 1 349 ? 19.554 -9.609 -21.104 1.00 90.12 349 ASN A CA 1
ATOM 2653 C C . ASN A 1 349 ? 20.305 -9.351 -19.789 1.00 90.12 349 ASN A C 1
ATOM 2655 O O . ASN A 1 349 ? 21.514 -9.562 -19.690 1.00 90.12 349 ASN A O 1
ATOM 2659 N N . SER A 1 350 ? 19.574 -8.924 -18.758 1.00 89.50 350 SER A N 1
ATOM 2660 C CA . SER A 1 350 ? 20.139 -8.559 -17.450 1.00 89.50 350 SER A CA 1
ATOM 2661 C C . SER A 1 350 ? 20.893 -9.696 -16.751 1.00 89.50 350 SER A C 1
ATOM 2663 O O . SER A 1 350 ? 21.817 -9.429 -15.989 1.00 89.50 350 SER A O 1
ATOM 2665 N N . ARG A 1 351 ? 20.554 -10.962 -17.027 1.00 86.88 351 ARG A N 1
ATOM 2666 C CA . ARG A 1 351 ? 21.181 -12.134 -16.389 1.00 86.88 351 ARG A CA 1
ATOM 2667 C C . ARG A 1 351 ? 22.625 -12.348 -16.847 1.00 86.88 351 ARG A C 1
ATOM 2669 O O . ARG A 1 351 ? 23.434 -12.852 -16.075 1.00 86.88 351 ARG A O 1
ATOM 2676 N N . ASN A 1 352 ? 22.950 -11.936 -18.074 1.00 82.62 352 ASN A N 1
ATOM 2677 C CA . ASN A 1 352 ? 24.262 -12.154 -18.692 1.00 82.62 352 ASN A CA 1
ATOM 2678 C C . ASN A 1 352 ? 25.078 -10.861 -18.866 1.00 82.62 352 ASN A C 1
ATOM 2680 O O . ASN A 1 352 ? 26.229 -10.909 -19.303 1.00 82.62 352 ASN A O 1
ATOM 2684 N N . THR A 1 353 ? 24.507 -9.705 -18.526 1.00 87.69 353 THR A N 1
ATOM 2685 C CA . THR A 1 353 ? 25.171 -8.404 -18.652 1.00 87.69 353 THR A CA 1
ATOM 2686 C C . THR A 1 353 ? 25.848 -8.003 -17.351 1.00 87.69 353 THR A C 1
ATOM 2688 O O . THR A 1 353 ? 25.245 -8.010 -16.279 1.00 87.69 353 THR A O 1
ATOM 2691 N N . LYS A 1 354 ? 27.118 -7.599 -17.442 1.00 90.62 354 LYS A N 1
ATOM 2692 C CA . LYS A 1 354 ? 27.841 -7.027 -16.302 1.00 90.62 354 LYS A CA 1
ATOM 2693 C C . LYS A 1 354 ? 27.273 -5.654 -15.950 1.00 90.62 354 LYS A C 1
ATOM 2695 O O . LYS A 1 354 ? 26.932 -4.872 -16.835 1.00 90.62 354 LYS A O 1
ATOM 2700 N N . SER A 1 355 ? 27.223 -5.354 -14.655 1.00 94.38 355 SER A N 1
ATOM 2701 C CA . SER A 1 355 ? 26.863 -4.015 -14.195 1.00 94.38 355 SER A CA 1
ATOM 2702 C C . SER A 1 355 ? 27.857 -2.982 -14.732 1.00 94.38 355 SER A C 1
ATOM 2704 O O . SER A 1 355 ? 29.067 -3.216 -14.717 1.00 94.38 355 SER A O 1
ATOM 2706 N N . THR A 1 356 ? 27.339 -1.855 -15.207 1.00 95.62 356 THR A N 1
ATOM 2707 C CA . THR A 1 356 ? 28.111 -0.705 -15.682 1.00 95.62 356 THR A CA 1
ATOM 2708 C C . THR A 1 356 ? 27.681 0.526 -14.899 1.00 95.62 356 THR A C 1
ATOM 2710 O O . THR A 1 356 ? 26.496 0.689 -14.613 1.00 95.62 356 THR A O 1
ATOM 2713 N N . THR A 1 357 ? 28.639 1.394 -14.571 1.00 97.75 357 THR A N 1
ATOM 2714 C CA . THR A 1 357 ? 28.382 2.677 -13.911 1.00 97.75 357 THR A CA 1
ATOM 2715 C C . THR A 1 357 ? 28.720 3.818 -14.859 1.00 97.75 357 THR A C 1
ATOM 2717 O O . THR A 1 357 ? 29.814 3.863 -15.417 1.00 97.75 357 THR A O 1
ATOM 2720 N N . VAL A 1 358 ? 27.788 4.750 -15.016 1.00 97.31 358 VAL A N 1
ATOM 2721 C CA . VAL A 1 358 ? 27.934 5.961 -15.825 1.00 97.31 358 VAL A CA 1
ATOM 2722 C C . VAL A 1 358 ? 27.461 7.163 -15.026 1.00 97.31 358 VAL A C 1
ATOM 2724 O O . VAL A 1 358 ? 26.432 7.095 -14.363 1.00 97.31 358 VAL A O 1
ATOM 2727 N N . THR A 1 359 ? 28.170 8.282 -15.145 1.00 97.00 359 THR A N 1
ATOM 2728 C CA . THR A 1 359 ? 27.701 9.588 -14.678 1.00 97.00 359 THR A CA 1
ATOM 2729 C C . THR A 1 359 ? 27.353 10.465 -15.873 1.00 97.00 359 THR A C 1
ATOM 2731 O O . THR A 1 359 ? 28.183 10.683 -16.755 1.00 97.00 359 THR A O 1
ATOM 2734 N N . ILE A 1 360 ? 26.127 10.978 -15.891 1.00 93.31 360 ILE A N 1
ATOM 2735 C CA . ILE A 1 360 ? 25.608 11.870 -16.927 1.00 93.31 360 ILE A CA 1
ATOM 2736 C C . ILE A 1 360 ? 25.325 13.255 -16.350 1.00 93.31 360 ILE A C 1
ATOM 2738 O O . ILE A 1 360 ? 24.884 13.402 -15.209 1.00 93.31 360 ILE A O 1
ATOM 2742 N N . GLN A 1 361 ? 25.570 14.275 -17.168 1.00 90.50 361 GLN A N 1
ATOM 2743 C CA . GLN A 1 361 ? 25.202 15.655 -16.867 1.00 90.50 361 GLN A CA 1
ATOM 2744 C C . GLN A 1 361 ? 23.813 15.939 -17.430 1.00 90.50 361 GLN A C 1
ATOM 2746 O O . GLN A 1 361 ? 23.586 15.785 -18.635 1.00 90.50 361 GLN A O 1
ATOM 2751 N N . ILE A 1 362 ? 22.904 16.362 -16.557 1.00 89.31 362 ILE A N 1
ATOM 2752 C CA . ILE A 1 362 ? 21.514 16.673 -16.897 1.00 89.31 362 ILE A CA 1
ATOM 2753 C C . ILE A 1 362 ? 21.376 18.187 -17.070 1.00 89.31 362 ILE A C 1
ATOM 2755 O O . ILE A 1 362 ? 22.053 18.964 -16.398 1.00 89.31 362 ILE A O 1
ATOM 2759 N N . SER A 1 363 ? 20.519 18.635 -17.992 1.00 86.75 363 SER A N 1
ATOM 2760 C CA . SER A 1 363 ? 20.302 20.070 -18.179 1.00 86.75 363 SER A CA 1
ATOM 2761 C C . SER A 1 363 ? 19.649 20.663 -16.936 1.00 86.75 363 SER A C 1
ATOM 2763 O O . SER A 1 363 ? 18.590 20.219 -16.492 1.00 86.75 363 SER A O 1
ATOM 2765 N N . SER A 1 364 ? 20.266 21.714 -16.408 1.00 85.94 364 SER A N 1
ATOM 2766 C CA . SER A 1 364 ? 19.794 22.432 -15.230 1.00 85.94 364 SER A CA 1
ATOM 2767 C C . SER A 1 364 ? 18.552 23.279 -15.476 1.00 85.94 364 SER A C 1
ATOM 2769 O O . SER A 1 364 ? 17.915 23.697 -14.515 1.00 85.94 364 SER A O 1
ATOM 2771 N N . THR A 1 365 ? 18.206 23.562 -16.733 1.00 86.81 365 THR A N 1
ATOM 2772 C CA . THR A 1 365 ? 17.177 24.543 -17.110 1.00 86.81 365 THR A CA 1
ATOM 2773 C C . THR A 1 365 ? 15.919 23.916 -17.704 1.00 86.81 365 THR A C 1
ATOM 2775 O O . THR A 1 365 ? 14.977 24.635 -18.029 1.00 86.81 365 THR A O 1
ATOM 2778 N N . ARG A 1 366 ? 15.863 22.586 -17.829 1.00 83.62 366 ARG A N 1
ATOM 2779 C CA . ARG A 1 366 ? 14.723 21.871 -18.417 1.00 83.62 366 ARG A CA 1
ATOM 2780 C C . ARG A 1 366 ? 13.945 21.114 -17.343 1.00 83.62 366 ARG A C 1
ATOM 2782 O O . ARG A 1 366 ? 14.488 20.264 -16.644 1.00 83.62 366 ARG A O 1
ATOM 2789 N N . ARG A 1 367 ? 12.654 21.428 -17.208 1.00 80.06 367 ARG A N 1
ATOM 2790 C CA . ARG A 1 367 ? 11.709 20.643 -16.391 1.00 80.06 367 ARG A CA 1
ATOM 2791 C C . ARG A 1 367 ? 11.243 19.410 -17.174 1.00 80.06 367 ARG A C 1
ATOM 2793 O O . ARG A 1 367 ? 11.210 19.460 -18.400 1.00 80.06 367 ARG A O 1
ATOM 2800 N N . ARG A 1 368 ? 10.774 18.377 -16.460 1.00 83.44 368 ARG A N 1
ATOM 2801 C CA . ARG A 1 368 ? 10.254 17.094 -16.997 1.00 83.44 368 ARG A CA 1
ATOM 2802 C C . ARG A 1 368 ? 11.334 16.159 -17.558 1.00 83.44 368 ARG A C 1
ATOM 2804 O O . ARG A 1 368 ? 12.500 16.314 -17.214 1.00 83.44 368 ARG A O 1
ATOM 2811 N N . TRP A 1 369 ? 10.908 15.152 -18.328 1.00 89.88 369 TRP A N 1
ATOM 2812 C CA . TRP A 1 369 ? 11.709 14.016 -18.784 1.00 89.88 369 TRP A CA 1
ATOM 2813 C C . TRP A 1 369 ? 12.849 14.466 -19.694 1.00 89.88 369 TRP A C 1
ATOM 2815 O O . TRP A 1 369 ? 12.618 14.945 -20.802 1.00 89.88 369 TRP A O 1
ATOM 2825 N N . GLN A 1 370 ? 14.073 14.283 -19.216 1.00 91.81 370 GLN A N 1
ATOM 2826 C CA . GLN A 1 370 ? 15.295 14.458 -19.989 1.00 91.81 370 GLN A CA 1
ATOM 2827 C C . GLN A 1 370 ? 15.876 13.089 -20.325 1.00 91.81 370 GLN A C 1
ATOM 2829 O O . GLN A 1 370 ? 15.967 12.227 -19.442 1.00 91.81 370 GLN A O 1
ATOM 2834 N N . CYS A 1 371 ? 16.260 12.900 -21.586 1.00 93.56 371 CYS A N 1
ATOM 2835 C CA . CYS A 1 371 ? 16.845 11.650 -22.057 1.00 93.56 371 CYS A CA 1
ATOM 2836 C C . CYS A 1 371 ? 18.215 11.426 -21.410 1.00 93.56 371 CYS A C 1
ATOM 2838 O O . CYS A 1 371 ? 19.004 12.359 -21.237 1.00 93.56 371 CYS A O 1
ATOM 2840 N N . THR A 1 372 ? 18.523 10.174 -21.080 1.00 94.75 372 THR A N 1
ATOM 2841 C CA . THR A 1 372 ? 19.843 9.806 -20.546 1.00 94.75 372 THR A CA 1
ATOM 2842 C C . THR A 1 372 ? 20.744 9.163 -21.595 1.00 94.75 372 THR A C 1
ATOM 2844 O O . THR A 1 372 ? 21.960 9.139 -21.409 1.00 94.75 372 THR A O 1
ATOM 2847 N N . GLY A 1 373 ? 20.170 8.641 -22.687 1.00 95.31 373 GLY A N 1
ATOM 2848 C CA . GLY A 1 373 ? 20.880 7.819 -23.663 1.00 95.31 373 GLY A CA 1
ATOM 2849 C C . GLY A 1 373 ? 21.163 6.390 -23.199 1.00 95.31 373 GLY A C 1
ATOM 2850 O O . GLY A 1 373 ? 21.943 5.681 -23.838 1.00 95.31 373 GLY A O 1
ATOM 2851 N N . TYR A 1 374 ? 20.537 5.954 -22.104 1.00 96.94 374 TYR A N 1
ATOM 2852 C CA . TYR A 1 374 ? 20.689 4.611 -21.557 1.00 96.94 374 TYR A CA 1
ATOM 2853 C C . TYR A 1 374 ? 19.359 3.867 -21.500 1.00 96.94 374 TYR A C 1
ATOM 2855 O O . TYR A 1 374 ? 18.295 4.436 -21.258 1.00 96.94 374 TYR A O 1
ATOM 2863 N N . TYR A 1 375 ? 19.452 2.559 -21.699 1.00 97.12 375 TYR A N 1
ATOM 2864 C CA . TYR A 1 375 ? 18.358 1.607 -21.631 1.00 97.12 375 TYR A CA 1
ATOM 2865 C C . TYR A 1 375 ? 18.624 0.615 -20.498 1.00 97.12 375 TYR A C 1
ATOM 2867 O O . TYR A 1 375 ? 19.664 -0.053 -20.478 1.00 97.12 375 TYR A O 1
ATOM 2875 N N . ALA A 1 376 ? 17.689 0.514 -19.556 1.00 97.81 376 ALA A N 1
ATOM 2876 C CA . ALA A 1 376 ? 17.696 -0.516 -18.529 1.00 97.81 376 ALA A CA 1
ATOM 2877 C C . ALA A 1 376 ? 17.203 -1.833 -19.130 1.00 97.81 376 ALA A C 1
ATOM 2879 O O . ALA A 1 376 ? 16.120 -1.890 -19.716 1.00 97.81 376 ALA A O 1
ATOM 2880 N N . LEU A 1 377 ? 17.987 -2.900 -18.973 1.00 97.25 377 LEU A N 1
ATOM 2881 C CA . LEU A 1 377 ? 17.565 -4.225 -19.421 1.00 97.25 377 LEU A CA 1
ATOM 2882 C C . LEU A 1 377 ? 16.372 -4.716 -18.584 1.00 97.25 377 LEU A C 1
ATOM 2884 O O . LEU A 1 377 ? 16.328 -4.433 -17.384 1.00 97.25 377 LEU A O 1
ATOM 2888 N N . PRO A 1 378 ? 15.436 -5.494 -19.160 1.00 96.31 378 PRO A N 1
ATOM 2889 C CA . PRO A 1 378 ? 14.382 -6.137 -18.382 1.00 96.31 378 PRO A CA 1
ATOM 2890 C C . PRO A 1 378 ? 14.962 -6.940 -17.213 1.00 96.31 378 PRO A C 1
ATOM 2892 O O . PRO A 1 378 ? 15.872 -7.757 -17.386 1.00 96.31 378 PRO A O 1
ATOM 2895 N N . GLY A 1 379 ? 14.469 -6.677 -16.005 1.00 95.44 379 GLY A N 1
ATOM 2896 C CA . GLY A 1 379 ? 14.951 -7.283 -14.764 1.00 95.44 379 GLY A CA 1
ATOM 2897 C C . GLY A 1 379 ? 16.256 -6.711 -14.203 1.00 95.44 379 GLY A C 1
ATOM 2898 O O . GLY A 1 379 ? 16.775 -7.265 -13.237 1.00 95.44 379 GLY A O 1
ATOM 2899 N N . ALA A 1 380 ? 16.808 -5.640 -14.781 1.00 95.62 380 ALA A N 1
ATOM 2900 C CA . ALA A 1 380 ? 18.033 -5.025 -14.277 1.00 95.62 380 ALA A CA 1
ATOM 2901 C C . ALA A 1 380 ? 17.830 -4.432 -12.877 1.00 95.62 380 ALA A C 1
ATOM 2903 O O . ALA A 1 380 ? 16.833 -3.752 -12.622 1.00 95.62 380 ALA A O 1
ATOM 2904 N N . ASN A 1 381 ? 18.808 -4.645 -11.996 1.00 93.50 381 ASN A N 1
ATOM 2905 C CA . ASN A 1 381 ? 18.895 -3.935 -10.726 1.00 93.50 381 ASN A CA 1
ATOM 2906 C C . ASN A 1 381 ? 19.658 -2.629 -10.960 1.00 93.50 381 ASN A C 1
ATOM 2908 O O . ASN A 1 381 ? 20.817 -2.654 -11.385 1.00 93.50 381 ASN A O 1
ATOM 2912 N N . ILE A 1 382 ? 18.990 -1.505 -10.730 1.00 95.38 382 ILE A N 1
ATOM 2913 C CA . ILE A 1 382 ? 19.494 -0.167 -11.013 1.00 95.38 382 ILE A CA 1
ATOM 2914 C C . ILE A 1 382 ? 19.664 0.584 -9.702 1.00 95.38 382 ILE A C 1
ATOM 2916 O O . ILE A 1 382 ? 18.722 0.710 -8.925 1.00 95.38 382 ILE A O 1
ATOM 2920 N N . THR A 1 383 ? 20.846 1.150 -9.505 1.00 95.50 383 THR A N 1
ATOM 2921 C CA . THR A 1 383 ? 21.144 2.134 -8.470 1.00 95.50 383 THR A CA 1
ATOM 2922 C C . THR A 1 383 ? 21.335 3.492 -9.131 1.00 95.50 383 THR A C 1
ATOM 2924 O O . THR A 1 383 ? 22.139 3.639 -10.053 1.00 95.50 383 THR A O 1
ATOM 2927 N N . ILE A 1 384 ? 20.605 4.490 -8.648 1.00 94.88 384 ILE A N 1
ATOM 2928 C CA . ILE A 1 384 ? 20.701 5.882 -9.072 1.00 94.88 384 ILE A CA 1
ATOM 2929 C C . ILE A 1 384 ? 21.279 6.701 -7.927 1.00 94.88 384 ILE A C 1
ATOM 2931 O O . ILE A 1 384 ? 20.733 6.679 -6.826 1.00 94.88 384 ILE A O 1
ATOM 2935 N N . THR A 1 385 ? 22.326 7.470 -8.209 1.00 94.56 385 THR A N 1
ATOM 2936 C CA . THR A 1 385 ? 22.857 8.490 -7.303 1.00 94.56 385 THR A CA 1
ATOM 2937 C C . THR A 1 385 ? 22.742 9.866 -7.951 1.00 94.56 385 THR A C 1
ATOM 2939 O O . THR A 1 385 ? 23.166 10.048 -9.087 1.00 94.56 385 THR A O 1
ATOM 2942 N N . VAL A 1 386 ? 22.186 10.848 -7.247 1.00 92.81 386 VAL A N 1
ATOM 2943 C CA . VAL A 1 386 ? 21.977 12.216 -7.745 1.00 92.81 386 VAL A CA 1
ATOM 2944 C C . VAL A 1 386 ? 22.715 13.227 -6.870 1.00 92.81 386 VAL A C 1
ATOM 2946 O O . VAL A 1 386 ? 22.684 13.131 -5.643 1.00 92.81 386 VAL A O 1
ATOM 2949 N N . SER A 1 387 ? 23.367 14.220 -7.486 1.00 92.25 387 SER A N 1
ATOM 2950 C CA . SER A 1 387 ? 24.086 15.269 -6.738 1.00 92.25 387 SER A CA 1
ATOM 2951 C C . SER A 1 387 ? 23.150 16.252 -6.025 1.00 92.25 387 SER A C 1
ATOM 2953 O O . SER A 1 387 ? 23.513 16.810 -4.995 1.00 92.25 387 SER A O 1
ATOM 2955 N N . SER A 1 388 ? 21.935 16.443 -6.549 1.00 88.88 388 SER A N 1
ATOM 2956 C CA . SER A 1 388 ? 20.923 17.370 -6.020 1.00 88.88 388 SER A CA 1
ATOM 2957 C C . SER A 1 388 ? 19.562 16.672 -5.846 1.00 88.88 388 SER A C 1
ATOM 2959 O O . SER A 1 388 ? 18.644 16.918 -6.633 1.00 88.88 388 SER A O 1
ATOM 2961 N N . PRO A 1 389 ? 19.393 15.796 -4.832 1.00 87.31 389 PRO A N 1
ATOM 2962 C CA . PRO A 1 389 ? 18.190 14.969 -4.674 1.00 87.31 389 PRO A CA 1
ATOM 2963 C C . PRO A 1 389 ? 16.900 15.769 -4.506 1.00 87.31 389 PRO A C 1
ATOM 2965 O O . PRO A 1 389 ? 15.860 15.361 -5.002 1.00 87.31 389 PRO A O 1
ATOM 2968 N N . ASN A 1 390 ? 16.967 16.951 -3.891 1.00 87.56 390 ASN A N 1
ATOM 2969 C CA . ASN A 1 390 ? 15.793 17.808 -3.703 1.00 87.56 390 ASN A CA 1
ATOM 2970 C C . ASN A 1 390 ? 15.285 18.442 -5.013 1.00 87.56 390 ASN A C 1
ATOM 2972 O O . ASN A 1 390 ? 14.170 18.966 -5.046 1.00 87.56 390 ASN A O 1
ATOM 2976 N N . SER A 1 391 ? 16.095 18.407 -6.076 1.00 88.81 391 SER A N 1
ATOM 2977 C CA . SER A 1 391 ? 15.750 18.958 -7.388 1.00 88.81 391 SER A CA 1
ATOM 2978 C C . SER A 1 391 ? 15.206 17.910 -8.357 1.00 88.81 391 SER A C 1
ATOM 2980 O O . SER A 1 391 ? 14.533 18.268 -9.325 1.00 88.81 391 SER A O 1
ATOM 2982 N N . VAL A 1 392 ? 15.471 16.626 -8.107 1.00 89.44 392 VAL A N 1
ATOM 2983 C CA . VAL A 1 392 ? 14.978 15.509 -8.920 1.00 89.44 392 VAL A CA 1
ATOM 2984 C C . VAL A 1 392 ? 13.608 15.089 -8.402 1.00 89.44 392 VAL A C 1
ATOM 2986 O O . VAL A 1 392 ? 13.418 14.872 -7.212 1.00 89.44 392 VAL A O 1
ATOM 2989 N N . GLU A 1 393 ? 12.635 14.997 -9.301 1.00 88.19 393 GLU A N 1
ATOM 2990 C CA . GLU A 1 393 ? 11.281 14.559 -8.969 1.00 88.19 393 GLU A CA 1
ATOM 2991 C C . GLU A 1 393 ? 11.204 13.026 -8.932 1.00 88.19 393 GLU A C 1
ATOM 2993 O O . GLU A 1 393 ? 10.835 12.433 -7.920 1.00 88.19 393 GLU A O 1
ATOM 2998 N N . TYR A 1 394 ? 11.594 12.384 -10.035 1.00 92.00 394 TYR A N 1
ATOM 2999 C CA . TYR A 1 394 ? 11.658 10.933 -10.180 1.00 92.00 394 TYR A CA 1
ATOM 3000 C C . TYR A 1 394 ? 12.550 10.535 -11.358 1.00 92.00 394 TYR A C 1
ATOM 3002 O O . TYR A 1 394 ? 12.827 11.324 -12.267 1.00 92.00 394 TYR A O 1
ATOM 3010 N N . ILE A 1 395 ? 12.954 9.270 -11.345 1.00 94.19 395 ILE A N 1
ATOM 3011 C CA . ILE A 1 395 ? 13.537 8.556 -12.477 1.00 94.19 395 ILE A CA 1
ATOM 3012 C C . ILE A 1 395 ? 12.419 7.787 -13.167 1.00 94.19 395 ILE A C 1
ATOM 3014 O O . ILE A 1 395 ? 11.622 7.124 -12.505 1.00 94.19 395 ILE A O 1
ATOM 3018 N N . LEU A 1 396 ? 12.340 7.885 -14.487 1.00 95.50 396 LEU A N 1
ATOM 3019 C CA . LEU A 1 396 ? 11.355 7.168 -15.288 1.00 95.50 396 LEU A CA 1
ATOM 3020 C C . LEU A 1 396 ? 12.055 6.078 -16.097 1.00 95.50 396 LEU A C 1
ATOM 3022 O O . LEU A 1 396 ? 13.075 6.340 -16.729 1.00 95.50 396 LEU A O 1
ATOM 3026 N N . ILE A 1 397 ? 11.488 4.875 -16.087 1.00 96.50 397 ILE A N 1
ATOM 3027 C CA . ILE A 1 397 ? 11.882 3.778 -16.974 1.00 96.50 397 ILE A CA 1
ATOM 3028 C C . ILE A 1 397 ? 10.776 3.569 -18.010 1.00 96.50 397 ILE A C 1
ATOM 3030 O O . ILE A 1 397 ? 9.617 3.364 -17.646 1.00 96.50 397 ILE A O 1
ATOM 3034 N N . GLY A 1 398 ? 11.138 3.638 -19.292 1.00 93.94 398 GLY A N 1
ATOM 3035 C CA . GLY A 1 398 ? 10.223 3.707 -20.432 1.00 93.94 398 GLY A CA 1
ATOM 3036 C C . GLY A 1 398 ? 9.610 5.103 -20.619 1.00 93.94 398 GLY A C 1
ATOM 3037 O O . GLY A 1 398 ? 9.855 6.007 -19.835 1.00 93.94 398 GLY A O 1
ATOM 3038 N N . SER A 1 399 ? 8.805 5.291 -21.662 1.00 91.31 399 SER A N 1
ATOM 3039 C CA . SER A 1 399 ? 8.157 6.579 -21.984 1.00 91.31 399 SER A CA 1
ATOM 3040 C C . SER A 1 399 ? 6.679 6.443 -22.363 1.00 91.31 399 SER A C 1
ATOM 3042 O O . SER A 1 399 ? 6.106 7.342 -22.976 1.00 91.31 399 SER A O 1
ATOM 3044 N N . HIS A 1 400 ? 6.060 5.311 -22.030 1.00 90.94 400 HIS A N 1
ATOM 3045 C CA . HIS A 1 400 ? 4.691 4.988 -22.415 1.00 90.94 400 HIS A CA 1
ATOM 3046 C C . HIS A 1 400 ? 3.726 5.422 -21.311 1.00 90.94 400 HIS A C 1
ATOM 3048 O O . HIS A 1 400 ? 3.929 5.117 -20.139 1.00 90.94 400 HIS A O 1
ATOM 3054 N N . THR A 1 401 ? 2.671 6.147 -21.675 1.00 87.62 401 THR A N 1
ATOM 3055 C CA . THR A 1 401 ? 1.649 6.624 -20.728 1.00 87.62 401 THR A CA 1
ATOM 3056 C C . THR A 1 401 ? 0.331 5.864 -20.839 1.00 87.62 401 THR A C 1
ATOM 3058 O O . THR A 1 401 ? -0.567 6.075 -20.025 1.00 87.62 401 THR A O 1
ATOM 3061 N N . ASP A 1 402 ? 0.197 4.984 -21.830 1.00 91.38 402 ASP A N 1
ATOM 3062 C CA . ASP A 1 402 ? -0.994 4.180 -22.044 1.00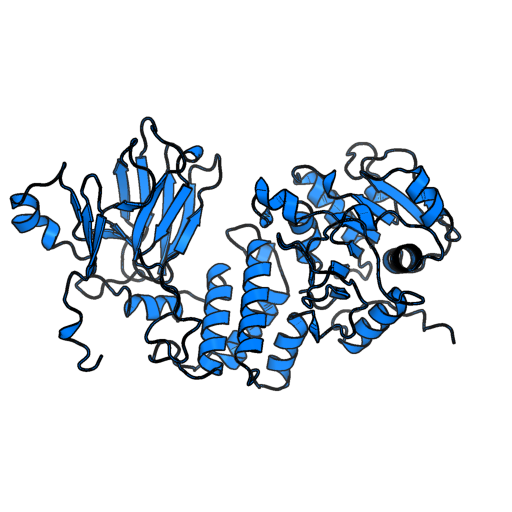 91.38 402 ASP A CA 1
ATOM 3063 C C . ASP A 1 402 ? -1.033 2.956 -21.117 1.00 91.38 402 ASP A C 1
ATOM 3065 O O . ASP A 1 402 ? -0.012 2.353 -20.776 1.00 91.38 402 ASP A O 1
ATOM 3069 N N . ASN A 1 403 ? -2.247 2.583 -20.711 1.00 92.00 403 ASN A N 1
ATOM 3070 C CA . ASN A 1 403 ? -2.513 1.438 -19.849 1.00 92.00 403 ASN A CA 1
ATOM 3071 C C . ASN A 1 403 ? -3.603 0.565 -20.482 1.00 92.00 403 ASN A C 1
ATOM 3073 O O . ASN A 1 403 ? -4.712 1.036 -20.742 1.00 92.00 403 ASN A O 1
ATOM 3077 N N . LEU A 1 404 ? -3.292 -0.715 -20.700 1.00 94.31 404 LEU A N 1
ATOM 3078 C CA . LEU A 1 404 ? -4.210 -1.659 -21.341 1.00 94.31 404 LEU A CA 1
ATOM 3079 C C . LEU A 1 404 ? -5.236 -2.279 -20.381 1.00 94.31 404 LEU A C 1
ATOM 3081 O O . LEU A 1 404 ? -6.146 -2.952 -20.844 1.00 94.31 404 LEU A O 1
ATOM 3085 N N . GLU A 1 405 ? -5.153 -2.052 -19.064 1.00 91.62 405 GLU A N 1
ATOM 3086 C CA . GLU A 1 405 ? -5.999 -2.707 -18.042 1.00 91.62 405 GLU A CA 1
ATOM 3087 C C . GLU A 1 405 ? -7.507 -2.520 -18.232 1.00 91.62 405 GLU A C 1
ATOM 3089 O O . GLU A 1 405 ? -8.293 -3.294 -17.687 1.00 91.62 405 GLU A O 1
ATOM 3094 N N . ASN A 1 406 ? -7.919 -1.498 -18.983 1.00 89.00 406 ASN A N 1
ATOM 3095 C CA . ASN A 1 406 ? -9.324 -1.225 -19.286 1.00 89.00 406 ASN A CA 1
ATOM 3096 C C . ASN A 1 406 ? -9.805 -1.877 -20.593 1.00 89.00 406 ASN A C 1
ATOM 3098 O O . ASN A 1 406 ? -10.979 -1.748 -20.920 1.00 89.00 406 ASN A O 1
ATOM 3102 N N . LEU A 1 407 ? -8.920 -2.545 -21.336 1.00 92.75 407 LEU A N 1
ATOM 3103 C CA . LEU A 1 407 ? -9.245 -3.232 -22.582 1.00 92.75 407 LEU A CA 1
ATOM 3104 C C . LEU A 1 407 ? -9.631 -4.696 -22.337 1.00 92.75 407 LEU A C 1
ATOM 3106 O O . LEU A 1 407 ? -9.162 -5.348 -21.391 1.00 92.75 407 LEU A O 1
ATOM 3110 N N . ASP A 1 408 ? -10.440 -5.230 -23.251 1.00 91.62 408 ASP A N 1
ATOM 3111 C CA . ASP A 1 408 ? -10.850 -6.637 -23.258 1.00 91.62 408 ASP A CA 1
ATOM 3112 C C . ASP A 1 408 ? -9.683 -7.576 -23.571 1.00 91.62 408 ASP A C 1
ATOM 3114 O O . ASP A 1 408 ? -9.598 -8.658 -22.989 1.00 91.62 408 ASP A O 1
ATOM 3118 N N . GLU A 1 409 ? -8.722 -7.129 -24.376 1.00 94.81 409 GLU A N 1
ATOM 3119 C CA . GLU A 1 409 ? -7.526 -7.889 -24.734 1.00 94.81 409 GLU A CA 1
ATOM 3120 C C . GLU A 1 409 ? -6.259 -7.055 -24.535 1.00 94.81 409 GLU A C 1
ATOM 3122 O O . GLU A 1 409 ? -6.203 -5.878 -24.897 1.00 94.81 409 GLU A O 1
ATOM 3127 N N . TRP A 1 410 ? -5.223 -7.658 -23.948 1.00 95.62 410 TRP A N 1
ATOM 3128 C CA . TRP A 1 410 ? -3.927 -7.013 -23.746 1.00 95.62 410 TRP A CA 1
ATOM 3129 C C . TRP A 1 410 ? -2.894 -7.628 -24.684 1.00 95.62 410 TRP A C 1
ATOM 3131 O O . TRP A 1 410 ? -2.480 -8.770 -24.496 1.00 95.62 410 TRP A O 1
ATOM 3141 N N . ASN A 1 411 ? -2.450 -6.860 -25.677 1.00 94.25 411 ASN A N 1
ATOM 3142 C CA . ASN A 1 411 ? -1.445 -7.295 -26.659 1.00 94.25 411 ASN A CA 1
ATOM 3143 C C . ASN A 1 411 ? -0.002 -7.256 -26.129 1.00 94.25 411 ASN A C 1
ATOM 3145 O O . ASN A 1 411 ? 0.931 -7.656 -26.817 1.00 94.25 411 ASN A O 1
ATOM 3149 N N . ARG A 1 412 ? 0.180 -6.747 -24.911 1.00 94.31 412 ARG A N 1
ATOM 3150 C CA . ARG A 1 412 ? 1.443 -6.674 -24.177 1.00 94.31 412 ARG A CA 1
ATOM 3151 C C . ARG A 1 412 ? 1.144 -6.550 -22.687 1.00 94.31 412 ARG A C 1
ATOM 3153 O O . ARG A 1 412 ? -0.018 -6.413 -22.294 1.00 94.31 412 ARG A O 1
ATOM 3160 N N . TRP A 1 413 ? 2.188 -6.530 -21.864 1.00 95.44 413 TRP A N 1
ATOM 3161 C CA . TRP A 1 413 ? 2.043 -6.175 -20.456 1.00 95.44 413 TRP A CA 1
ATOM 3162 C C . TRP A 1 413 ? 1.335 -4.818 -20.329 1.00 95.44 413 TRP A C 1
ATOM 3164 O O . TRP A 1 413 ? 1.673 -3.890 -21.073 1.00 95.44 413 TRP A O 1
ATOM 3174 N N . PRO A 1 414 ? 0.328 -4.687 -19.452 1.00 94.12 414 PRO A N 1
ATOM 3175 C CA . PRO A 1 414 ? -0.615 -3.581 -19.551 1.00 94.12 414 PRO A CA 1
ATOM 3176 C C . PRO A 1 414 ? -0.011 -2.203 -19.265 1.00 94.12 414 PRO A C 1
ATOM 3178 O O . PRO A 1 414 ? -0.416 -1.234 -19.897 1.00 94.12 414 PRO A O 1
ATOM 3181 N N . SER A 1 415 ? 0.961 -2.113 -18.357 1.00 92.69 415 SER A N 1
ATOM 3182 C CA . SER A 1 415 ? 1.672 -0.876 -18.014 1.00 92.69 415 SER A CA 1
ATOM 3183 C C . SER A 1 415 ? 3.157 -1.178 -17.948 1.00 92.69 415 SER A C 1
ATOM 3185 O O . SER A 1 415 ? 3.552 -1.988 -17.119 1.00 92.69 415 SER A O 1
ATOM 3187 N N . ILE A 1 416 ? 3.956 -0.546 -18.805 1.00 93.25 416 ILE A N 1
ATOM 3188 C CA . ILE A 1 416 ? 5.386 -0.863 -18.990 1.00 93.25 416 ILE A CA 1
ATOM 3189 C C . ILE A 1 416 ? 6.323 0.293 -18.627 1.00 93.25 416 ILE A C 1
ATOM 3191 O O . ILE A 1 416 ? 7.522 0.227 -18.889 1.00 93.25 416 ILE A O 1
ATOM 3195 N N . SER A 1 417 ? 5.772 1.367 -18.065 1.00 94.25 417 SER A N 1
ATOM 3196 C CA . SER A 1 417 ? 6.550 2.495 -17.572 1.00 94.25 417 SER A CA 1
ATOM 3197 C C . SER A 1 417 ? 6.388 2.649 -16.073 1.00 94.25 417 SER A C 1
ATOM 3199 O O . SER A 1 417 ? 5.285 2.528 -15.539 1.00 94.25 417 SER A O 1
ATOM 3201 N N . SER A 1 418 ? 7.506 2.929 -15.412 1.00 92.44 418 SER A N 1
ATOM 3202 C CA . SER A 1 418 ? 7.598 2.988 -13.955 1.00 92.44 418 SER A CA 1
ATOM 3203 C C . SER A 1 418 ? 8.317 4.254 -13.522 1.00 92.44 418 SER A C 1
ATOM 3205 O O . SER A 1 418 ? 9.368 4.598 -14.064 1.00 92.44 418 SER A O 1
ATOM 3207 N N . GLN A 1 419 ? 7.744 4.936 -12.532 1.00 92.19 419 GLN A N 1
ATOM 3208 C CA . GLN A 1 419 ? 8.329 6.112 -11.895 1.00 92.19 419 GLN A CA 1
ATOM 3209 C C . GLN A 1 419 ? 8.931 5.724 -10.545 1.00 92.19 419 GLN A C 1
ATOM 3211 O O . GLN A 1 419 ? 8.270 5.105 -9.710 1.00 92.19 419 GLN A O 1
ATOM 3216 N N . TYR A 1 420 ? 10.177 6.126 -10.324 1.00 89.25 420 TYR A N 1
ATOM 3217 C CA . TYR A 1 420 ? 10.928 5.886 -9.100 1.00 89.25 420 TYR A CA 1
ATOM 3218 C C . TYR A 1 420 ? 11.294 7.230 -8.477 1.00 89.25 420 TYR A C 1
ATOM 3220 O O . TYR A 1 420 ? 12.184 7.936 -8.952 1.00 89.25 420 TYR A O 1
ATOM 3228 N N . TYR A 1 421 ? 10.561 7.605 -7.433 1.00 85.44 421 TYR A N 1
ATOM 3229 C CA . TYR A 1 421 ? 10.742 8.876 -6.740 1.00 85.44 421 TYR A CA 1
ATOM 3230 C C . TYR A 1 421 ? 12.018 8.867 -5.899 1.00 85.44 421 TYR A C 1
ATOM 3232 O O 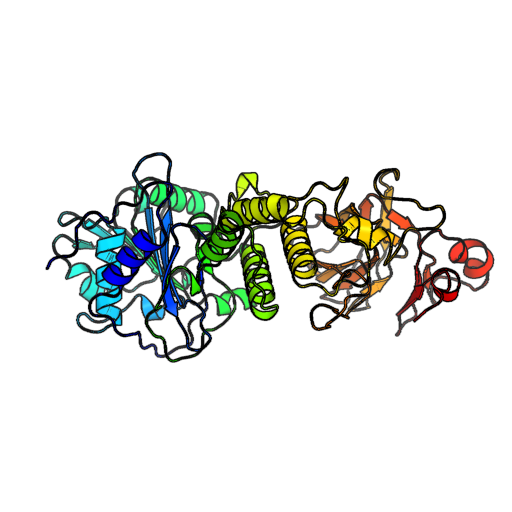. TYR A 1 421 ? 12.287 7.909 -5.174 1.00 85.44 421 TYR A O 1
ATOM 3240 N N . ILE A 1 422 ? 12.782 9.958 -5.967 1.00 80.50 422 ILE A N 1
ATOM 3241 C CA . ILE A 1 422 ? 13.957 10.156 -5.117 1.00 80.50 422 ILE A CA 1
ATOM 3242 C C . ILE A 1 422 ? 13.497 10.829 -3.824 1.00 80.50 422 ILE A C 1
ATOM 3244 O O . ILE A 1 422 ? 12.873 11.889 -3.844 1.00 80.50 422 ILE A O 1
ATOM 3248 N N . SER A 1 423 ? 13.771 10.194 -2.685 1.00 71.75 423 SER A N 1
ATOM 3249 C CA . SER A 1 423 ? 13.405 10.758 -1.382 1.00 71.75 423 SER A CA 1
ATOM 3250 C C . SER A 1 423 ? 14.209 12.028 -1.102 1.00 71.75 423 SER A C 1
ATOM 3252 O O . SER A 1 423 ? 15.422 12.060 -1.310 1.00 71.75 423 SER A O 1
ATOM 3254 N N . SER A 1 424 ? 13.544 13.062 -0.579 1.00 67.12 424 SER A N 1
ATOM 3255 C CA . SER A 1 424 ? 14.198 14.313 -0.176 1.00 67.12 424 SER A CA 1
ATOM 3256 C C . SER A 1 424 ? 15.368 14.018 0.769 1.00 67.12 424 SER A C 1
ATOM 3258 O O . SER A 1 424 ? 15.203 13.319 1.765 1.00 67.12 424 SER A O 1
ATOM 3260 N N . GLY A 1 425 ? 16.552 14.543 0.453 1.00 69.31 425 GLY A N 1
ATOM 3261 C CA . GLY A 1 425 ? 17.774 14.325 1.236 1.00 69.31 425 GLY A CA 1
ATOM 3262 C C . GLY A 1 425 ? 18.477 12.974 1.043 1.00 69.31 425 GLY A C 1
ATOM 3263 O O . GLY A 1 425 ? 19.598 12.831 1.525 1.00 69.31 425 GLY A O 1
ATOM 3264 N N . ASN A 1 426 ? 17.899 12.011 0.316 1.00 79.00 426 ASN A N 1
ATOM 3265 C CA . ASN A 1 426 ? 18.596 10.774 -0.030 1.00 79.00 426 ASN A CA 1
ATOM 3266 C C . ASN A 1 426 ? 19.219 10.889 -1.424 1.00 79.00 426 ASN A C 1
ATOM 3268 O O . ASN A 1 426 ? 18.514 10.954 -2.429 1.00 79.00 426 ASN A O 1
ATOM 3272 N N . SER A 1 427 ? 20.549 10.906 -1.488 1.00 86.81 427 SER A N 1
ATOM 3273 C CA . SER A 1 427 ? 21.272 11.004 -2.755 1.00 86.81 427 SER A CA 1
ATOM 3274 C C . SER A 1 427 ? 21.239 9.711 -3.558 1.00 86.81 427 SER A C 1
ATOM 3276 O O . SER A 1 427 ? 21.490 9.779 -4.753 1.00 86.81 427 SER A O 1
ATOM 3278 N N . THR A 1 428 ? 20.955 8.553 -2.949 1.00 89.25 428 THR A N 1
ATOM 3279 C CA . THR A 1 428 ? 21.040 7.246 -3.617 1.00 89.25 428 THR A CA 1
ATOM 3280 C C . THR A 1 428 ? 19.769 6.423 -3.433 1.00 89.25 428 THR A C 1
ATOM 3282 O O . THR A 1 428 ? 19.222 6.310 -2.341 1.00 89.25 428 THR A O 1
ATOM 3285 N N . SER A 1 429 ? 19.274 5.819 -4.506 1.00 87.81 429 SER A N 1
ATOM 3286 C CA . SER A 1 429 ? 18.100 4.940 -4.490 1.00 87.81 429 SER A CA 1
ATOM 3287 C C . SER A 1 429 ? 18.310 3.769 -5.438 1.00 87.81 429 SER A C 1
ATOM 3289 O O . SER A 1 429 ? 19.047 3.895 -6.413 1.00 87.81 429 SER A O 1
ATOM 3291 N N . TRP A 1 430 ? 17.674 2.632 -5.164 1.00 89.25 430 TRP A N 1
ATOM 3292 C CA . TRP A 1 430 ? 17.757 1.455 -6.026 1.00 89.25 430 TRP A CA 1
ATOM 3293 C C . TRP A 1 430 ? 16.372 0.900 -6.354 1.00 89.25 430 TRP A C 1
ATOM 3295 O O . TRP A 1 430 ? 15.422 1.089 -5.592 1.00 89.25 430 TRP A O 1
ATOM 3305 N N . PHE A 1 431 ? 16.260 0.231 -7.498 1.00 90.56 431 PHE A N 1
ATOM 3306 C CA . PHE A 1 431 ? 15.041 -0.431 -7.947 1.00 90.56 431 PHE A CA 1
ATOM 3307 C C . PHE A 1 431 ? 15.328 -1.515 -8.989 1.00 90.56 431 PHE A C 1
ATOM 3309 O O . PHE A 1 431 ? 16.392 -1.550 -9.602 1.00 90.56 431 PHE A O 1
ATOM 3316 N N . ILE A 1 432 ? 14.336 -2.371 -9.239 1.00 92.56 432 ILE A N 1
ATOM 3317 C CA . ILE A 1 432 ? 14.365 -3.346 -10.332 1.00 92.56 432 ILE A CA 1
ATOM 3318 C C . ILE A 1 432 ? 13.528 -2.813 -11.495 1.00 92.56 432 ILE A C 1
ATOM 3320 O O . ILE A 1 432 ? 12.345 -2.502 -11.334 1.00 92.56 432 ILE A O 1
ATOM 3324 N N . ALA A 1 433 ? 14.135 -2.721 -12.676 1.00 95.12 433 ALA A N 1
ATOM 3325 C CA . ALA A 1 433 ? 13.465 -2.356 -13.917 1.00 95.12 433 ALA A CA 1
ATOM 3326 C C . ALA A 1 433 ? 12.783 -3.595 -14.523 1.00 95.12 433 ALA A C 1
ATOM 3328 O O . ALA A 1 433 ? 13.298 -4.170 -15.478 1.00 95.12 433 ALA A O 1
ATOM 3329 N N . PHE A 1 434 ? 11.650 -4.039 -13.961 1.00 95.06 434 PHE A N 1
ATOM 3330 C CA . PHE A 1 434 ? 11.005 -5.302 -14.359 1.00 95.06 434 PHE A CA 1
ATOM 3331 C C . PHE A 1 434 ? 10.785 -5.406 -15.874 1.00 95.06 434 PHE A C 1
ATOM 3333 O O . PHE A 1 434 ? 11.335 -6.313 -16.487 1.00 95.06 434 PHE A O 1
ATOM 3340 N N . ASN A 1 435 ? 10.097 -4.448 -16.504 1.00 94.94 435 ASN A N 1
ATOM 3341 C CA . ASN A 1 435 ? 9.921 -4.460 -17.962 1.00 94.94 435 ASN A CA 1
ATOM 3342 C C . ASN A 1 435 ? 11.152 -3.980 -18.751 1.00 94.94 435 ASN A C 1
ATOM 3344 O O . ASN A 1 435 ? 11.212 -4.197 -19.956 1.00 94.94 435 ASN A O 1
ATOM 3348 N N . GLY A 1 436 ? 12.125 -3.328 -18.111 1.00 95.56 436 GLY A N 1
ATOM 3349 C CA . GLY A 1 436 ? 13.160 -2.570 -18.820 1.00 95.56 436 GLY A CA 1
ATOM 3350 C C . GLY A 1 436 ? 12.594 -1.330 -19.523 1.00 95.56 436 GLY A C 1
ATOM 3351 O O . GLY A 1 436 ? 11.405 -1.027 -19.427 1.00 95.56 436 GLY A O 1
ATOM 3352 N N . GLY A 1 437 ? 13.453 -0.576 -20.202 1.00 96.38 437 GLY A N 1
ATOM 3353 C CA . GLY A 1 437 ? 13.055 0.655 -20.888 1.00 96.38 437 GLY A CA 1
ATOM 3354 C C . GLY A 1 437 ? 14.162 1.702 -20.928 1.00 96.38 437 GLY A C 1
ATOM 3355 O O . GLY A 1 437 ? 15.164 1.593 -20.219 1.00 96.38 437 GLY A O 1
ATOM 3356 N N . THR A 1 438 ? 13.979 2.739 -21.745 1.00 96.81 438 THR A N 1
ATOM 3357 C CA . THR A 1 438 ? 14.861 3.912 -21.719 1.00 96.81 438 THR A CA 1
ATOM 3358 C C . THR A 1 438 ? 14.751 4.641 -20.384 1.00 96.81 438 THR A C 1
ATOM 3360 O O . THR A 1 438 ? 13.691 4.658 -19.760 1.00 96.81 438 THR A O 1
ATOM 3363 N N . ILE A 1 439 ? 15.861 5.197 -19.908 1.00 97.31 439 ILE A N 1
ATOM 3364 C CA . ILE A 1 439 ? 15.931 5.863 -18.607 1.00 97.31 439 ILE A CA 1
ATOM 3365 C C . ILE A 1 439 ? 15.798 7.371 -18.832 1.00 97.31 439 ILE A C 1
ATOM 3367 O O . ILE A 1 439 ? 16.559 7.943 -19.612 1.00 97.31 439 ILE A O 1
ATOM 3371 N N . PHE A 1 440 ? 14.882 8.025 -18.119 1.00 95.56 440 PHE A N 1
ATOM 3372 C CA . PHE A 1 440 ? 14.731 9.483 -18.113 1.00 95.56 440 PHE A CA 1
ATOM 3373 C C . PHE A 1 440 ? 14.837 10.046 -16.698 1.00 95.56 440 PHE A C 1
ATOM 3375 O O . PHE A 1 440 ? 14.504 9.385 -15.712 1.00 95.56 440 PHE A O 1
ATOM 3382 N N . VAL A 1 441 ? 15.245 11.309 -16.606 1.00 94.12 441 VAL A N 1
ATOM 3383 C CA . VAL A 1 441 ? 15.283 12.072 -15.351 1.00 94.12 441 VAL A CA 1
ATOM 3384 C C . VAL A 1 441 ? 14.234 13.179 -15.415 1.00 94.12 441 VAL A C 1
ATOM 3386 O O . VAL A 1 441 ? 14.232 13.946 -16.374 1.00 94.12 441 VAL A O 1
ATOM 3389 N N . SER A 1 442 ? 13.358 13.284 -14.409 1.00 92.50 442 SER A N 1
ATOM 3390 C CA . SER A 1 442 ? 12.423 14.411 -14.254 1.00 92.50 442 SER A CA 1
ATOM 3391 C C . SER A 1 442 ? 12.889 15.357 -13.152 1.00 92.50 442 SER A C 1
ATOM 3393 O O . SER A 1 442 ? 13.222 14.908 -12.054 1.00 92.50 442 SER A O 1
ATOM 3395 N N . LEU A 1 443 ? 12.887 16.667 -13.416 1.00 90.88 443 LEU A N 1
ATOM 3396 C CA . LEU A 1 443 ? 13.233 17.696 -12.426 1.00 90.88 443 LEU A CA 1
ATOM 3397 C C . LEU A 1 443 ? 12.000 18.400 -11.862 1.00 90.88 443 LEU A C 1
ATOM 3399 O O . LEU A 1 443 ? 11.127 18.838 -12.615 1.00 90.88 443 LEU A O 1
ATOM 3403 N N . LYS A 1 444 ? 12.001 18.589 -10.538 1.00 86.94 444 LYS A N 1
ATOM 3404 C CA . LYS A 1 444 ? 10.988 19.329 -9.777 1.00 86.94 444 LYS A CA 1
ATOM 3405 C C . LYS A 1 444 ? 11.268 20.832 -9.776 1.00 86.94 444 LYS A C 1
ATOM 3407 O O . LYS A 1 444 ? 10.362 21.643 -9.966 1.00 86.94 444 LYS A O 1
ATOM 3412 N N . THR A 1 445 ? 12.525 21.216 -9.568 1.00 83.88 445 THR A N 1
ATOM 3413 C CA . THR A 1 445 ? 12.972 22.613 -9.494 1.00 83.88 445 THR A CA 1
ATOM 3414 C C . THR A 1 445 ? 14.002 22.895 -10.582 1.00 83.88 445 THR A C 1
ATOM 3416 O O . THR A 1 445 ? 14.808 22.039 -10.921 1.00 83.88 445 THR A O 1
ATOM 3419 N N . ILE A 1 446 ? 13.942 24.100 -11.154 1.00 85.25 446 ILE A N 1
ATOM 3420 C CA . ILE A 1 446 ? 14.947 24.651 -12.075 1.00 85.25 446 ILE A CA 1
ATOM 3421 C C . ILE A 1 446 ? 15.087 26.159 -11.787 1.00 85.25 446 ILE A C 1
ATOM 3423 O O . ILE A 1 446 ? 14.093 26.760 -11.356 1.00 85.25 446 I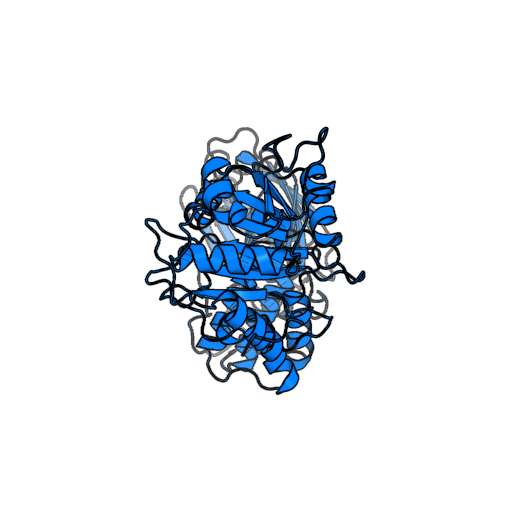LE A O 1
ATOM 3427 N N . PRO A 1 447 ? 16.249 26.780 -12.059 1.00 89.44 447 PRO A N 1
ATOM 3428 C CA . PRO A 1 447 ? 17.496 26.130 -12.465 1.00 89.44 447 PRO A CA 1
ATOM 3429 C C . PRO A 1 447 ? 18.133 25.312 -11.326 1.00 89.44 447 PRO A C 1
ATOM 3431 O O . PRO A 1 447 ? 17.865 25.572 -10.155 1.00 89.44 447 PRO A O 1
ATOM 3434 N N . VAL A 1 448 ? 18.967 24.325 -11.663 1.00 85.38 448 VAL A N 1
ATOM 3435 C CA . VAL A 1 448 ? 19.725 23.509 -10.690 1.00 85.38 448 VAL A CA 1
ATOM 3436 C C . VAL A 1 448 ? 21.224 23.658 -10.926 1.00 85.38 448 VAL A C 1
ATOM 3438 O O . VAL A 1 448 ? 21.700 23.389 -12.022 1.00 85.38 448 VAL A O 1
ATOM 3441 N N . THR A 1 449 ? 21.992 24.050 -9.918 1.00 82.06 449 THR A N 1
ATOM 3442 C CA . THR A 1 449 ? 23.458 24.107 -10.038 1.00 82.06 449 THR A CA 1
ATOM 3443 C C . THR A 1 449 ? 24.051 22.694 -9.982 1.00 82.06 449 THR A C 1
ATOM 3445 O O . THR A 1 449 ? 23.667 21.912 -9.117 1.00 82.06 449 THR A O 1
ATOM 3448 N N . ASP A 1 450 ? 24.967 22.363 -10.899 1.00 75.38 450 ASP A N 1
ATOM 3449 C CA . ASP A 1 450 ? 25.774 21.128 -10.908 1.00 75.38 450 ASP A CA 1
ATOM 3450 C C . ASP A 1 450 ? 24.986 19.815 -10.713 1.00 75.38 450 ASP A C 1
ATOM 3452 O O . ASP A 1 450 ? 25.270 18.991 -9.833 1.00 75.38 450 ASP A O 1
ATOM 3456 N N . LEU A 1 451 ? 23.975 19.598 -11.564 1.00 87.75 451 LEU A N 1
ATOM 3457 C CA . LEU A 1 451 ? 23.189 18.366 -11.560 1.00 87.75 451 LEU A CA 1
ATOM 3458 C C . LEU A 1 451 ? 23.860 17.247 -12.370 1.00 87.75 451 LEU A C 1
ATOM 3460 O O . LEU A 1 451 ? 23.826 17.230 -13.602 1.00 87.75 451 LEU A O 1
ATOM 3464 N N . SER A 1 452 ? 24.346 16.241 -11.649 1.00 92.56 452 SER A N 1
ATOM 3465 C CA . SER A 1 452 ? 24.786 14.970 -12.214 1.00 92.56 452 SER A CA 1
ATOM 3466 C C . SER A 1 452 ? 23.937 13.819 -11.688 1.00 92.56 452 SER A C 1
ATOM 3468 O O . SER A 1 452 ? 23.467 13.829 -10.544 1.00 92.56 452 SER A O 1
ATOM 3470 N N . VAL A 1 453 ? 23.739 12.828 -12.552 1.00 94.75 453 VAL A N 1
ATOM 3471 C CA . VAL A 1 453 ? 23.054 11.578 -12.229 1.00 94.75 453 VAL A CA 1
ATOM 3472 C C . VAL A 1 453 ? 24.001 10.436 -12.553 1.00 94.75 453 VAL A C 1
ATOM 3474 O O . VAL A 1 453 ? 24.488 10.319 -13.673 1.00 94.75 453 VAL A O 1
ATOM 3477 N N . THR A 1 454 ? 24.280 9.598 -11.569 1.00 97.06 454 THR A N 1
ATOM 3478 C CA . THR A 1 454 ? 25.056 8.375 -11.730 1.00 97.06 454 THR A CA 1
ATOM 3479 C C . THR A 1 454 ? 24.103 7.195 -11.769 1.00 97.06 454 THR A C 1
ATOM 3481 O O . THR A 1 454 ? 23.318 7.004 -10.845 1.00 97.06 454 THR A O 1
ATOM 3484 N N . ILE A 1 455 ? 24.176 6.411 -12.839 1.00 97.50 455 ILE A N 1
ATOM 3485 C CA . ILE A 1 455 ? 23.382 5.206 -13.064 1.00 97.50 455 ILE A CA 1
ATOM 3486 C C . ILE A 1 455 ? 24.335 4.017 -12.978 1.00 97.50 455 ILE A C 1
ATOM 3488 O O . ILE A 1 455 ? 25.317 3.964 -13.718 1.00 97.50 455 ILE A O 1
ATOM 3492 N N . SER A 1 456 ? 24.060 3.075 -12.081 1.00 97.81 456 SER A N 1
ATOM 3493 C CA . SER A 1 456 ? 24.800 1.820 -11.944 1.00 97.81 456 SER A CA 1
ATOM 3494 C C . SER A 1 456 ? 23.844 0.641 -12.074 1.00 97.81 456 SER A C 1
ATOM 3496 O O . SER A 1 456 ? 22.826 0.604 -11.390 1.00 97.81 456 SER A O 1
ATOM 3498 N N . GLY A 1 457 ? 24.140 -0.316 -12.949 1.00 96.75 457 GLY A N 1
ATOM 3499 C CA . GLY A 1 457 ? 23.310 -1.508 -13.130 1.00 96.75 457 GLY A CA 1
ATOM 3500 C C . GLY A 1 457 ? 23.534 -2.198 -14.470 1.00 96.75 457 GLY A C 1
ATOM 3501 O O . GLY A 1 457 ? 24.454 -1.858 -15.218 1.00 96.75 457 GLY A O 1
ATOM 3502 N N . GLN A 1 458 ? 22.687 -3.175 -14.799 1.00 96.88 458 GLN A N 1
ATOM 3503 C CA . GLN A 1 458 ? 22.702 -3.818 -16.118 1.00 96.88 458 GLN A CA 1
ATOM 3504 C C . GLN A 1 458 ? 21.994 -2.931 -17.151 1.00 96.88 458 GLN A C 1
ATOM 3506 O O . GLN A 1 458 ? 20.810 -3.097 -17.447 1.00 96.88 458 GLN A O 1
ATOM 3511 N N . ILE A 1 459 ? 22.741 -1.965 -17.678 1.00 97.19 459 ILE A N 1
ATOM 3512 C CA . ILE A 1 459 ? 22.283 -0.981 -18.661 1.00 97.19 459 ILE A CA 1
ATOM 3513 C C . ILE A 1 459 ? 23.107 -1.079 -19.944 1.00 97.19 459 ILE A C 1
ATOM 3515 O O . ILE A 1 459 ? 24.267 -1.493 -19.924 1.00 97.19 459 ILE A O 1
ATOM 3519 N N . VAL A 1 460 ? 22.522 -0.646 -21.055 1.00 95.50 460 VAL A N 1
ATOM 3520 C CA . VAL A 1 460 ? 23.228 -0.451 -22.326 1.00 95.50 460 VAL A CA 1
ATOM 3521 C C . VAL A 1 460 ? 22.966 0.953 -22.851 1.00 95.50 460 VAL A C 1
ATOM 3523 O O . VAL A 1 460 ? 21.998 1.598 -22.450 1.00 95.50 460 VAL A O 1
ATOM 3526 N N . LYS A 1 461 ? 23.814 1.435 -23.757 1.00 95.19 461 LYS A N 1
ATOM 3527 C CA . LYS A 1 461 ? 23.504 2.654 -24.499 1.00 95.19 461 LYS A CA 1
ATOM 3528 C C . LYS A 1 461 ? 22.361 2.407 -25.478 1.00 95.19 461 LYS A C 1
ATOM 3530 O O . LYS A 1 461 ? 22.239 1.324 -26.053 1.00 95.19 461 LYS A O 1
ATOM 3535 N N . THR A 1 462 ? 21.556 3.435 -25.682 1.00 94.88 462 THR A N 1
ATOM 3536 C CA . THR A 1 462 ? 20.527 3.483 -26.718 1.00 94.88 462 THR A CA 1
ATOM 3537 C C . THR A 1 462 ? 20.903 4.569 -27.727 1.00 94.88 462 THR A C 1
ATOM 3539 O O . THR A 1 462 ? 21.565 5.531 -27.325 1.00 94.88 462 THR A O 1
ATOM 3542 N N . PRO A 1 463 ? 20.536 4.457 -29.017 1.00 95.62 463 PRO A N 1
ATOM 3543 C CA . PRO A 1 463 ? 20.810 5.516 -29.982 1.00 95.62 463 PRO A CA 1
ATOM 3544 C C . PRO A 1 463 ? 20.197 6.843 -29.525 1.00 95.62 463 PRO A C 1
ATOM 3546 O O . PRO A 1 463 ? 18.990 7.036 -29.618 1.00 95.62 463 PRO A O 1
ATOM 3549 N N . PHE A 1 464 ? 21.023 7.753 -29.015 1.00 95.62 464 PHE A N 1
ATOM 3550 C CA . PHE A 1 464 ? 20.583 9.026 -28.458 1.00 95.62 464 PHE A CA 1
ATOM 3551 C C . PHE A 1 464 ? 21.278 10.200 -29.133 1.00 95.62 464 PHE A C 1
ATOM 3553 O O . PHE A 1 464 ? 22.476 10.430 -28.957 1.00 95.62 464 PHE A O 1
ATOM 3560 N N . TRP A 1 465 ? 20.508 10.968 -29.897 1.00 95.69 465 TRP A N 1
ATOM 3561 C CA . TRP A 1 465 ? 20.971 12.184 -30.546 1.00 95.69 465 TRP A CA 1
ATOM 3562 C C . TRP A 1 465 ? 20.369 13.419 -29.880 1.00 95.69 465 TRP A C 1
ATOM 3564 O O . TRP A 1 465 ? 19.198 13.430 -29.506 1.00 95.69 465 TRP A O 1
ATOM 3574 N N . ARG A 1 466 ? 21.163 14.484 -29.752 1.00 92.44 466 ARG A N 1
ATOM 3575 C CA . ARG A 1 466 ? 20.733 15.717 -29.096 1.00 92.44 466 ARG A CA 1
ATOM 3576 C C . ARG A 1 466 ? 21.237 16.929 -29.869 1.00 92.44 466 ARG A C 1
ATOM 3578 O O . ARG A 1 466 ? 22.429 17.017 -30.149 1.00 92.44 466 ARG A O 1
ATOM 3585 N N . PHE A 1 467 ? 20.333 17.859 -30.170 1.00 89.19 467 PHE A N 1
ATOM 3586 C CA . PHE A 1 467 ? 20.562 18.947 -31.129 1.00 89.19 467 PHE A CA 1
ATOM 3587 C C . PHE A 1 467 ? 21.734 19.882 -30.800 1.00 89.19 467 PHE A C 1
ATOM 3589 O O . PHE A 1 467 ? 22.467 20.296 -31.688 1.00 89.19 467 PHE A O 1
ATOM 3596 N N . ASP A 1 468 ? 21.933 20.209 -29.529 1.00 87.94 468 ASP A N 1
ATOM 3597 C CA . ASP A 1 468 ? 22.990 21.110 -29.048 1.00 87.94 468 ASP A CA 1
ATOM 3598 C C . ASP A 1 468 ? 24.288 20.371 -28.663 1.00 87.94 468 ASP A C 1
ATOM 3600 O O . ASP A 1 468 ? 25.210 20.998 -28.143 1.00 87.94 468 ASP A O 1
ATOM 3604 N N . LYS A 1 469 ? 24.372 19.049 -28.885 1.00 90.44 469 LYS A N 1
ATOM 3605 C CA . LYS A 1 469 ? 25.552 18.234 -28.535 1.00 90.44 469 LYS A CA 1
ATOM 3606 C C . LYS A 1 469 ? 26.109 17.394 -29.679 1.00 90.44 469 LYS A C 1
ATOM 3608 O O . LYS A 1 469 ? 27.314 17.171 -29.710 1.00 90.44 469 LYS A O 1
ATOM 3613 N N . HIS A 1 470 ? 25.260 16.891 -30.569 1.00 94.88 470 HIS A N 1
ATOM 3614 C CA . HIS A 1 470 ? 25.639 15.897 -31.569 1.00 94.88 470 HIS A CA 1
ATOM 3615 C C . HIS A 1 470 ? 25.458 16.436 -32.990 1.00 94.88 470 HIS A C 1
ATOM 3617 O O . HIS A 1 470 ? 24.514 17.160 -33.294 1.00 94.88 470 HIS A O 1
ATOM 3623 N N . THR A 1 471 ? 26.352 16.038 -33.888 1.00 95.56 471 THR A N 1
ATOM 3624 C CA . THR A 1 471 ? 26.304 16.342 -35.321 1.00 95.56 471 THR A CA 1
ATOM 3625 C C . THR A 1 471 ? 25.649 15.205 -36.112 1.00 95.56 471 THR A C 1
ATOM 3627 O O . THR A 1 471 ? 25.411 14.109 -35.597 1.00 95.56 471 THR A O 1
ATOM 3630 N N . ASN A 1 472 ? 25.391 15.429 -37.403 1.00 94.06 472 ASN A N 1
ATOM 3631 C CA . ASN A 1 472 ? 24.959 14.357 -38.309 1.00 94.06 472 ASN A CA 1
ATOM 3632 C C . ASN A 1 472 ? 26.035 13.271 -38.479 1.00 94.06 472 ASN A C 1
ATOM 3634 O O . ASN A 1 472 ? 25.704 12.100 -38.656 1.00 94.06 472 ASN A O 1
ATOM 3638 N N . ALA A 1 473 ? 27.318 13.643 -38.417 1.00 96.56 473 ALA A N 1
ATOM 3639 C CA . ALA A 1 473 ? 28.414 12.685 -38.516 1.00 96.56 473 ALA A CA 1
ATOM 3640 C C . ALA A 1 473 ? 28.449 11.753 -37.294 1.00 96.56 473 ALA A C 1
ATOM 3642 O O . ALA A 1 473 ? 28.612 10.546 -37.467 1.00 96.56 473 ALA A O 1
ATOM 3643 N N . ASP A 1 474 ? 28.205 12.279 -36.087 1.00 96.00 474 ASP A N 1
ATOM 3644 C CA . ASP A 1 474 ? 28.099 11.465 -34.866 1.00 96.00 474 ASP A CA 1
ATOM 3645 C C . ASP A 1 474 ? 26.964 10.446 -34.976 1.00 96.00 474 ASP A C 1
ATOM 3647 O O . ASP A 1 474 ? 27.127 9.279 -34.610 1.00 96.00 474 ASP A O 1
ATOM 3651 N N . TRP A 1 475 ? 25.826 10.873 -35.539 1.00 94.19 475 TRP A N 1
ATOM 3652 C CA . TRP A 1 475 ? 24.704 9.983 -35.813 1.00 94.19 475 TRP A CA 1
ATOM 3653 C C . TRP A 1 475 ? 25.088 8.844 -36.754 1.00 94.19 475 TRP A C 1
ATOM 3655 O O . TRP A 1 475 ? 24.906 7.679 -36.409 1.00 94.19 475 TRP A O 1
ATOM 3665 N N . ILE A 1 476 ? 25.622 9.178 -37.932 1.00 92.88 476 ILE A N 1
ATOM 3666 C CA . ILE A 1 476 ? 25.906 8.216 -39.003 1.00 92.88 476 ILE A CA 1
ATOM 3667 C C . ILE A 1 476 ? 27.004 7.231 -38.599 1.00 92.88 476 ILE A C 1
ATOM 3669 O O . ILE A 1 476 ? 26.882 6.040 -38.883 1.00 92.88 476 ILE A O 1
ATOM 3673 N N . ASN A 1 477 ? 28.059 7.715 -37.947 1.00 93.75 477 ASN A N 1
ATOM 3674 C CA . ASN A 1 477 ? 29.253 6.914 -37.698 1.00 93.75 477 ASN A CA 1
ATOM 3675 C C . ASN A 1 477 ? 29.170 6.111 -36.393 1.00 93.75 477 ASN A C 1
ATOM 3677 O O . ASN A 1 477 ? 29.762 5.036 -36.315 1.00 93.75 477 ASN A O 1
ATOM 3681 N N . THR A 1 478 ? 28.427 6.599 -35.392 1.00 94.44 478 THR A N 1
ATOM 3682 C CA . THR A 1 478 ? 28.485 6.041 -34.031 1.00 94.44 478 THR A CA 1
ATOM 3683 C C . THR A 1 478 ? 27.102 5.799 -33.431 1.00 94.44 478 THR A C 1
ATOM 3685 O O . THR A 1 478 ? 26.745 4.652 -33.174 1.00 94.44 478 THR A O 1
ATOM 3688 N N . ILE A 1 479 ? 26.302 6.851 -33.220 1.00 95.19 479 ILE A N 1
ATOM 3689 C CA . ILE A 1 479 ? 25.116 6.802 -32.341 1.00 95.19 479 ILE A CA 1
ATOM 3690 C C . ILE A 1 479 ? 24.058 5.823 -32.857 1.00 95.19 479 ILE A C 1
ATOM 3692 O O . ILE A 1 479 ? 23.480 5.074 -32.073 1.00 95.19 479 ILE A O 1
ATOM 3696 N N . ARG A 1 480 ? 23.813 5.789 -34.173 1.00 92.44 480 ARG A N 1
ATOM 3697 C CA . ARG A 1 480 ? 22.797 4.906 -34.773 1.00 92.44 480 ARG A CA 1
ATOM 3698 C C . ARG A 1 480 ? 23.076 3.409 -34.591 1.00 92.44 480 ARG A C 1
ATOM 3700 O O . ARG A 1 480 ? 22.187 2.608 -34.851 1.00 92.44 480 ARG A O 1
ATOM 3707 N N . ASN A 1 481 ? 24.308 3.050 -34.222 1.00 91.56 481 ASN A N 1
ATOM 3708 C CA . ASN A 1 481 ? 24.763 1.670 -34.057 1.00 91.56 481 ASN A CA 1
ATOM 3709 C C . ASN A 1 481 ? 24.778 1.228 -32.582 1.00 91.56 481 ASN A C 1
ATOM 3711 O O . ASN A 1 481 ? 25.205 0.114 -32.288 1.00 91.56 481 ASN A O 1
ATOM 3715 N N . GLU A 1 482 ? 24.360 2.090 -31.648 1.00 94.50 482 GLU A N 1
ATOM 3716 C CA . GLU A 1 482 ? 24.230 1.716 -30.238 1.00 94.50 482 GLU A CA 1
ATOM 3717 C C . GLU A 1 482 ? 23.132 0.644 -30.067 1.00 94.50 482 GLU A C 1
ATOM 3719 O O . GLU A 1 482 ? 22.119 0.674 -30.769 1.00 94.50 482 GLU A O 1
ATOM 3724 N N . PRO A 1 483 ? 23.298 -0.316 -29.141 1.00 92.19 483 PRO A N 1
ATOM 3725 C CA . PRO A 1 483 ? 22.546 -1.572 -29.173 1.00 92.19 483 PRO A CA 1
ATOM 3726 C C . PRO A 1 483 ? 21.084 -1.455 -28.723 1.00 92.19 483 PRO A C 1
ATOM 3728 O O . PRO A 1 483 ? 20.312 -2.387 -28.945 1.00 92.19 483 PRO A O 1
ATOM 3731 N N . GLY A 1 484 ? 20.695 -0.378 -28.036 1.00 93.19 484 GLY A N 1
ATOM 3732 C CA . GLY A 1 484 ? 19.361 -0.244 -27.448 1.00 93.19 484 GLY A CA 1
ATOM 3733 C C . GLY A 1 484 ? 18.204 -0.332 -28.467 1.00 93.19 484 GLY A C 1
ATOM 3734 O O . GLY A 1 484 ? 18.336 0.109 -29.612 1.00 93.19 484 GLY A O 1
ATOM 3735 N N . PRO A 1 485 ? 17.035 -0.876 -28.067 1.00 93.38 485 PRO A N 1
ATOM 3736 C CA . PRO A 1 485 ? 15.914 -1.098 -28.983 1.00 93.38 485 PRO A CA 1
ATOM 3737 C C . PRO A 1 485 ? 15.107 0.172 -29.311 1.00 93.38 485 PRO A C 1
ATOM 3739 O O . PRO A 1 485 ? 14.165 0.111 -30.101 1.00 93.38 485 PRO A O 1
ATOM 3742 N N . TRP A 1 486 ? 15.466 1.322 -28.727 1.00 94.56 486 TRP A N 1
ATOM 3743 C CA . TRP A 1 486 ? 14.755 2.593 -28.882 1.00 94.56 486 TRP A CA 1
ATOM 3744 C C . TRP A 1 486 ? 15.712 3.739 -29.207 1.00 94.56 486 TRP A C 1
ATOM 3746 O O . TRP A 1 486 ? 16.734 3.926 -28.558 1.00 94.56 486 TRP A O 1
ATOM 3756 N N . ILE A 1 487 ? 15.368 4.532 -30.209 1.00 94.62 487 ILE A N 1
ATOM 3757 C CA . ILE A 1 487 ? 16.045 5.768 -30.573 1.00 94.62 487 ILE A CA 1
ATOM 3758 C C . ILE A 1 487 ? 15.450 6.911 -29.754 1.00 94.62 487 ILE A C 1
ATOM 3760 O O . ILE A 1 487 ? 14.232 7.088 -29.719 1.00 94.62 487 ILE A O 1
ATOM 3764 N N . GLU A 1 488 ? 16.321 7.719 -29.164 1.00 94.62 488 GLU A N 1
ATOM 3765 C CA . GLU A 1 488 ? 15.996 8.983 -28.518 1.00 94.62 488 GLU A CA 1
ATOM 3766 C C . GLU A 1 488 ? 16.546 10.149 -29.347 1.00 94.62 488 GLU A C 1
ATOM 3768 O O . GLU A 1 488 ? 17.736 10.210 -29.658 1.00 94.62 488 GLU A O 1
ATOM 3773 N N . VAL A 1 489 ? 15.687 11.106 -29.694 1.00 93.19 489 VAL A N 1
ATOM 3774 C CA . VAL A 1 489 ? 16.088 12.368 -30.332 1.00 93.19 489 VAL A CA 1
ATOM 3775 C C . VAL A 1 489 ? 15.591 13.511 -29.464 1.00 93.19 489 VAL A C 1
ATOM 3777 O O . VAL A 1 489 ? 14.385 13.689 -29.322 1.00 93.19 489 VAL A O 1
ATOM 3780 N N . GLU A 1 490 ? 16.505 14.282 -28.882 1.00 91.50 490 GLU A N 1
ATOM 3781 C CA . GLU A 1 490 ? 16.181 15.403 -27.994 1.00 91.50 490 GLU A CA 1
ATOM 3782 C C . GLU A 1 490 ? 16.547 16.750 -28.634 1.00 91.50 490 GLU A C 1
ATOM 3784 O O . GLU A 1 490 ? 17.671 16.986 -29.086 1.00 91.50 490 GLU A O 1
ATOM 3789 N N . THR A 1 491 ? 15.583 17.666 -28.635 1.00 89.06 491 THR A N 1
ATOM 3790 C CA . THR A 1 491 ? 15.750 19.073 -29.025 1.00 89.06 491 THR A CA 1
ATOM 3791 C C . THR A 1 491 ? 15.555 19.976 -27.805 1.00 89.06 491 THR A C 1
ATOM 3793 O O . THR A 1 491 ? 15.521 19.509 -26.667 1.00 89.06 491 THR A O 1
ATOM 3796 N N . GLU A 1 492 ? 15.440 21.287 -28.007 1.00 81.88 492 GLU A N 1
ATOM 3797 C CA . GLU A 1 492 ? 15.097 22.205 -26.918 1.00 81.88 492 GLU A CA 1
ATOM 3798 C C . GLU A 1 492 ? 13.655 22.029 -26.412 1.00 81.88 492 GLU A C 1
ATOM 3800 O O . GLU A 1 492 ? 13.389 22.238 -25.229 1.00 81.88 492 GLU A O 1
ATOM 3805 N N . HIS A 1 493 ? 12.729 21.625 -27.287 1.00 84.88 493 HIS A N 1
ATOM 3806 C CA . HIS A 1 493 ? 11.290 21.654 -26.997 1.00 84.88 493 HIS A CA 1
ATOM 3807 C C . HIS A 1 493 ? 10.603 20.292 -27.091 1.00 84.88 493 HIS A C 1
ATOM 3809 O O . HIS A 1 493 ? 9.515 20.118 -26.545 1.00 84.88 493 HIS A O 1
ATOM 3815 N N . VAL A 1 494 ? 11.212 19.337 -27.792 1.00 88.06 494 VAL A N 1
ATOM 3816 C CA . VAL A 1 494 ? 10.631 18.019 -28.063 1.00 88.06 494 VAL A CA 1
ATOM 3817 C C . VAL A 1 494 ? 11.687 16.940 -27.880 1.00 88.06 494 VAL A C 1
ATOM 3819 O O . VAL A 1 494 ? 12.800 17.070 -28.396 1.00 88.06 494 VAL A O 1
ATOM 3822 N N . SER A 1 495 ? 11.287 15.858 -27.215 1.00 88.50 495 SER A N 1
ATOM 3823 C CA . SER A 1 495 ? 12.003 14.585 -27.212 1.00 88.50 495 SER A CA 1
ATOM 3824 C C . SER A 1 495 ? 11.147 13.531 -27.906 1.00 88.50 495 SER A C 1
ATOM 3826 O O . SER A 1 495 ? 9.952 13.417 -27.634 1.00 88.50 495 SER A O 1
ATOM 3828 N N . ILE A 1 496 ? 11.754 12.778 -28.815 1.00 91.00 496 ILE A N 1
ATOM 3829 C CA . ILE A 1 496 ? 11.121 11.691 -29.561 1.00 91.00 496 ILE A CA 1
ATOM 3830 C C . ILE A 1 496 ? 11.747 10.381 -29.095 1.00 91.00 496 ILE A C 1
ATOM 3832 O O . ILE A 1 496 ? 12.971 10.270 -29.060 1.00 91.00 496 ILE A O 1
ATOM 3836 N N . ASN A 1 497 ? 10.910 9.398 -28.765 1.00 92.00 497 ASN A N 1
ATOM 3837 C CA . ASN A 1 497 ? 11.319 8.033 -28.455 1.00 92.00 497 ASN A CA 1
ATOM 3838 C C . ASN A 1 497 ? 10.616 7.083 -29.435 1.00 92.00 497 ASN A C 1
ATOM 3840 O O . ASN A 1 497 ? 9.388 7.015 -29.455 1.00 92.00 497 ASN A O 1
ATOM 3844 N N . VAL A 1 498 ? 11.382 6.417 -30.301 1.00 91.81 498 VAL A N 1
ATOM 3845 C CA . VAL A 1 498 ? 10.855 5.538 -31.364 1.00 91.81 498 VAL A CA 1
ATOM 3846 C C . VAL A 1 498 ? 11.665 4.258 -31.448 1.00 91.81 498 VAL A C 1
ATOM 3848 O O . VAL A 1 498 ? 12.856 4.262 -31.172 1.00 91.81 498 VAL A O 1
ATOM 3851 N N . GLN A 1 499 ? 11.046 3.149 -31.832 1.00 88.75 499 GLN A N 1
ATOM 3852 C CA . GLN A 1 499 ? 11.749 1.872 -31.911 1.00 88.75 499 GLN A CA 1
ATOM 3853 C C . GLN A 1 499 ? 12.854 1.914 -32.983 1.00 88.75 499 GLN A C 1
ATOM 3855 O O . GLN A 1 499 ? 12.642 2.429 -34.081 1.00 88.75 499 GLN A O 1
ATOM 3860 N N . SER A 1 500 ? 14.037 1.372 -32.675 1.00 81.69 500 SER A N 1
ATOM 3861 C CA . SER A 1 500 ? 15.207 1.413 -33.569 1.00 81.69 500 SER A CA 1
ATOM 3862 C C . SER A 1 500 ? 15.078 0.510 -34.795 1.00 81.69 500 SER A C 1
ATOM 3864 O O . SER A 1 500 ? 15.742 0.728 -35.805 1.00 81.69 500 SER A O 1
ATOM 3866 N N . THR A 1 501 ? 14.191 -0.483 -34.725 1.00 69.25 501 THR A N 1
ATOM 3867 C CA . THR A 1 501 ? 13.850 -1.377 -35.834 1.00 69.25 501 THR A CA 1
ATOM 3868 C C . THR A 1 501 ? 12.332 -1.346 -36.029 1.00 69.25 501 THR A C 1
ATOM 3870 O O . THR A 1 501 ? 11.614 -1.481 -35.036 1.00 69.25 501 THR A O 1
ATOM 3873 N N . PRO A 1 502 ? 11.802 -1.174 -37.255 1.00 51.69 502 PRO A N 1
ATOM 3874 C CA . PRO A 1 502 ? 10.363 -1.222 -37.484 1.00 51.69 502 PRO A CA 1
ATOM 3875 C C . PRO A 1 502 ? 9.788 -2.574 -37.041 1.00 51.69 502 PRO A C 1
ATOM 3877 O O . PRO A 1 502 ? 10.251 -3.624 -37.479 1.00 51.69 502 PRO A O 1
ATOM 3880 N N . PHE A 1 503 ? 8.730 -2.558 -36.229 1.00 43.47 503 PHE A N 1
ATOM 3881 C CA . PHE A 1 503 ? 8.006 -3.752 -35.763 1.00 43.47 503 PHE A CA 1
ATOM 3882 C C . PHE A 1 503 ? 7.444 -4.632 -36.915 1.00 43.47 503 PHE A C 1
ATOM 3884 O O . PHE A 1 503 ? 7.046 -5.776 -36.703 1.00 43.47 503 PHE A O 1
ATOM 3891 N N . CYS A 1 504 ? 7.440 -4.129 -38.156 1.00 35.75 504 CYS A N 1
ATOM 3892 C CA . CYS A 1 504 ? 6.793 -4.751 -39.316 1.00 35.75 504 CYS A CA 1
ATOM 3893 C C . CYS A 1 504 ? 7.432 -6.053 -39.833 1.00 35.75 504 CYS A C 1
ATOM 3895 O O . CYS A 1 504 ? 6.782 -6.747 -40.606 1.00 35.75 504 CYS A O 1
ATOM 3897 N N . GLU A 1 505 ? 8.645 -6.439 -39.426 1.00 36.50 505 GLU A N 1
ATOM 3898 C CA . GLU A 1 505 ? 9.267 -7.667 -39.962 1.00 36.50 505 GLU A CA 1
ATOM 3899 C C . GLU A 1 505 ? 9.014 -8.939 -39.137 1.00 36.50 505 GLU A C 1
ATOM 3901 O O . GLU A 1 505 ? 9.302 -10.033 -39.623 1.00 36.50 505 GLU A O 1
ATOM 3906 N N . LYS A 1 506 ? 8.451 -8.853 -37.919 1.00 40.59 506 LYS A N 1
ATOM 3907 C CA . LYS A 1 506 ? 8.345 -10.038 -37.037 1.00 40.59 506 LYS A CA 1
ATOM 3908 C C . LYS A 1 506 ? 6.936 -10.478 -36.645 1.00 40.59 506 LYS A C 1
ATOM 3910 O O . LYS A 1 506 ? 6.779 -11.617 -36.217 1.00 40.59 506 LYS A O 1
ATOM 3915 N N . TYR A 1 507 ? 5.914 -9.650 -36.859 1.00 42.03 507 TYR A N 1
ATOM 3916 C CA . TYR A 1 507 ? 4.517 -10.031 -36.636 1.00 42.03 507 TYR A CA 1
ATOM 3917 C C . TYR A 1 507 ? 3.626 -9.451 -37.736 1.00 42.03 507 TYR A C 1
ATOM 3919 O O . TYR A 1 507 ? 3.072 -8.362 -37.619 1.00 42.03 507 TYR A O 1
ATOM 3927 N N . ASN A 1 508 ? 3.479 -10.210 -38.824 1.00 32.12 508 ASN A N 1
ATOM 3928 C CA . ASN A 1 508 ? 2.376 -10.033 -39.762 1.00 32.12 508 ASN A CA 1
ATOM 3929 C C . ASN A 1 508 ? 1.058 -10.288 -39.017 1.00 32.12 508 ASN A C 1
ATOM 3931 O O . ASN A 1 508 ? 0.657 -11.448 -38.900 1.00 32.12 508 ASN A O 1
ATOM 3935 N N . ARG A 1 509 ? 0.443 -9.213 -38.504 1.00 34.00 509 ARG A N 1
ATOM 3936 C CA . ARG A 1 509 ? -0.992 -8.963 -38.237 1.00 34.00 509 ARG A CA 1
ATOM 3937 C C . ARG A 1 509 ? -1.114 -7.996 -37.051 1.00 34.00 509 ARG A C 1
ATOM 3939 O O . ARG A 1 509 ? -1.117 -8.430 -35.903 1.00 34.00 509 ARG A O 1
ATOM 3946 N N . TYR A 1 510 ? -1.221 -6.708 -37.364 1.00 35.94 510 TYR A N 1
ATOM 3947 C CA . TYR A 1 510 ? -1.980 -5.753 -36.558 1.00 35.94 510 TYR A CA 1
ATOM 3948 C C . TYR A 1 510 ? -3.315 -5.510 -37.245 1.00 35.94 510 TYR A C 1
ATOM 3950 O O . TYR A 1 510 ? -3.297 -5.432 -38.498 1.00 35.94 510 TYR A O 1
#

InterPro domains:
  IPR031161 Peptidase family M60 domain [PF13402] (460-501)
  IPR031161 Peptidase family M60 domain [PS51723] (367-510)
  IPR035423 M60-like domain, N-terminal [PF17291] (353-445)
  IPR051244 TRPM8 Channel-Associated Factors [PTHR15730] (24-500)
  IPR060286 TRPM8 channel-associated factor, N-terminal domain [PF27016] (24-223)

Radius of gyration: 26.25 Å; chains: 1; bounding box: 59×50×78 Å

Secondary structure (DSSP, 8-state):
-PPPS-----TT--HHHHHHHHHHHTTT-SEE--SS--EEEEE-STTEEEEEE-TTS-EEEEEEEE--SSS--EEEEEESSGGGG---TTSHHHHHHHHHHHHHTTT--S-EEEEEESS-HHHHHHHHTTSTTEEE--S-S-TT-TTT-GGGT-SEEEEEGGG--SPPHHHHHHHHHHHHTT-EEEEE--HHHHTTTS-GGGSHHHHHHGGGTEEEEEEEPPSPEEE-S-HHHH-HHHHHHHHHHH----S-HHHHHHHHHHHHHHHTTSPSS--HHHH--HHHHHHHHHHHHHTTTS-TTSS-B-SHHHHHHHHHHHHHHHTT-S-GGG-HHHHHHIIIIIPPTTT--TTTSPPEEEEEEPPTT--EEEEEEEEEPTTEEEEEEES-GGGEEEEEES-----GGGSSSBSS-S---EEEEPPTT--EEEEEESS-EEEEEEESSSS-TT-EEEEEESEEE--EEETTT--HHHHHHTGGG-S-SEEEEE-SS-EEEEESS-GGGT----